Protein AF-A0A358CVX9-F1 (afdb_monomer)

Mean predicted aligned error: 15.0 Å

Radius of gyration: 39.74 Å; Cα contacts (8 Å, |Δi|>4): 712; chains: 1; bounding box: 82×45×163 Å

pLDDT: mean 83.13, std 11.86, range [39.19, 97.06]

Secondary structure (DSSP, 8-state):
----------PPPHHHHHHHHHHHHHHHHHHHHHHHHHHHHHHHHHHHHHHHHHHHHHHHHHHH-TTTTTT-BS--SS-TT------SS-HHHHHHTTEEEEEEEEETTEEEEEESSHHHHTTT--EEEEEEETTEEEEEEE--STTTHHHHHHHHTT-EE-HHHHHHHHHHHHHHHHHHHHHHHHHHHHHH-TT-EEEEEEEE-GGGGTT--SSSSP--BTTB-TT-EEEEEEEETTEEEEESSSHHHHHHHHHHHHHHH-HHHHHHHHHHHHTTPPPPTT-EE-GGGTT-EEEEETTEEE-HHHHHHHHHHHHHHHHTTS-EEE--TTS-SSPEEEETTEEE-STTHHHHHHHHHHH-HHHHHHHHHHHHHTT-SS-EEEEPPPPTT-SS--STTTT-EEEEETTTTEEESSHHHHHH-TTTS-----S-S-TTTTSGGGTTSHHHHHHHHHTT--

Sequence (458 aa):
MKGVNVANPKGFTIIELVVVLAGLGILSSLATSNVIKYLDYAKVDEAKTLLNKAAAECLQEFRRDPVNAADRELFNAKDKNKNDLPDILSEERLESTGYRFSSDHKRCGNTSISAISPDDSSRRYPGLSFVISDGVLIKCATNDGSETEASAKSWAGNNVSKGKELIEWQEYDASIRQAEKKCKEDLNQWLSNESNRGKYNKAWNEQATSQCPQGPPKIESEFCTPNGCNQTIYGYKGSIVSTGDTPASEKEYDDYVEIQKGKDCADALKALREANTHTSADGIPVDKCDGDVYWYYRGDEVSAETWASEMCNENKQKLLSTTHSGPVDNCGTSDIYICGGKEIIGANAKANFDECLANDKNAICTSALNNDAVKRSNGGPYTSPTPSYMSAPIGEDCNIQYWYCGKSRKIYRGKEDYDADEACKIRDCGDAPSRNCNKPKFYTVLFCYEYSDCMGRL

Structure (mmCIF, N/CA/C/O backbone):
data_AF-A0A358CVX9-F1
#
_entry.id   AF-A0A358CVX9-F1
#
loop_
_atom_site.group_PDB
_atom_site.id
_atom_site.type_symbol
_atom_site.label_atom_id
_atom_site.label_alt_id
_atom_site.label_comp_id
_atom_site.label_asym_id
_atom_site.label_entity_id
_atom_site.label_seq_id
_atom_site.pdbx_PDB_ins_code
_atom_site.Cartn_x
_atom_site.Cartn_y
_atom_site.Cartn_z
_atom_site.occupancy
_atom_site.B_iso_or_equiv
_atom_site.auth_seq_id
_atom_site.auth_comp_id
_atom_site.auth_asym_id
_atom_site.auth_atom_id
_atom_site.pdbx_PDB_model_num
ATOM 1 N N . MET A 1 1 ? -28.590 -29.796 91.880 1.00 39.19 1 MET A N 1
ATOM 2 C CA . MET A 1 1 ? -29.517 -29.201 90.894 1.00 39.19 1 MET A CA 1
ATOM 3 C C . MET A 1 1 ? -29.795 -27.765 91.320 1.00 39.19 1 MET A C 1
ATOM 5 O O . MET A 1 1 ? -30.363 -27.566 92.383 1.00 39.19 1 MET A O 1
ATOM 9 N N . LYS A 1 2 ? -29.289 -26.775 90.571 1.00 42.00 2 LYS A N 1
ATOM 10 C CA . LYS A 1 2 ? -29.556 -25.342 90.788 1.00 42.00 2 LYS A CA 1
ATOM 11 C C . LYS A 1 2 ? -30.756 -24.956 89.922 1.00 42.00 2 LYS A C 1
ATOM 13 O O . LYS A 1 2 ? -30.709 -25.167 88.715 1.00 42.00 2 LYS A O 1
ATOM 18 N N . GLY A 1 3 ? -31.814 -24.444 90.546 1.00 44.19 3 GLY A N 1
ATOM 19 C CA . GLY A 1 3 ? -33.000 -23.939 89.857 1.00 44.19 3 GLY A CA 1
ATOM 20 C C . GLY A 1 3 ? -32.698 -22.633 89.123 1.00 44.19 3 GLY A C 1
ATOM 21 O O . GLY A 1 3 ? -32.090 -21.724 89.688 1.00 44.19 3 GLY A O 1
ATOM 22 N N . VAL A 1 4 ? -33.107 -22.564 87.858 1.00 56.84 4 VAL A N 1
ATOM 23 C CA . VAL A 1 4 ? -33.073 -21.355 87.031 1.00 56.84 4 VAL A CA 1
ATOM 24 C C . VAL A 1 4 ? -34.319 -20.533 87.357 1.00 56.84 4 VAL A C 1
ATOM 26 O O . VAL A 1 4 ? -35.437 -20.982 87.119 1.00 56.84 4 VAL A O 1
ATOM 29 N N . ASN A 1 5 ? -34.124 -19.338 87.914 1.00 53.47 5 ASN A N 1
ATOM 30 C CA . ASN A 1 5 ? -35.177 -18.333 88.049 1.00 53.47 5 ASN A CA 1
ATOM 31 C C . ASN A 1 5 ? -35.434 -17.703 86.675 1.00 53.47 5 ASN A C 1
ATOM 33 O O . ASN A 1 5 ? -34.590 -16.967 86.164 1.00 53.47 5 ASN A O 1
ATOM 37 N N . VAL A 1 6 ? -36.594 -17.988 86.085 1.00 54.59 6 VAL A N 1
ATOM 38 C CA . VAL A 1 6 ? -37.081 -17.303 84.883 1.00 54.59 6 VAL A CA 1
ATOM 39 C C . VAL A 1 6 ? -37.829 -16.048 85.333 1.00 54.59 6 VAL A C 1
ATOM 41 O O . VAL A 1 6 ? -38.845 -16.131 86.018 1.00 54.59 6 VAL A O 1
ATOM 44 N N . ALA A 1 7 ? -37.285 -14.879 84.994 1.00 58.09 7 ALA A N 1
ATOM 45 C CA . ALA A 1 7 ? -37.896 -13.583 85.263 1.00 58.09 7 ALA A CA 1
ATOM 46 C C . ALA A 1 7 ? -39.162 -13.368 84.408 1.00 58.09 7 ALA A C 1
ATOM 48 O O . ALA A 1 7 ? -39.244 -13.841 83.276 1.00 58.09 7 ALA A O 1
ATOM 49 N N . ASN A 1 8 ? -40.133 -12.641 84.972 1.00 55.56 8 ASN A N 1
ATOM 50 C CA . ASN A 1 8 ? -41.456 -12.342 84.410 1.00 55.56 8 ASN A CA 1
ATOM 51 C C . ASN A 1 8 ? -41.455 -12.020 82.899 1.00 55.56 8 ASN A C 1
ATOM 53 O O . ASN A 1 8 ? -40.759 -11.086 82.486 1.00 55.56 8 ASN A O 1
ATOM 57 N N . PRO A 1 9 ? -42.297 -12.685 82.084 1.00 56.19 9 PRO A N 1
ATOM 58 C CA . PRO A 1 9 ? -42.470 -12.324 80.686 1.00 56.19 9 PRO A CA 1
ATOM 59 C C . PRO A 1 9 ? -43.271 -11.019 80.600 1.00 56.19 9 PRO A C 1
ATOM 61 O O . PRO A 1 9 ? -44.486 -10.997 80.792 1.00 56.19 9 PRO A O 1
ATOM 64 N N . LYS A 1 10 ? -42.597 -9.902 80.307 1.00 65.12 10 LYS A N 1
ATOM 65 C CA . LYS A 1 10 ? -43.277 -8.715 79.777 1.00 65.12 10 LYS A CA 1
ATOM 66 C C . LYS A 1 10 ? -43.731 -9.070 78.360 1.00 65.12 10 LYS A C 1
ATOM 68 O O . LYS A 1 10 ? -42.898 -9.243 77.477 1.00 65.12 10 LYS A O 1
ATOM 73 N N . GLY A 1 11 ? -45.035 -9.268 78.178 1.00 61.06 11 GLY A N 1
ATOM 74 C CA . GLY A 1 11 ? -45.622 -9.594 76.881 1.00 61.06 11 GLY A CA 1
ATOM 75 C C . GLY A 1 11 ? -45.318 -8.505 75.852 1.00 61.06 11 GLY A C 1
ATOM 76 O O . GLY A 1 11 ? -45.587 -7.331 76.095 1.00 61.06 11 GLY A O 1
ATOM 77 N N . PHE A 1 12 ? -44.743 -8.913 74.722 1.00 67.75 12 PHE A N 1
ATOM 78 C CA . PHE A 1 12 ? -44.467 -8.062 73.567 1.00 67.75 12 PHE A CA 1
ATOM 79 C C . PHE A 1 12 ? -45.797 -7.552 72.998 1.00 67.75 12 PHE A C 1
ATOM 81 O O . PHE A 1 12 ? -46.703 -8.347 72.735 1.00 67.75 12 PHE A O 1
ATOM 88 N N . THR A 1 13 ? -45.955 -6.238 72.840 1.00 80.56 13 THR A N 1
ATOM 89 C CA . THR A 1 13 ? -47.216 -5.692 72.313 1.00 80.56 13 THR A CA 1
ATOM 90 C C . THR A 1 13 ? -47.259 -5.826 70.791 1.00 80.56 13 THR A C 1
ATOM 92 O O . THR A 1 13 ? -46.243 -5.689 70.113 1.00 80.56 13 THR A O 1
ATOM 95 N N . ILE A 1 14 ? -48.449 -6.058 70.224 1.00 81.12 14 ILE A N 1
ATOM 96 C CA . ILE A 1 14 ? -48.643 -6.115 68.762 1.00 81.12 14 ILE A CA 1
ATOM 97 C C . ILE A 1 14 ? -48.157 -4.816 68.091 1.00 81.12 14 ILE A C 1
ATOM 99 O O . ILE A 1 14 ? -47.615 -4.856 66.991 1.00 81.12 14 ILE A O 1
ATOM 103 N N . ILE A 1 15 ? -48.285 -3.673 68.773 1.00 82.62 15 ILE A N 1
ATOM 104 C CA . ILE A 1 15 ? -47.814 -2.370 68.284 1.00 82.62 15 ILE A CA 1
ATOM 105 C C . ILE A 1 15 ? -46.286 -2.353 68.136 1.00 82.62 15 ILE A C 1
ATOM 107 O O . ILE A 1 15 ? -45.779 -1.884 67.121 1.00 82.62 15 ILE A O 1
ATOM 111 N N . GLU A 1 16 ? -45.551 -2.905 69.101 1.00 81.25 16 GLU A N 1
ATOM 112 C CA . GLU A 1 16 ? -44.087 -2.999 69.047 1.00 81.25 16 GLU A CA 1
ATOM 113 C C . GLU A 1 16 ? -43.622 -3.871 67.870 1.00 81.25 16 GLU A C 1
ATOM 115 O O . GLU A 1 16 ? -42.704 -3.496 67.143 1.00 81.25 16 GLU A O 1
ATOM 120 N N . LEU A 1 17 ? -44.328 -4.974 67.594 1.00 85.44 17 LEU A N 1
ATOM 121 C CA . LEU A 1 17 ? -44.067 -5.812 66.421 1.00 85.44 17 LEU A CA 1
ATOM 122 C C . LEU A 1 17 ? -44.324 -5.066 65.099 1.00 85.44 17 LEU A C 1
ATOM 124 O O . LEU A 1 17 ? -43.514 -5.157 64.178 1.00 85.44 17 LEU A O 1
ATOM 128 N N . VAL A 1 18 ? -45.421 -4.308 65.000 1.00 87.00 18 VAL A N 1
ATOM 129 C CA . VAL A 1 18 ? -45.752 -3.527 63.793 1.00 87.00 18 VAL A CA 1
ATOM 130 C C . VAL A 1 18 ? -44.709 -2.439 63.532 1.00 87.00 18 VAL A C 1
ATOM 132 O O . VAL A 1 18 ? -44.301 -2.255 62.387 1.00 87.00 18 VAL A O 1
ATOM 135 N N . VAL A 1 19 ? -44.228 -1.756 64.575 1.00 87.31 19 VAL A N 1
ATOM 136 C CA . VAL A 1 19 ? -43.177 -0.732 64.445 1.00 87.31 19 VAL A CA 1
ATOM 137 C C . VAL A 1 19 ? -41.855 -1.348 63.980 1.00 87.31 19 VAL A C 1
ATOM 139 O O . VAL A 1 19 ? -41.205 -0.791 63.095 1.00 87.31 19 VAL A O 1
ATOM 142 N N . VAL A 1 20 ? -41.476 -2.518 64.504 1.00 91.00 20 VAL A N 1
ATOM 143 C CA . VAL A 1 20 ? -40.266 -3.231 64.060 1.00 91.00 20 VAL A CA 1
ATOM 144 C C . VAL A 1 20 ? -40.388 -3.679 62.603 1.00 91.00 20 VAL A C 1
ATOM 146 O O . VAL A 1 20 ? -39.456 -3.473 61.827 1.00 91.00 20 VAL A O 1
ATOM 149 N N . LEU A 1 21 ? -41.533 -4.233 62.196 1.00 86.81 21 LEU A N 1
ATOM 150 C CA . LEU A 1 21 ? -41.764 -4.646 60.807 1.00 86.81 21 LEU A CA 1
ATOM 151 C C . LEU A 1 21 ? -41.759 -3.454 59.842 1.00 86.81 21 LEU A C 1
ATOM 153 O O . LEU A 1 21 ? -41.162 -3.543 58.770 1.00 86.81 21 LEU A O 1
ATOM 157 N N . ALA A 1 22 ? -42.359 -2.325 60.229 1.00 87.19 22 ALA A N 1
ATOM 158 C CA . ALA A 1 22 ? -42.320 -1.096 59.440 1.00 87.19 22 ALA A CA 1
ATOM 159 C C . ALA A 1 22 ? -40.887 -0.547 59.317 1.00 87.19 22 ALA A C 1
ATOM 161 O O . ALA A 1 22 ? -40.454 -0.192 58.221 1.00 87.19 22 ALA A O 1
ATOM 162 N N . GLY A 1 23 ? -40.125 -0.540 60.417 1.00 87.31 23 GLY A N 1
ATOM 163 C CA . GLY A 1 23 ? -38.721 -0.127 60.425 1.00 87.31 23 GLY A CA 1
ATOM 164 C C . GLY A 1 23 ? -37.841 -1.013 59.540 1.00 87.31 23 GLY A C 1
ATOM 165 O O . GLY A 1 23 ? -37.078 -0.502 58.722 1.00 87.31 23 GLY A O 1
ATOM 166 N N . LEU A 1 24 ? -37.993 -2.337 59.636 1.00 87.50 24 LEU A N 1
ATOM 167 C CA . LEU A 1 24 ? -37.281 -3.293 58.784 1.00 87.50 24 LEU A CA 1
ATOM 168 C C . LEU A 1 24 ? -37.686 -3.168 57.312 1.00 87.50 24 LEU A C 1
ATOM 170 O O . LEU A 1 24 ? -36.820 -3.270 56.445 1.00 87.50 24 LEU A O 1
ATOM 174 N N . GLY A 1 25 ? -38.961 -2.906 57.014 1.00 86.56 25 GLY A N 1
ATOM 175 C CA . GLY A 1 25 ? -39.440 -2.692 55.647 1.00 86.56 25 GLY A CA 1
ATOM 176 C C . GLY A 1 25 ? -38.814 -1.456 54.995 1.00 86.56 25 GLY A C 1
ATOM 177 O O . GLY A 1 25 ? -38.305 -1.537 53.876 1.00 86.56 25 GLY A O 1
ATOM 178 N N . ILE A 1 26 ? -38.766 -0.334 55.721 1.00 84.31 26 ILE A N 1
ATOM 179 C CA . ILE A 1 26 ? -38.145 0.906 55.230 1.00 84.31 26 ILE A CA 1
ATOM 180 C C . ILE A 1 26 ? -36.631 0.716 55.052 1.00 84.31 26 ILE A C 1
ATOM 182 O O . ILE A 1 26 ? -36.100 1.023 53.983 1.00 84.31 26 ILE A O 1
ATOM 186 N N . LEU A 1 27 ? -35.938 0.157 56.051 1.00 81.06 27 LEU A N 1
ATOM 187 C CA . LEU A 1 27 ? -34.489 -0.075 55.984 1.00 81.06 27 LEU A CA 1
ATOM 188 C C . LEU A 1 27 ? -34.104 -1.041 54.858 1.00 81.06 27 LEU A C 1
ATOM 190 O O . LEU A 1 27 ? -33.129 -0.794 54.149 1.00 81.06 27 LEU A O 1
ATOM 194 N N . SER A 1 28 ? -34.893 -2.097 54.646 1.00 79.56 28 SER A N 1
ATOM 195 C CA . SER A 1 28 ? -34.656 -3.047 53.555 1.00 79.56 28 SER A CA 1
ATOM 196 C C . SER A 1 28 ? -34.773 -2.363 52.194 1.00 79.56 28 SER A C 1
ATOM 198 O O . SER A 1 28 ? -33.915 -2.582 51.343 1.00 79.56 28 SER A O 1
ATOM 200 N N . SER A 1 29 ? -35.763 -1.476 52.011 1.00 75.38 29 SER A N 1
ATOM 201 C CA . SER A 1 29 ? -35.972 -0.759 50.743 1.00 75.38 29 SER A CA 1
ATOM 202 C C . SER A 1 29 ? -34.836 0.213 50.388 1.00 75.38 29 SER A C 1
ATOM 204 O O . SER A 1 29 ? -34.499 0.368 49.216 1.00 75.38 29 SER A O 1
ATOM 206 N N . LEU A 1 30 ? -34.200 0.828 51.392 1.00 72.56 30 LEU A N 1
ATOM 207 C CA . LEU A 1 30 ? -33.087 1.765 51.200 1.00 72.56 30 LEU A CA 1
ATOM 208 C C . LEU A 1 30 ? -31.740 1.061 50.982 1.00 72.56 30 LEU A C 1
ATOM 210 O O . LEU A 1 30 ? -30.863 1.609 50.318 1.00 72.56 30 LEU A O 1
ATOM 214 N N . ALA A 1 31 ? -31.565 -0.150 51.515 1.00 69.88 31 ALA A N 1
ATOM 215 C CA . ALA A 1 31 ? -30.314 -0.893 51.391 1.00 69.88 31 ALA A CA 1
ATOM 216 C C . ALA A 1 31 ? -30.142 -1.584 50.023 1.00 69.88 31 ALA A C 1
ATOM 218 O O . ALA A 1 31 ? -29.012 -1.812 49.594 1.00 69.88 31 ALA A O 1
ATOM 219 N N . THR A 1 32 ? -31.231 -1.921 49.317 1.00 65.25 32 THR A N 1
ATOM 220 C CA . THR A 1 32 ? -31.144 -2.770 48.110 1.00 65.25 32 THR A CA 1
ATOM 221 C C . THR A 1 32 ? -30.627 -2.034 46.870 1.00 65.25 32 THR A C 1
ATOM 223 O O . THR A 1 32 ? -29.953 -2.636 46.035 1.00 65.25 32 THR A O 1
ATOM 226 N N . SER A 1 33 ? -30.914 -0.736 46.731 1.00 65.19 33 SER A N 1
ATOM 227 C CA . SER A 1 33 ? -30.628 0.023 45.501 1.00 65.19 33 SER A CA 1
ATOM 228 C C . SER A 1 33 ? -29.131 0.201 45.220 1.00 65.19 33 SER A C 1
ATOM 230 O O . SER A 1 33 ? -28.730 0.271 44.059 1.00 65.19 33 SER A O 1
ATOM 232 N N . ASN A 1 34 ? -28.291 0.214 46.257 1.00 70.69 34 ASN A N 1
ATOM 233 C CA . ASN A 1 34 ? -26.851 0.413 46.097 1.00 70.69 34 ASN A CA 1
ATOM 234 C C . ASN A 1 34 ? -26.093 -0.877 45.749 1.00 70.69 34 ASN A C 1
ATOM 236 O O . ASN A 1 34 ? -25.111 -0.817 45.013 1.00 70.69 34 ASN A O 1
ATOM 240 N N . VAL A 1 35 ? -26.548 -2.048 46.212 1.00 79.00 35 VAL A N 1
ATOM 241 C CA . VAL A 1 35 ? -25.834 -3.327 46.008 1.00 79.00 35 VAL A CA 1
ATOM 242 C C . VAL A 1 35 ? -25.733 -3.695 44.525 1.00 79.00 35 VAL A C 1
ATOM 244 O O . VAL A 1 35 ? -24.683 -4.147 44.078 1.00 79.00 35 VAL A O 1
ATOM 247 N N . ILE A 1 36 ? -26.788 -3.442 43.745 1.00 81.56 36 ILE A N 1
ATOM 248 C CA . ILE A 1 36 ? -26.807 -3.743 42.304 1.00 81.56 36 ILE A CA 1
ATOM 249 C C . ILE A 1 36 ? -25.755 -2.911 41.559 1.00 81.56 36 ILE A C 1
ATOM 251 O O . ILE A 1 36 ? -25.012 -3.458 40.751 1.00 81.56 36 ILE A O 1
ATOM 255 N N . LYS A 1 37 ? -25.611 -1.621 41.897 1.00 80.00 37 LYS A N 1
ATOM 256 C CA . LYS A 1 37 ? -24.588 -0.756 41.288 1.00 80.00 37 LYS A CA 1
ATOM 257 C C . LYS A 1 37 ? -23.170 -1.248 41.586 1.00 80.00 37 LYS A C 1
ATOM 259 O O . LYS A 1 37 ? -22.323 -1.229 40.702 1.00 80.00 37 LYS A O 1
ATOM 264 N N . TYR A 1 38 ? -22.910 -1.729 42.804 1.00 84.25 38 TYR A N 1
ATOM 265 C CA . TYR A 1 38 ? -21.609 -2.316 43.144 1.00 84.25 38 TYR A CA 1
ATOM 266 C C . TYR A 1 38 ? -21.320 -3.606 42.370 1.00 84.25 38 TYR A C 1
ATOM 268 O O . TYR A 1 38 ? -20.180 -3.820 41.966 1.00 84.25 38 TYR A O 1
ATOM 276 N N . LEU A 1 39 ? -22.338 -4.437 42.126 1.00 86.81 39 LEU A N 1
ATOM 277 C CA . LEU A 1 39 ? -22.193 -5.625 41.280 1.00 86.81 39 LEU A CA 1
ATOM 278 C C . LEU A 1 39 ? -21.901 -5.251 39.821 1.00 86.81 39 LEU A C 1
ATOM 280 O O . LEU A 1 39 ? -21.056 -5.889 39.197 1.00 86.81 39 LEU A O 1
ATOM 284 N N . ASP A 1 40 ? -22.539 -4.206 39.291 1.00 88.75 40 ASP A N 1
ATOM 285 C CA . ASP A 1 40 ? -22.256 -3.713 37.939 1.00 88.75 40 ASP A CA 1
ATOM 286 C C . ASP A 1 40 ? -20.819 -3.184 37.817 1.00 88.75 40 ASP A C 1
ATOM 288 O O . ASP A 1 40 ? -20.122 -3.532 36.865 1.00 88.75 40 ASP A O 1
ATOM 292 N N . TYR A 1 41 ? -20.325 -2.432 38.807 1.00 87.62 41 TYR A N 1
ATOM 293 C CA . TYR A 1 41 ? -18.919 -2.010 38.834 1.00 87.62 41 TYR A CA 1
ATOM 294 C C . TYR A 1 41 ? -17.952 -3.195 38.909 1.00 87.62 41 TYR A C 1
ATOM 296 O O . TYR A 1 41 ? -16.953 -3.206 38.193 1.00 87.62 41 TYR A O 1
ATOM 304 N N . ALA A 1 42 ? -18.265 -4.218 39.711 1.00 90.69 42 ALA A N 1
ATOM 305 C CA . ALA A 1 42 ? -17.443 -5.422 39.800 1.00 90.69 42 ALA A CA 1
ATOM 306 C C . ALA A 1 42 ? -17.348 -6.156 38.450 1.00 90.69 42 ALA A C 1
ATOM 308 O O . ALA A 1 42 ? -16.257 -6.557 38.053 1.00 90.69 42 ALA A O 1
ATOM 309 N N . LYS A 1 43 ? -18.459 -6.261 37.709 1.00 93.44 43 LYS A N 1
ATOM 310 C CA . LYS A 1 43 ? -18.476 -6.835 36.353 1.00 93.44 43 LYS A CA 1
ATOM 311 C C . LYS A 1 43 ? -17.647 -6.023 35.359 1.00 93.44 43 LYS A C 1
ATOM 313 O O . LYS A 1 43 ? -16.913 -6.590 34.555 1.00 93.44 43 LYS A O 1
ATOM 318 N N . VAL A 1 44 ? -17.742 -4.694 35.420 1.00 93.25 44 VAL A N 1
ATOM 319 C CA . VAL A 1 44 ? -16.929 -3.793 34.591 1.00 93.25 44 VAL A CA 1
ATOM 320 C C . VAL A 1 44 ? -15.438 -3.987 34.886 1.00 93.25 44 VAL A C 1
ATOM 322 O O . VAL A 1 44 ? -14.635 -4.062 33.960 1.00 93.25 44 VAL A O 1
ATOM 325 N N . ASP A 1 45 ? -15.051 -4.093 36.156 1.00 93.50 45 ASP A N 1
ATOM 326 C CA . ASP A 1 45 ? -13.652 -4.297 36.544 1.00 93.50 45 ASP A CA 1
ATOM 327 C C . ASP A 1 45 ? -13.137 -5.698 36.187 1.00 93.50 45 ASP A C 1
ATOM 329 O O . ASP A 1 45 ? -11.976 -5.850 35.789 1.00 93.50 45 ASP A O 1
ATOM 333 N N . GLU A 1 46 ? -14.000 -6.714 36.235 1.00 93.75 46 GLU A N 1
ATOM 334 C CA . GLU A 1 46 ? -13.699 -8.044 35.709 1.00 93.75 46 GLU A CA 1
ATOM 335 C C . GLU A 1 46 ? -13.435 -7.990 34.197 1.00 93.75 46 GLU A C 1
ATOM 337 O O . GLU A 1 46 ? -12.381 -8.442 33.745 1.00 93.75 46 GLU A O 1
ATOM 342 N N . ALA A 1 47 ? -14.306 -7.334 33.422 1.00 93.81 47 ALA A N 1
ATOM 343 C CA . ALA A 1 47 ? -14.119 -7.151 31.981 1.00 93.81 47 ALA A CA 1
ATOM 344 C C . ALA A 1 47 ? -12.819 -6.389 31.648 1.00 93.81 47 ALA A C 1
ATOM 346 O O . ALA A 1 47 ? -12.053 -6.814 30.780 1.00 93.81 47 ALA A O 1
ATOM 347 N N . LYS A 1 48 ? -12.498 -5.312 32.384 1.00 94.62 48 LYS A N 1
ATOM 348 C CA . LYS A 1 48 ? -11.211 -4.594 32.254 1.00 94.62 48 LYS A CA 1
ATOM 349 C C . LYS A 1 48 ? -10.019 -5.500 32.551 1.00 94.62 48 LYS A C 1
ATOM 351 O O . LYS A 1 48 ? -8.986 -5.397 31.891 1.00 94.62 48 LYS A O 1
ATOM 356 N N . THR A 1 49 ? -10.130 -6.364 33.557 1.00 94.25 49 THR A N 1
ATOM 357 C CA . THR A 1 49 ? -9.064 -7.305 33.930 1.00 94.25 49 THR A CA 1
ATOM 358 C C . THR A 1 49 ? -8.823 -8.313 32.814 1.00 94.25 49 THR A C 1
ATOM 360 O O . THR A 1 49 ? -7.674 -8.543 32.431 1.00 94.25 49 THR A O 1
ATOM 363 N N . LEU A 1 50 ? -9.901 -8.855 32.244 1.00 92.12 50 LEU A N 1
ATOM 364 C CA . LEU A 1 50 ? -9.836 -9.765 31.109 1.00 92.12 50 LEU A CA 1
ATOM 365 C C . LEU A 1 50 ? -9.214 -9.088 29.872 1.00 92.12 50 LEU A C 1
ATOM 367 O O . LEU A 1 50 ? -8.294 -9.645 29.274 1.00 92.12 50 LEU A O 1
ATOM 371 N N . LEU A 1 51 ? -9.624 -7.858 29.539 1.00 92.81 51 LEU A N 1
ATOM 372 C CA . LEU A 1 51 ? -9.025 -7.088 28.440 1.00 92.81 51 LEU A CA 1
ATOM 373 C C . LEU A 1 51 ? -7.551 -6.748 28.677 1.00 92.81 51 LEU A C 1
ATOM 375 O O . LEU A 1 51 ? -6.754 -6.835 27.751 1.00 92.81 51 LEU A O 1
ATOM 379 N N . ASN A 1 52 ? -7.162 -6.367 29.896 1.00 94.00 52 ASN A N 1
ATOM 380 C CA . ASN A 1 52 ? -5.758 -6.096 30.226 1.00 94.00 52 ASN A CA 1
ATOM 381 C C . ASN A 1 52 ? -4.887 -7.337 30.050 1.00 94.00 52 ASN A C 1
ATOM 383 O O . ASN A 1 52 ? -3.761 -7.232 29.565 1.00 94.00 52 ASN A O 1
ATOM 387 N N . LYS A 1 53 ? -5.404 -8.501 30.450 1.00 92.00 53 LYS A N 1
ATOM 388 C CA . LYS A 1 53 ? -4.716 -9.772 30.255 1.00 92.00 53 LYS A CA 1
ATOM 389 C C . LYS A 1 53 ? -4.543 -10.061 28.760 1.00 92.00 53 LYS A C 1
ATOM 391 O O . LYS A 1 53 ? -3.413 -10.271 28.326 1.00 92.00 53 LYS A O 1
ATOM 396 N N . ALA A 1 54 ? -5.624 -9.942 27.987 1.00 90.25 54 ALA A N 1
ATOM 397 C CA . ALA A 1 54 ? -5.595 -10.120 26.538 1.00 90.25 54 ALA A CA 1
ATOM 398 C C . ALA A 1 54 ? -4.613 -9.169 25.847 1.00 90.25 54 ALA A C 1
ATOM 400 O O . ALA A 1 54 ? -3.773 -9.602 25.063 1.00 90.25 54 ALA A O 1
ATOM 401 N N . ALA A 1 55 ? -4.648 -7.886 26.201 1.00 90.94 55 ALA A N 1
ATOM 402 C CA . ALA A 1 55 ? -3.719 -6.889 25.694 1.00 90.94 55 ALA A CA 1
ATOM 403 C C . ALA A 1 55 ? -2.259 -7.226 26.035 1.00 90.94 55 ALA A C 1
ATOM 405 O O . ALA A 1 55 ? -1.381 -7.066 25.191 1.00 90.94 55 ALA A O 1
ATOM 406 N N . ALA A 1 56 ? -1.980 -7.707 27.250 1.00 90.81 56 ALA A N 1
ATOM 407 C CA . ALA A 1 56 ? -0.631 -8.083 27.662 1.00 90.81 56 ALA A CA 1
ATOM 408 C C . ALA A 1 56 ? -0.092 -9.286 26.874 1.00 90.81 56 ALA A C 1
ATOM 410 O O . ALA A 1 56 ? 1.072 -9.276 26.475 1.00 90.81 56 ALA A O 1
ATOM 411 N N . GLU A 1 57 ? -0.918 -10.301 26.623 1.00 88.25 57 GLU A N 1
ATOM 412 C CA . GLU A 1 57 ? -0.532 -11.464 25.815 1.00 88.25 57 GLU A CA 1
ATOM 413 C C . GLU A 1 57 ? -0.376 -11.094 24.336 1.00 88.25 57 GLU A C 1
ATOM 415 O O . GLU A 1 57 ? 0.624 -11.467 23.723 1.00 88.25 57 GLU A O 1
ATOM 420 N N . CYS A 1 58 ? -1.266 -10.266 23.783 1.00 87.44 58 CYS A N 1
ATOM 421 C CA . CYS A 1 58 ? -1.088 -9.734 22.433 1.00 87.44 58 CYS A CA 1
ATOM 422 C C . CYS A 1 58 ? 0.195 -8.908 22.314 1.00 87.44 58 CYS A C 1
ATOM 424 O O . CYS A 1 58 ? 0.958 -9.112 21.377 1.00 87.44 58 CYS A O 1
ATOM 426 N N . LEU A 1 59 ? 0.499 -8.031 23.278 1.00 87.62 59 LEU A N 1
ATOM 427 C CA . LEU A 1 59 ? 1.756 -7.275 23.302 1.00 87.62 59 LEU A CA 1
ATOM 428 C C . LEU A 1 59 ? 2.987 -8.189 23.337 1.00 87.62 59 LEU A C 1
ATOM 430 O O . LEU A 1 59 ? 3.995 -7.885 22.702 1.00 87.62 59 LEU A O 1
ATOM 434 N N . GLN A 1 60 ? 2.938 -9.288 24.094 1.00 86.62 60 GLN A N 1
ATOM 435 C CA . GLN A 1 60 ? 4.023 -10.272 24.099 1.00 86.62 60 GLN A CA 1
ATOM 436 C C . GLN A 1 60 ? 4.191 -10.922 22.728 1.00 86.62 60 GLN A C 1
ATOM 438 O O . GLN A 1 60 ? 5.323 -11.122 22.292 1.00 86.62 60 GLN A O 1
ATOM 443 N N . GLU A 1 61 ? 3.091 -11.201 22.036 1.00 82.12 61 GLU A N 1
ATOM 444 C CA . GLU A 1 61 ? 3.143 -11.786 20.703 1.00 82.12 61 GLU A CA 1
ATOM 445 C C . GLU A 1 61 ? 3.634 -10.791 19.651 1.00 82.12 61 GLU A C 1
ATOM 447 O O . GLU A 1 61 ? 4.490 -11.143 18.848 1.00 82.12 61 GLU A O 1
ATOM 452 N N . PHE A 1 62 ? 3.220 -9.524 19.723 1.00 81.62 62 PHE A N 1
ATOM 453 C CA . PHE A 1 62 ? 3.770 -8.446 18.891 1.00 81.62 62 PHE A CA 1
ATOM 454 C C . PHE A 1 62 ? 5.289 -8.305 19.040 1.00 81.62 62 PHE A C 1
ATOM 456 O O . PHE A 1 62 ? 5.973 -7.959 18.083 1.00 81.62 62 PHE A O 1
ATOM 463 N N . ARG A 1 63 ? 5.843 -8.598 20.224 1.00 80.69 63 ARG A N 1
ATOM 464 C CA . ARG A 1 63 ? 7.301 -8.612 20.441 1.00 80.69 63 ARG A CA 1
ATOM 465 C C . ARG A 1 63 ? 7.993 -9.835 19.836 1.00 80.69 63 ARG A C 1
ATOM 467 O O . ARG A 1 63 ? 9.198 -9.780 19.616 1.00 80.69 63 ARG A O 1
ATOM 474 N N . ARG A 1 64 ? 7.271 -10.939 19.631 1.00 81.19 64 ARG A N 1
ATOM 475 C CA . ARG A 1 64 ? 7.804 -12.184 19.055 1.00 81.19 64 ARG A CA 1
ATOM 476 C C . ARG A 1 64 ? 7.701 -12.195 17.536 1.00 81.19 64 ARG A C 1
ATOM 478 O O . ARG A 1 64 ? 8.664 -12.555 16.872 1.00 81.19 64 ARG A O 1
ATOM 485 N N . ASP A 1 65 ? 6.542 -11.811 17.018 1.00 75.88 65 ASP A N 1
ATOM 486 C CA . ASP A 1 65 ? 6.212 -11.797 15.597 1.00 75.88 65 ASP A CA 1
ATOM 487 C C . ASP A 1 65 ? 5.345 -10.565 15.281 1.00 75.88 65 ASP A C 1
ATOM 489 O O . ASP A 1 65 ? 4.113 -10.651 15.233 1.00 75.88 65 ASP A O 1
ATOM 493 N N . PRO A 1 66 ? 5.967 -9.391 15.081 1.00 68.31 66 PRO A N 1
ATOM 494 C CA . PRO A 1 66 ? 5.235 -8.157 14.809 1.00 68.31 66 PRO A CA 1
ATOM 495 C C . PRO A 1 66 ? 4.434 -8.211 13.500 1.00 68.31 66 PRO A C 1
ATOM 497 O O . PRO A 1 66 ? 3.461 -7.474 13.360 1.00 68.31 66 PRO A O 1
ATOM 500 N N . VAL A 1 67 ? 4.805 -9.086 12.556 1.00 65.62 67 VAL A N 1
ATOM 501 C CA . VAL A 1 67 ? 4.193 -9.160 11.220 1.00 65.62 67 VAL A CA 1
ATOM 502 C C . VAL A 1 67 ? 2.840 -9.871 11.260 1.00 65.62 67 VAL A C 1
ATOM 504 O O . VAL A 1 67 ? 1.902 -9.451 10.573 1.00 65.62 67 VAL A O 1
ATOM 507 N N . ASN A 1 68 ? 2.721 -10.924 12.074 1.00 69.19 68 ASN A N 1
ATOM 508 C CA . ASN A 1 68 ? 1.513 -11.753 12.143 1.00 69.19 68 ASN A CA 1
ATOM 509 C C . ASN A 1 68 ? 0.672 -11.525 13.410 1.00 69.19 68 ASN A C 1
ATOM 511 O O . ASN A 1 68 ? -0.488 -11.939 13.455 1.00 69.19 68 ASN A O 1
ATOM 515 N N . ALA A 1 69 ? 1.212 -10.862 14.438 1.00 69.50 69 ALA A N 1
ATOM 516 C CA . ALA A 1 69 ? 0.503 -10.668 15.704 1.00 69.50 69 ALA A CA 1
ATOM 517 C C . ALA A 1 69 ? -0.775 -9.822 15.576 1.00 69.50 69 ALA A C 1
ATOM 519 O O . ALA A 1 69 ? -1.748 -10.092 16.278 1.00 69.50 69 ALA A O 1
ATOM 520 N N . ALA A 1 70 ? -0.807 -8.829 14.680 1.00 68.25 70 ALA A N 1
ATOM 521 C CA . ALA A 1 70 ? -1.962 -7.941 14.521 1.00 68.25 70 ALA A CA 1
ATOM 522 C C . ALA A 1 70 ? -3.211 -8.668 14.001 1.00 68.25 70 ALA A C 1
ATOM 524 O O . ALA A 1 70 ? -4.318 -8.427 14.490 1.00 68.25 70 ALA A O 1
ATOM 525 N N . ASP A 1 71 ? -3.013 -9.576 13.044 1.00 68.62 71 ASP A N 1
ATOM 526 C CA . ASP A 1 71 ? -4.077 -10.310 12.355 1.00 68.62 71 ASP A CA 1
ATOM 527 C C . ASP A 1 71 ? -4.552 -11.545 13.129 1.00 68.62 71 ASP A C 1
ATOM 529 O O . ASP A 1 71 ? -5.569 -12.148 12.782 1.00 68.62 71 ASP A O 1
ATOM 533 N N . ARG A 1 72 ? -3.842 -11.919 14.198 1.00 71.12 72 ARG A N 1
ATOM 534 C CA . ARG A 1 72 ? -4.186 -13.084 15.003 1.00 71.12 72 ARG A CA 1
ATOM 535 C C . ARG A 1 72 ? -5.505 -12.861 15.735 1.00 71.12 72 ARG A C 1
ATOM 537 O O . ARG A 1 72 ? -5.653 -11.908 16.503 1.00 71.12 72 ARG A O 1
ATOM 544 N N . GLU A 1 73 ? -6.451 -13.769 15.532 1.00 66.06 73 GLU A N 1
ATOM 545 C CA . GLU A 1 73 ? -7.682 -13.789 16.315 1.00 66.06 73 GLU A CA 1
ATOM 546 C C . GLU A 1 73 ? -7.358 -14.132 17.774 1.00 66.06 73 GLU A C 1
ATOM 548 O O . GLU A 1 73 ? -6.629 -15.083 18.062 1.00 66.06 73 GLU A O 1
ATOM 553 N N . LEU A 1 74 ? -7.923 -13.361 18.705 1.00 62.22 74 LEU A N 1
ATOM 554 C CA . LEU A 1 74 ? -7.930 -13.711 20.130 1.00 62.22 74 LEU A CA 1
ATOM 555 C C . LEU A 1 74 ? -8.816 -14.930 20.412 1.00 62.22 74 LEU A C 1
ATOM 557 O O . LEU A 1 74 ? -8.700 -15.561 21.459 1.00 62.22 74 LEU A O 1
ATOM 561 N N . PHE A 1 75 ? -9.685 -15.253 19.455 1.00 58.72 75 PHE A N 1
ATOM 562 C CA . PHE A 1 75 ? -10.653 -16.331 19.499 1.00 58.72 75 PHE A CA 1
ATOM 563 C C . PHE A 1 75 ? -10.227 -17.388 18.507 1.00 58.72 75 PHE A C 1
ATOM 565 O O . PHE A 1 75 ? -10.276 -17.156 17.310 1.00 58.72 75 PHE A O 1
ATOM 572 N N . ASN A 1 76 ? -9.880 -18.577 18.982 1.00 51.88 76 ASN A N 1
ATOM 573 C CA . ASN A 1 76 ? -9.761 -19.726 18.097 1.00 51.88 76 ASN A CA 1
ATOM 574 C C . ASN A 1 76 ? -10.668 -20.842 18.602 1.00 51.88 76 ASN A C 1
ATOM 576 O O . ASN A 1 76 ? -10.239 -21.796 19.241 1.00 51.88 76 ASN A O 1
ATOM 580 N N . ALA A 1 77 ? -11.957 -20.745 18.267 1.00 44.03 77 ALA A N 1
ATOM 581 C CA . ALA A 1 77 ? -12.927 -21.803 18.549 1.00 44.03 77 ALA A CA 1
ATOM 582 C C . ALA A 1 77 ? -12.631 -23.116 17.783 1.00 44.03 77 ALA A C 1
ATOM 584 O O . ALA A 1 77 ? -13.262 -24.140 18.056 1.00 44.03 77 ALA A O 1
ATOM 585 N N . LYS A 1 78 ? -11.702 -23.107 16.811 1.00 42.59 78 LYS A N 1
ATOM 586 C CA . LYS A 1 78 ? -11.474 -24.225 15.879 1.00 42.59 78 LYS A CA 1
ATOM 587 C C . LYS A 1 78 ? -10.139 -24.961 16.003 1.00 42.59 78 LYS A C 1
ATOM 589 O O . LYS A 1 78 ? -10.077 -26.095 15.536 1.00 42.59 78 LYS A O 1
ATOM 594 N N . ASP A 1 79 ? -9.138 -24.434 16.702 1.00 44.28 79 ASP A N 1
ATOM 595 C CA . ASP A 1 79 ? -7.860 -25.138 16.897 1.00 44.28 79 ASP A CA 1
ATOM 596 C C . ASP A 1 79 ? -7.825 -25.912 18.224 1.00 44.28 79 ASP A C 1
ATOM 598 O O . ASP A 1 79 ? -6.955 -25.734 19.068 1.00 44.28 79 ASP A O 1
ATOM 602 N N . LYS A 1 80 ? -8.749 -26.867 18.396 1.00 46.16 80 LYS A N 1
ATOM 603 C CA . LYS A 1 80 ? -8.675 -27.857 19.495 1.00 46.16 80 LYS A CA 1
ATOM 604 C C . LYS A 1 80 ? -7.472 -28.811 19.385 1.00 46.16 80 LYS A C 1
ATOM 606 O O . LYS A 1 80 ? -7.225 -29.575 20.311 1.00 46.16 80 LYS A O 1
ATOM 611 N N . ASN A 1 81 ? -6.743 -28.786 18.264 1.00 46.81 81 ASN A N 1
ATOM 612 C CA . ASN A 1 81 ? -5.629 -29.697 17.976 1.00 46.81 81 ASN A CA 1
ATOM 613 C C . ASN A 1 81 ? -4.235 -29.075 18.150 1.00 46.81 81 ASN A C 1
ATOM 615 O O . ASN A 1 81 ? -3.243 -29.792 18.026 1.00 46.81 81 ASN A O 1
ATOM 619 N N . LYS A 1 82 ? -4.134 -27.779 18.463 1.00 44.09 82 LYS A N 1
ATOM 620 C CA . LYS A 1 82 ? -2.881 -27.165 18.909 1.00 44.09 82 LYS A CA 1
ATOM 621 C C . LYS A 1 82 ? -3.070 -26.685 20.340 1.00 44.09 82 LYS A C 1
ATOM 623 O O . LYS A 1 82 ? -3.655 -25.635 20.580 1.00 44.09 82 LYS A O 1
ATOM 628 N N . ASN A 1 83 ? -2.557 -27.468 21.288 1.00 43.16 83 ASN A N 1
ATOM 629 C CA . ASN A 1 83 ? -2.102 -26.905 22.556 1.00 43.16 83 ASN A CA 1
ATOM 630 C C . ASN A 1 83 ? -1.241 -25.682 22.205 1.00 43.16 83 ASN A C 1
ATOM 632 O O . ASN A 1 83 ? -0.357 -25.853 21.369 1.00 43.16 83 ASN A O 1
ATOM 636 N N . ASP A 1 84 ? -1.555 -24.489 22.728 1.00 43.03 84 ASP A N 1
ATOM 637 C CA . ASP A 1 84 ? -0.574 -23.436 23.087 1.00 43.03 84 ASP A CA 1
ATOM 638 C C . ASP A 1 84 ? -1.073 -21.979 23.035 1.00 43.03 84 ASP A C 1
ATOM 640 O O . ASP A 1 84 ? -0.259 -21.070 23.187 1.00 43.03 84 ASP A O 1
ATOM 644 N N . LEU A 1 85 ? -2.379 -21.690 22.961 1.00 44.50 85 LEU A N 1
ATOM 645 C CA . LEU A 1 85 ? -2.856 -20.450 23.593 1.00 44.50 85 LEU A CA 1
ATOM 646 C C . LEU A 1 85 ? -4.000 -20.730 24.561 1.00 44.50 85 LEU A C 1
ATOM 648 O O . LEU A 1 85 ? -4.981 -21.362 24.169 1.00 44.50 85 LEU A O 1
ATOM 652 N N . PRO A 1 86 ? -3.882 -20.296 25.831 1.00 50.34 86 PRO A N 1
ATOM 653 C CA . PRO A 1 86 ? -5.002 -20.358 26.744 1.00 50.34 86 PRO A CA 1
ATOM 654 C C . PRO A 1 86 ? -6.174 -19.565 26.159 1.00 50.34 86 PRO A C 1
ATOM 656 O O . PRO A 1 86 ? -6.001 -18.647 25.365 1.00 50.34 86 PRO A O 1
ATOM 659 N N . ASP A 1 87 ? -7.378 -19.934 26.563 1.00 62.50 87 ASP A N 1
ATOM 660 C CA . ASP A 1 87 ? -8.613 -19.208 26.285 1.00 62.50 87 ASP A CA 1
ATOM 661 C C . ASP A 1 87 ? -8.577 -17.879 27.074 1.00 62.50 87 ASP A C 1
ATOM 663 O O . ASP A 1 87 ? -9.100 -17.747 28.187 1.00 62.50 87 ASP A O 1
ATOM 667 N N . ILE A 1 88 ? -7.763 -16.945 26.576 1.00 64.88 88 ILE A N 1
ATOM 668 C CA . ILE A 1 88 ? -7.334 -15.711 27.245 1.00 64.88 88 ILE A CA 1
ATOM 669 C C . ILE A 1 88 ? -8.533 -14.815 27.531 1.00 64.88 88 ILE A C 1
ATOM 671 O O . ILE A 1 88 ? -8.666 -14.260 28.625 1.00 64.88 88 ILE A O 1
ATOM 675 N N . LEU A 1 89 ? -9.415 -14.739 26.543 1.00 75.81 89 LEU A N 1
ATOM 676 C CA . LEU A 1 89 ? -10.647 -13.990 26.541 1.00 75.81 89 LEU A CA 1
ATOM 677 C C . LEU A 1 89 ? -11.623 -14.839 25.724 1.00 75.81 89 LEU A C 1
ATOM 679 O O . LEU A 1 89 ? -11.458 -14.930 24.518 1.00 75.81 89 LEU A O 1
ATOM 683 N N . SER A 1 90 ? -12.570 -15.521 26.370 1.00 80.31 90 SER A N 1
ATOM 684 C CA . SER A 1 90 ? -13.570 -16.357 25.692 1.00 80.31 90 SER A CA 1
ATOM 685 C C . SER A 1 90 ? -14.916 -15.639 25.663 1.00 80.31 90 SER A C 1
ATOM 687 O O . SER A 1 90 ? -15.196 -14.835 26.555 1.00 80.31 90 SER A O 1
ATOM 689 N N . GLU A 1 91 ? -15.753 -15.909 24.655 1.00 83.44 91 GLU A N 1
ATOM 690 C CA . GLU A 1 91 ? -17.086 -15.289 24.570 1.00 83.44 91 GLU A CA 1
ATOM 691 C C . GLU A 1 91 ? -17.912 -15.654 25.813 1.00 83.44 91 GLU A C 1
ATOM 693 O O . GLU A 1 91 ? -18.496 -14.778 26.429 1.00 83.44 91 GLU A O 1
ATOM 698 N N . GLU A 1 92 ? -17.843 -16.906 26.277 1.00 85.12 92 GLU A N 1
ATOM 699 C CA . GLU A 1 92 ? -18.537 -17.371 27.488 1.00 85.12 92 GLU A CA 1
ATOM 700 C C . GLU A 1 92 ? -18.111 -16.596 28.748 1.00 85.12 92 GLU A C 1
ATOM 702 O O . GLU A 1 92 ? -18.947 -16.153 29.541 1.00 85.12 92 GLU A O 1
ATOM 707 N N . ARG A 1 93 ? -16.799 -16.385 28.937 1.00 85.31 93 ARG A N 1
ATOM 708 C CA . ARG A 1 93 ? -16.289 -15.613 30.080 1.00 85.31 93 ARG A CA 1
ATOM 709 C C . ARG A 1 93 ? -16.684 -14.149 29.967 1.00 85.31 93 ARG A C 1
ATOM 711 O O . ARG A 1 93 ? -17.042 -13.547 30.974 1.00 85.31 93 ARG A O 1
ATOM 718 N N . LEU A 1 94 ? -16.663 -13.584 28.766 1.00 89.31 94 LEU A N 1
ATOM 719 C CA . LEU A 1 94 ? -17.067 -12.202 28.551 1.00 89.31 94 LEU A CA 1
ATOM 720 C C . LEU A 1 94 ? -18.575 -12.014 28.789 1.00 89.31 94 LEU A C 1
ATOM 722 O O . LEU A 1 94 ? -18.971 -11.082 29.494 1.00 89.31 94 LEU A O 1
ATOM 726 N N . GLU A 1 95 ? -19.403 -12.945 28.319 1.00 90.94 95 GLU A N 1
ATOM 727 C CA . GLU A 1 95 ? -20.854 -12.919 28.502 1.00 90.94 95 GLU A CA 1
ATOM 728 C C . GLU A 1 95 ? -21.250 -12.947 29.983 1.00 90.94 95 GLU A C 1
ATOM 730 O O . GLU A 1 95 ? -22.164 -12.225 30.390 1.00 90.94 95 GLU A O 1
ATOM 735 N N . SER A 1 96 ? -20.512 -13.680 30.829 1.00 90.06 96 SER A N 1
ATOM 736 C CA . SER A 1 96 ? -20.746 -13.667 32.284 1.00 90.06 96 SER A CA 1
ATOM 737 C C . SER A 1 96 ? -20.556 -12.286 32.936 1.00 90.06 96 SER A C 1
ATOM 739 O O . SER A 1 96 ? -21.179 -11.994 33.961 1.00 90.06 96 SER A O 1
ATOM 741 N N . THR A 1 97 ? -19.780 -11.398 32.304 1.00 91.31 97 THR A N 1
ATOM 742 C CA . THR A 1 97 ? -19.576 -10.009 32.751 1.00 91.31 97 THR A CA 1
ATOM 743 C C . THR A 1 97 ? -20.610 -9.030 32.180 1.00 91.31 97 THR A C 1
ATOM 745 O O . THR A 1 97 ? -20.610 -7.857 32.544 1.00 91.31 97 THR A O 1
ATOM 748 N N . GLY A 1 98 ? -21.533 -9.485 31.323 1.00 92.56 98 GLY A N 1
ATOM 749 C CA . GLY A 1 98 ? -22.511 -8.622 30.646 1.00 92.56 98 GLY A CA 1
ATOM 750 C C . GLY A 1 98 ? -21.993 -7.966 29.361 1.00 92.56 98 GLY A C 1
ATOM 751 O O . GLY A 1 98 ? -22.660 -7.082 28.813 1.00 92.56 98 GLY A O 1
ATOM 752 N N . TYR A 1 99 ? -20.836 -8.410 28.867 1.00 93.75 99 TYR A N 1
ATOM 753 C CA . TYR A 1 99 ? -20.197 -7.921 27.649 1.00 93.75 99 TYR A CA 1
ATOM 754 C C . TYR A 1 99 ? -20.200 -8.977 26.542 1.00 93.75 99 TYR A C 1
ATOM 756 O O . TYR A 1 99 ? -20.308 -10.170 26.797 1.00 93.75 99 TYR A O 1
ATOM 764 N N . ARG A 1 100 ? -20.039 -8.523 25.303 1.00 92.06 100 ARG A N 1
ATOM 765 C CA . ARG A 1 100 ? -19.794 -9.340 24.109 1.00 92.06 100 ARG A CA 1
ATOM 766 C C . ARG A 1 100 ? -18.789 -8.637 23.213 1.00 92.06 100 ARG A C 1
ATOM 768 O O . ARG A 1 100 ? -18.595 -7.427 23.344 1.00 92.06 100 ARG A O 1
ATOM 775 N N . PHE A 1 101 ? -18.192 -9.347 22.267 1.00 88.44 101 PHE A N 1
ATOM 776 C CA . PHE A 1 101 ? -17.374 -8.671 21.260 1.00 88.44 101 PHE A CA 1
ATOM 777 C C . PHE A 1 101 ? -18.213 -7.774 20.360 1.00 88.44 101 PHE A C 1
ATOM 779 O O . PHE A 1 101 ? -19.288 -8.155 19.893 1.00 88.44 101 PHE A O 1
ATOM 786 N N . SER A 1 102 ? -17.673 -6.600 20.062 1.00 82.56 102 SER A N 1
ATOM 787 C CA . SER A 1 102 ? -18.116 -5.801 18.925 1.00 82.56 102 SER A CA 1
ATOM 788 C C . SER A 1 102 ? -17.697 -6.531 17.640 1.00 82.56 102 SER A C 1
ATOM 790 O O . SER A 1 102 ? -16.596 -7.085 17.573 1.00 82.56 102 SER A O 1
ATOM 792 N N . SER A 1 103 ? -18.574 -6.600 16.635 1.00 66.69 103 SER A N 1
ATOM 793 C CA . SER A 1 103 ? -18.291 -7.306 15.374 1.00 66.69 103 SER A CA 1
ATOM 794 C C . SER A 1 103 ? -16.977 -6.815 14.751 1.00 66.69 103 SER A C 1
ATOM 796 O O . SER A 1 103 ? -16.677 -5.627 14.807 1.00 66.69 103 SER A O 1
ATOM 798 N N . ASP A 1 104 ? -16.177 -7.746 14.224 1.00 64.75 104 ASP A N 1
ATOM 799 C CA . ASP A 1 104 ? -14.878 -7.539 13.551 1.00 64.75 104 ASP A CA 1
ATOM 800 C C . ASP A 1 104 ? -13.688 -7.083 14.421 1.00 64.75 104 ASP A C 1
ATOM 802 O O . ASP A 1 104 ? -12.541 -7.130 13.979 1.00 64.75 104 ASP A O 1
ATOM 806 N N . HIS A 1 105 ? -13.912 -6.779 15.701 1.00 71.88 105 HIS A N 1
ATOM 807 C CA . HIS A 1 105 ? -12.884 -6.309 16.638 1.00 71.88 105 HIS A CA 1
ATOM 808 C C . HIS A 1 105 ? -12.490 -7.411 17.631 1.00 71.88 105 HIS A C 1
ATOM 810 O O . HIS A 1 105 ? -12.607 -7.258 18.849 1.00 71.88 105 HIS A O 1
ATOM 816 N N . LYS A 1 106 ? -12.083 -8.566 17.094 1.00 82.94 106 LYS A N 1
ATOM 817 C CA . LYS A 1 106 ? -11.733 -9.783 17.854 1.00 82.94 106 LYS A CA 1
ATOM 818 C C . LYS A 1 106 ? -10.259 -10.185 17.701 1.00 82.94 106 LYS A C 1
ATOM 820 O O . LYS A 1 106 ? -9.901 -11.345 17.912 1.00 82.94 106 LYS A O 1
ATOM 825 N N . ARG A 1 107 ? -9.406 -9.254 17.271 1.00 83.12 107 ARG A N 1
ATOM 826 C CA . ARG A 1 107 ? -8.010 -9.528 16.902 1.00 83.12 107 ARG A CA 1
ATOM 827 C C . ARG A 1 107 ? -7.044 -8.906 17.892 1.00 83.12 107 ARG A C 1
ATOM 829 O O . ARG A 1 107 ? -7.349 -7.903 18.530 1.00 83.12 107 ARG A O 1
ATOM 836 N N . CYS A 1 108 ? -5.839 -9.454 17.965 1.00 82.75 108 CYS A N 1
ATOM 837 C CA . CYS A 1 108 ? -4.806 -8.921 18.843 1.00 82.75 108 CYS A CA 1
ATOM 838 C C . CYS A 1 108 ? -4.414 -7.473 18.517 1.00 82.75 108 CYS A C 1
ATOM 840 O O . CYS A 1 108 ? -4.092 -6.715 19.429 1.00 82.75 108 CYS A O 1
ATOM 842 N N . GLY A 1 109 ? -4.471 -7.062 17.245 1.00 80.44 109 GLY A N 1
ATOM 843 C CA . GLY A 1 109 ? -4.226 -5.669 16.865 1.00 80.44 109 GLY A CA 1
ATOM 844 C C . GLY A 1 109 ? -5.323 -4.704 17.322 1.00 80.44 109 GLY A C 1
ATOM 845 O O . GLY A 1 109 ? -5.037 -3.538 17.591 1.00 80.44 109 GLY A O 1
ATOM 846 N N . ASN A 1 110 ? -6.563 -5.183 17.435 1.00 85.12 110 ASN A N 1
ATOM 847 C CA . ASN A 1 110 ? -7.721 -4.374 17.789 1.00 85.12 110 ASN A CA 1
ATOM 848 C C . ASN A 1 110 ? -8.837 -5.247 18.378 1.00 85.12 110 ASN A C 1
ATOM 850 O O . ASN A 1 110 ? -9.423 -6.095 17.695 1.00 85.12 110 ASN A O 1
ATOM 854 N N . THR A 1 111 ? -9.136 -5.013 19.653 1.00 88.12 111 THR A N 1
ATOM 855 C CA . THR A 1 111 ? -10.185 -5.718 20.386 1.00 88.12 111 THR A CA 1
ATOM 856 C C . THR A 1 111 ? -11.176 -4.740 20.976 1.00 88.12 111 THR A C 1
ATOM 858 O O . THR A 1 111 ? -10.778 -3.817 21.681 1.00 88.12 111 THR A O 1
ATOM 861 N N . SER A 1 112 ? -12.467 -4.969 20.751 1.00 89.62 112 SER A N 1
ATOM 862 C CA . SER A 1 112 ? -13.545 -4.141 21.293 1.00 89.62 112 SER A CA 1
ATOM 863 C C . SER A 1 112 ? -14.660 -5.010 21.856 1.00 89.62 112 SER A C 1
ATOM 865 O O . SER A 1 112 ? -15.087 -5.983 21.231 1.00 89.62 112 SER A O 1
ATOM 867 N N . ILE A 1 113 ? -15.136 -4.643 23.043 1.00 91.44 113 ILE A N 1
ATOM 868 C CA . ILE A 1 113 ? -16.268 -5.263 23.721 1.00 91.44 113 ILE A CA 1
ATOM 869 C C . ILE A 1 113 ? -17.347 -4.217 23.987 1.00 91.44 113 ILE A C 1
ATOM 871 O O . ILE A 1 113 ? -17.072 -3.049 24.268 1.00 91.44 113 ILE A O 1
ATOM 875 N N . SER A 1 114 ? -18.593 -4.655 23.913 1.00 91.69 114 SER A N 1
ATOM 876 C CA . SER A 1 114 ? -19.783 -3.835 24.103 1.00 91.69 114 SER A CA 1
ATOM 877 C C . SER A 1 114 ? -20.765 -4.549 25.022 1.00 91.69 114 SER A C 1
ATOM 879 O O . SER A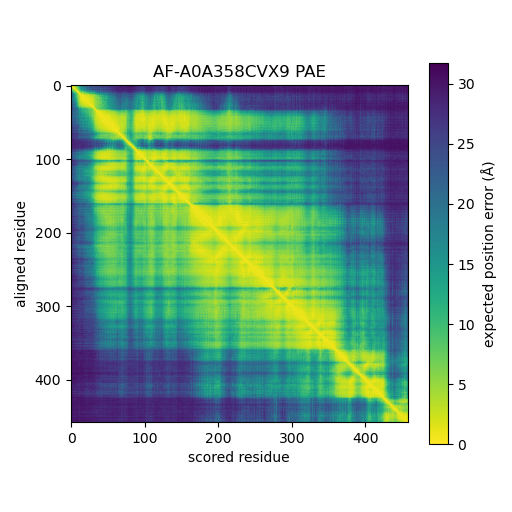 1 114 ? -20.687 -5.764 25.206 1.00 91.69 114 SER A O 1
ATOM 881 N N . ALA A 1 115 ? -21.684 -3.796 25.622 1.00 92.31 115 ALA A N 1
ATOM 882 C CA . ALA A 1 115 ? -22.753 -4.378 26.421 1.00 92.31 115 ALA A CA 1
ATOM 883 C C . ALA A 1 115 ? -23.577 -5.371 25.578 1.00 92.31 115 ALA A C 1
ATOM 885 O O . ALA A 1 115 ? -23.868 -5.118 24.404 1.00 92.31 115 ALA A O 1
ATOM 886 N N . ILE A 1 116 ? -23.987 -6.493 26.178 1.00 91.06 116 ILE A N 1
ATOM 887 C CA . ILE A 1 116 ? -24.870 -7.464 25.507 1.00 91.06 116 ILE A CA 1
ATOM 888 C C . ILE A 1 116 ? -26.205 -6.801 25.147 1.00 91.06 116 ILE A C 1
ATOM 890 O O . ILE A 1 116 ? -26.707 -6.963 24.032 1.00 91.06 116 ILE A O 1
ATOM 894 N N . SER A 1 117 ? -26.762 -6.041 26.095 1.00 89.75 117 SER A N 1
ATOM 895 C CA . SER A 1 117 ? -27.986 -5.267 25.915 1.00 89.75 117 SER A CA 1
ATOM 896 C C . SER A 1 117 ? -27.661 -3.815 25.540 1.00 89.75 117 SER A C 1
ATOM 898 O O . SER A 1 117 ? -26.915 -3.164 26.275 1.00 89.75 117 SER A O 1
ATOM 900 N N . PRO A 1 118 ? -28.253 -3.260 24.465 1.00 83.62 118 PRO A N 1
ATOM 901 C CA . PRO A 1 118 ? -28.100 -1.846 24.115 1.00 83.62 118 PRO A CA 1
ATOM 902 C C . PRO A 1 118 ? -28.520 -0.888 25.239 1.00 83.62 118 PRO A C 1
ATOM 904 O O . PRO A 1 118 ? -27.912 0.161 25.417 1.00 83.62 118 PRO A O 1
ATOM 907 N N . ASP A 1 119 ? -29.524 -1.258 26.040 1.00 85.31 119 ASP A N 1
ATOM 908 C CA . ASP A 1 119 ? -29.990 -0.424 27.155 1.00 85.31 119 ASP A CA 1
ATOM 909 C C . ASP A 1 119 ? -28.935 -0.282 28.262 1.00 85.31 119 ASP A C 1
ATOM 911 O O . ASP A 1 119 ? -28.883 0.739 28.954 1.00 85.31 119 ASP A O 1
ATOM 915 N N . ASP A 1 120 ? -28.078 -1.293 28.423 1.00 87.44 120 ASP A N 1
ATOM 916 C CA . ASP A 1 120 ? -27.024 -1.281 29.430 1.00 87.44 120 ASP A CA 1
ATOM 917 C C . ASP A 1 120 ? -25.819 -0.432 28.987 1.00 87.44 120 ASP A C 1
ATOM 919 O O . ASP A 1 120 ? -25.078 0.034 29.855 1.00 87.44 120 ASP A O 1
ATOM 923 N N . SER A 1 121 ? -25.641 -0.150 27.685 1.00 81.44 121 SER A N 1
ATOM 924 C CA . SER A 1 121 ? -24.477 0.610 27.189 1.00 81.44 121 SER A CA 1
ATOM 925 C C . SER A 1 121 ? -24.453 2.067 27.663 1.00 81.44 121 SER A C 1
ATOM 927 O O . SER A 1 121 ? -23.389 2.645 27.867 1.00 81.44 121 SER A O 1
ATOM 929 N N . SER A 1 122 ? -25.633 2.646 27.900 1.00 80.50 122 SER A N 1
ATOM 930 C CA . SER A 1 122 ? -25.800 4.027 28.379 1.00 80.50 122 SER A CA 1
ATOM 931 C C .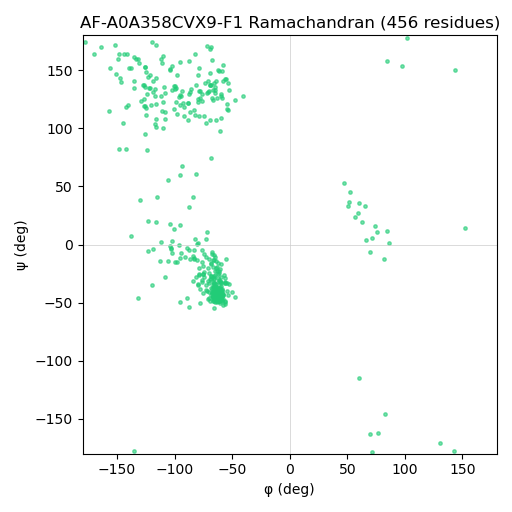 SER A 1 122 ? -25.952 4.146 29.901 1.00 80.50 122 SER A C 1
ATOM 933 O O . SER A 1 122 ? -25.904 5.252 30.444 1.00 80.50 122 SER A O 1
ATOM 935 N N . ARG A 1 123 ? -26.155 3.022 30.601 1.00 83.50 123 ARG A N 1
ATOM 936 C CA . ARG A 1 123 ? -26.523 2.998 32.030 1.00 83.50 123 ARG A CA 1
ATOM 937 C C . ARG A 1 123 ? -25.521 2.272 32.918 1.00 83.50 123 ARG A C 1
ATOM 939 O O . ARG A 1 123 ? -25.337 2.648 34.069 1.00 83.50 123 ARG A O 1
ATOM 946 N N . ARG A 1 124 ? -24.892 1.207 32.420 1.00 86.31 124 ARG A N 1
ATOM 947 C CA . ARG A 1 124 ? -24.118 0.274 33.256 1.00 86.31 124 ARG A CA 1
ATOM 948 C C . ARG A 1 124 ? -22.744 -0.043 32.694 1.00 86.31 124 ARG A C 1
ATOM 950 O O . ARG A 1 124 ? -21.765 -0.028 33.436 1.00 86.31 124 ARG A O 1
ATOM 957 N N . TYR A 1 125 ? -22.666 -0.326 31.399 1.00 91.88 125 TYR A N 1
ATOM 958 C CA . TYR A 1 125 ? -21.514 -0.985 30.793 1.00 91.88 125 TYR A CA 1
ATOM 959 C C . TYR A 1 125 ? -20.975 -0.148 29.617 1.00 91.88 125 TYR A C 1
ATOM 961 O O . TYR A 1 125 ? -21.507 -0.263 28.513 1.00 91.88 125 TYR A O 1
ATOM 969 N N . PRO A 1 126 ? -19.950 0.711 29.813 1.00 92.38 126 PRO A N 1
ATOM 970 C CA . PRO A 1 126 ? -19.328 1.437 28.698 1.00 92.38 126 PRO A CA 1
ATOM 971 C C . PRO A 1 126 ? -18.721 0.458 27.694 1.00 92.38 126 PRO A C 1
ATOM 973 O O . PRO A 1 126 ? -18.205 -0.576 28.103 1.00 92.38 126 PRO A O 1
ATOM 976 N N . GLY A 1 127 ? -18.680 0.790 26.405 1.00 91.81 127 GLY A N 1
ATOM 977 C CA . GLY A 1 127 ? -17.864 0.011 25.472 1.00 91.81 127 GLY A CA 1
ATOM 978 C C . GLY A 1 127 ? -16.388 0.160 25.829 1.00 91.81 127 GLY A C 1
ATOM 979 O O . GLY A 1 127 ? -15.922 1.262 26.123 1.00 91.81 127 GLY A O 1
ATOM 980 N N . LEU A 1 128 ? -15.649 -0.945 25.832 1.00 93.00 128 LEU A N 1
ATOM 981 C CA . LEU A 1 128 ? -14.231 -0.974 26.182 1.00 93.00 128 LEU A CA 1
ATOM 982 C C . LEU A 1 128 ? -13.457 -1.559 25.011 1.00 93.00 128 LEU A C 1
ATOM 984 O O . LEU A 1 128 ? -13.836 -2.591 24.464 1.00 93.00 128 LEU A O 1
ATOM 988 N N . SER A 1 129 ? -12.351 -0.937 24.635 1.00 91.19 129 SER A N 1
ATOM 989 C CA . SER A 1 129 ? -11.489 -1.482 23.598 1.00 91.19 129 SER A CA 1
ATOM 990 C C . SER A 1 129 ? -10.021 -1.215 23.877 1.00 91.19 129 SER A C 1
ATOM 992 O O . SER A 1 129 ? -9.648 -0.380 24.712 1.00 91.19 129 SER A O 1
ATOM 994 N N . PHE A 1 130 ? -9.176 -1.954 23.174 1.00 89.94 130 PHE A N 1
ATOM 995 C CA . PHE A 1 130 ? -7.775 -1.626 23.037 1.00 89.94 130 PHE A CA 1
ATOM 996 C C . PHE A 1 130 ? -7.308 -1.840 21.602 1.00 89.94 130 PHE A C 1
ATOM 998 O O . PHE A 1 130 ? -7.816 -2.694 20.876 1.00 89.94 130 PHE A O 1
ATOM 1005 N N . VAL A 1 131 ? -6.304 -1.065 21.225 1.00 87.00 131 VAL A N 1
ATOM 1006 C CA . VAL A 1 131 ? -5.586 -1.158 19.962 1.00 87.00 131 VAL A CA 1
ATOM 1007 C C . VAL A 1 131 ? -4.106 -1.257 20.293 1.00 87.00 131 VAL A 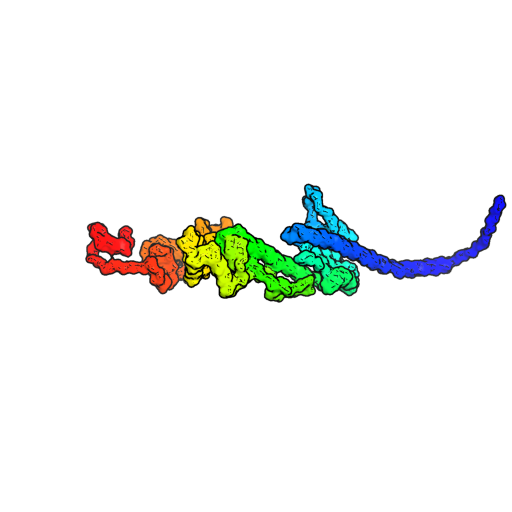C 1
ATOM 1009 O O . VAL A 1 131 ? -3.621 -0.557 21.180 1.00 87.00 131 VAL A O 1
ATOM 1012 N N . ILE A 1 132 ? -3.380 -2.133 19.609 1.00 85.12 132 ILE A N 1
ATOM 1013 C CA . ILE A 1 132 ? -1.920 -2.193 19.708 1.00 85.12 132 ILE A CA 1
ATOM 1014 C C . ILE A 1 132 ? -1.350 -1.652 18.403 1.00 85.12 132 ILE A C 1
ATOM 1016 O O . ILE A 1 132 ? -1.560 -2.276 17.368 1.00 85.12 132 ILE A O 1
ATOM 1020 N N . SER A 1 133 ? -0.660 -0.509 18.449 1.00 74.81 133 SER A N 1
ATOM 1021 C CA . SER A 1 133 ? 0.058 0.101 17.314 1.00 74.81 133 SER A CA 1
ATOM 1022 C C . SER A 1 133 ? 1.538 0.160 17.629 1.00 74.81 133 SER A C 1
ATOM 1024 O O . SER A 1 133 ? 1.886 0.669 18.687 1.00 74.81 133 SER A O 1
ATOM 1026 N N . ASP A 1 134 ? 2.409 -0.347 16.759 1.00 70.94 134 ASP A N 1
ATOM 1027 C CA . ASP A 1 134 ? 3.871 -0.239 16.924 1.00 70.94 134 ASP A CA 1
ATOM 1028 C C . ASP A 1 134 ? 4.383 -0.709 18.298 1.00 70.94 134 ASP A C 1
ATOM 1030 O O . ASP A 1 134 ? 5.279 -0.128 18.909 1.00 70.94 134 ASP A O 1
ATOM 1034 N N . GLY A 1 135 ? 3.758 -1.762 18.835 1.00 76.00 135 GLY A N 1
ATOM 1035 C CA . GLY A 1 135 ? 4.063 -2.281 20.172 1.00 76.00 135 GLY A CA 1
ATOM 1036 C C . GLY A 1 135 ? 3.593 -1.390 21.333 1.00 76.00 135 GLY A C 1
ATOM 1037 O O . GLY A 1 135 ? 3.872 -1.704 22.494 1.00 76.00 135 GLY A O 1
ATOM 1038 N N . VAL A 1 136 ? 2.861 -0.315 21.048 1.00 82.56 136 VAL A N 1
ATOM 1039 C CA . VAL A 1 136 ? 2.202 0.574 22.006 1.00 82.56 136 VAL A CA 1
ATOM 1040 C C . VAL A 1 136 ? 0.748 0.152 22.175 1.00 82.56 136 VAL A C 1
ATOM 1042 O O . VAL A 1 136 ? -0.002 0.022 21.212 1.00 82.56 136 VAL A O 1
ATOM 1045 N N . LEU A 1 137 ? 0.336 -0.053 23.425 1.00 88.81 137 LEU A N 1
ATOM 1046 C CA . LEU A 1 137 ? -1.049 -0.341 23.779 1.00 88.81 137 LEU A CA 1
ATOM 1047 C C . LEU A 1 137 ? -1.816 0.955 24.023 1.00 88.81 137 LEU A C 1
ATOM 1049 O O . LEU A 1 137 ? -1.508 1.709 24.946 1.00 88.81 137 LEU A O 1
ATOM 1053 N N . ILE A 1 138 ? -2.876 1.143 23.253 1.00 88.62 138 ILE A N 1
ATOM 1054 C CA . ILE A 1 138 ? -3.816 2.248 23.356 1.00 88.62 138 ILE A CA 1
ATOM 1055 C C . ILE A 1 138 ? -5.132 1.675 23.870 1.00 88.62 138 ILE A C 1
ATOM 1057 O O . ILE A 1 138 ? -5.703 0.765 23.276 1.00 88.62 138 ILE A O 1
ATOM 1061 N N . LYS A 1 139 ? -5.626 2.199 24.989 1.00 92.12 139 LYS A N 1
ATOM 1062 C CA . LYS A 1 139 ? -6.943 1.845 25.531 1.00 92.12 139 LYS A CA 1
ATOM 1063 C C . LYS A 1 139 ? -7.944 2.909 25.134 1.00 92.12 139 LYS A C 1
ATOM 1065 O O . LYS A 1 139 ? -7.654 4.092 25.303 1.00 92.12 139 LYS A O 1
ATOM 1070 N N . CYS A 1 140 ? -9.114 2.489 24.675 1.00 91.00 140 CYS A N 1
ATOM 1071 C CA . CYS A 1 140 ? -10.200 3.381 24.295 1.00 91.00 140 CYS A CA 1
ATOM 1072 C C . CYS A 1 140 ? -11.508 2.930 24.951 1.00 91.00 140 CYS A C 1
ATOM 1074 O O . CYS A 1 140 ? -11.667 1.768 25.332 1.00 91.00 140 CYS A O 1
ATOM 1076 N N . ALA A 1 141 ? -12.442 3.861 25.120 1.00 92.06 141 ALA A N 1
ATOM 1077 C CA . ALA A 1 141 ? -13.773 3.556 25.629 1.00 92.06 141 ALA A CA 1
ATOM 1078 C C . ALA A 1 141 ? -14.840 4.353 24.888 1.00 92.06 141 ALA A C 1
ATOM 1080 O O . ALA A 1 141 ? -14.597 5.477 24.436 1.00 92.06 141 ALA A O 1
ATOM 1081 N N . THR A 1 142 ? -16.040 3.786 24.832 1.00 89.06 142 THR A N 1
ATOM 1082 C CA . THR A 1 142 ? -17.242 4.473 24.376 1.00 89.06 142 THR A CA 1
ATOM 1083 C C . THR A 1 142 ? -18.070 4.879 25.585 1.00 89.06 142 THR A C 1
ATOM 1085 O O . THR A 1 142 ? -18.274 4.089 26.511 1.00 89.06 142 THR A O 1
ATOM 1088 N N . ASN A 1 143 ? -18.525 6.129 25.599 1.00 87.31 143 ASN A N 1
ATOM 1089 C CA . ASN A 1 143 ? -19.408 6.628 26.641 1.00 87.31 143 ASN A CA 1
ATOM 1090 C C . ASN A 1 143 ? -20.759 7.046 26.055 1.00 87.31 143 ASN A C 1
ATOM 1092 O O . ASN A 1 143 ? -20.874 8.126 25.473 1.00 87.31 143 ASN A O 1
ATOM 1096 N N . ASP A 1 144 ? -21.776 6.206 26.251 1.00 83.31 144 ASP A N 1
ATOM 1097 C CA . ASP A 1 144 ? -23.122 6.437 25.715 1.00 83.31 144 ASP A CA 1
ATOM 1098 C C . ASP A 1 144 ? -24.073 7.091 26.741 1.00 83.31 144 ASP A C 1
ATOM 1100 O O . ASP A 1 144 ? -25.225 7.383 26.419 1.00 83.31 144 ASP A O 1
ATOM 1104 N N . GLY A 1 145 ? -23.615 7.362 27.972 1.00 83.69 145 GLY A N 1
ATOM 1105 C CA . GLY A 1 145 ? -24.419 8.024 29.003 1.00 83.69 145 GLY A CA 1
ATOM 1106 C C . GLY A 1 145 ? -23.616 8.574 30.186 1.00 83.69 145 GLY A C 1
ATOM 1107 O O . GLY A 1 145 ? -22.428 8.317 30.345 1.00 83.69 145 GLY A O 1
ATOM 1108 N N . SER A 1 146 ? -24.256 9.365 31.050 1.00 84.38 146 SER A N 1
ATOM 1109 C CA . SER A 1 146 ? -23.578 9.974 32.208 1.00 84.38 146 SER A CA 1
ATOM 1110 C C . SER A 1 146 ? -23.169 8.954 33.277 1.00 84.38 146 SER A C 1
ATOM 1112 O O . SER A 1 146 ? -22.222 9.190 34.020 1.00 84.38 146 SER A O 1
ATOM 1114 N N . GLU A 1 147 ? -23.873 7.820 33.375 1.00 86.12 147 GLU A N 1
ATOM 1115 C CA . GLU A 1 147 ? -23.589 6.786 34.384 1.00 86.12 147 GLU A CA 1
ATOM 1116 C C . GLU A 1 147 ? -22.342 5.953 34.039 1.00 86.12 147 GLU A C 1
ATOM 1118 O O . GLU A 1 147 ? -21.660 5.457 34.934 1.00 86.12 147 GLU A O 1
ATOM 1123 N N . THR A 1 148 ? -21.989 5.849 32.755 1.00 88.88 148 THR A N 1
ATOM 1124 C CA . THR A 1 148 ? -20.837 5.075 32.269 1.00 88.88 148 THR A CA 1
ATOM 1125 C C . THR A 1 148 ? -19.544 5.886 32.171 1.00 88.88 148 THR A C 1
ATOM 1127 O O . THR A 1 148 ? -18.465 5.310 32.021 1.00 88.88 148 THR A O 1
ATOM 1130 N N . GLU A 1 149 ? -19.619 7.213 32.315 1.00 90.12 149 GLU A N 1
ATOM 1131 C CA . GLU A 1 149 ? -18.504 8.138 32.090 1.00 90.12 149 GLU A CA 1
ATOM 1132 C C . GLU A 1 149 ? -17.307 7.863 33.006 1.00 90.12 149 GLU A C 1
ATOM 1134 O O . GLU A 1 149 ? -16.166 7.811 32.546 1.00 90.12 149 GLU A O 1
ATOM 1139 N N . ALA A 1 150 ? -17.558 7.655 34.302 1.00 90.44 150 ALA A N 1
ATOM 1140 C CA . ALA A 1 150 ? -16.502 7.385 35.273 1.00 90.44 150 ALA A CA 1
ATOM 1141 C C . ALA A 1 150 ? -15.762 6.079 34.945 1.00 90.44 150 ALA A C 1
ATOM 1143 O O . ALA A 1 150 ? -14.531 6.033 34.957 1.00 90.44 150 ALA A O 1
ATOM 1144 N N . SER A 1 151 ? -16.508 5.033 34.580 1.00 91.50 151 SER A N 1
ATOM 1145 C CA . SER A 1 151 ? -15.951 3.740 34.183 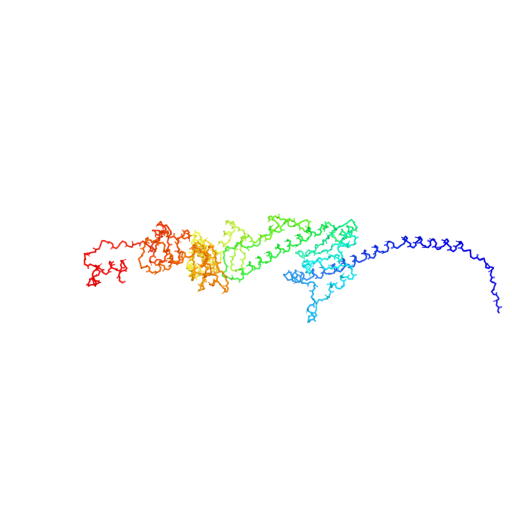1.00 91.50 151 SER A CA 1
ATOM 1146 C C . SER A 1 151 ? -15.164 3.838 32.875 1.00 91.50 151 SER A C 1
ATOM 1148 O O . SER A 1 151 ? -14.041 3.333 32.817 1.00 91.50 151 SER A O 1
ATOM 1150 N N . ALA A 1 152 ? -15.690 4.539 31.866 1.00 92.31 152 ALA A N 1
ATOM 1151 C CA . ALA A 1 152 ? -15.011 4.777 30.593 1.00 92.31 152 ALA A CA 1
ATOM 1152 C C . ALA A 1 152 ? -13.690 5.541 30.793 1.00 92.31 152 ALA A C 1
ATOM 1154 O O . ALA A 1 152 ? -12.637 5.090 30.337 1.00 92.31 152 ALA A O 1
ATOM 1155 N N . LYS A 1 153 ? -13.715 6.638 31.564 1.00 92.19 153 LYS A N 1
ATOM 1156 C CA . LYS A 1 153 ? -12.517 7.421 31.916 1.00 92.19 153 LYS A CA 1
ATOM 1157 C C . LYS A 1 153 ? -11.511 6.614 32.731 1.00 92.19 153 LYS A C 1
ATOM 1159 O O . LYS A 1 153 ? -10.312 6.748 32.513 1.00 92.19 153 LYS A O 1
ATOM 1164 N N . SER A 1 154 ? -11.968 5.740 33.630 1.00 93.62 154 SER A N 1
ATOM 1165 C CA . SER A 1 154 ? -11.066 4.874 34.404 1.00 93.62 154 SER A CA 1
ATOM 1166 C C . SER A 1 154 ? -10.312 3.855 33.539 1.00 93.62 154 SER A C 1
ATOM 1168 O O . SER A 1 154 ? -9.220 3.434 33.909 1.00 93.62 154 SER A O 1
ATOM 1170 N N . TRP A 1 155 ? -10.882 3.456 32.397 1.00 94.38 155 TRP A N 1
ATOM 1171 C CA . TRP A 1 155 ? -10.253 2.525 31.461 1.00 94.38 155 TRP A CA 1
ATOM 1172 C C . TRP A 1 155 ? -9.350 3.238 30.450 1.00 94.38 155 TRP A C 1
ATOM 1174 O O . TRP A 1 155 ? -8.182 2.878 30.301 1.00 94.38 155 TRP A O 1
ATOM 1184 N N . ALA A 1 156 ? -9.901 4.235 29.757 1.00 92.00 156 ALA A N 1
ATOM 1185 C CA . ALA A 1 156 ? -9.297 4.850 28.578 1.00 92.00 156 ALA A CA 1
ATOM 1186 C C . ALA A 1 156 ? -8.628 6.206 28.851 1.00 92.00 156 ALA A C 1
ATOM 1188 O O . ALA A 1 156 ? -7.998 6.779 27.962 1.00 92.00 156 ALA A O 1
ATOM 1189 N N . GLY A 1 157 ? -8.772 6.757 30.059 1.00 90.25 157 GLY A N 1
ATOM 1190 C CA . GLY A 1 157 ? -8.299 8.100 30.379 1.00 90.25 157 GLY A CA 1
ATOM 1191 C C . GLY A 1 157 ? -8.971 9.145 29.490 1.00 90.25 157 GLY A C 1
ATOM 1192 O O . GLY A 1 157 ? -10.183 9.341 29.560 1.00 90.25 157 GLY A O 1
ATOM 1193 N N . ASN A 1 158 ? -8.174 9.801 28.646 1.00 86.25 158 ASN A N 1
ATOM 1194 C CA . ASN A 1 158 ? -8.654 10.810 27.700 1.00 86.25 158 ASN A CA 1
ATOM 1195 C C . ASN A 1 158 ? -9.200 10.209 26.393 1.00 86.25 158 ASN A C 1
ATOM 1197 O O . ASN A 1 158 ? -9.868 10.917 25.648 1.00 86.25 158 ASN A O 1
ATOM 1201 N N . ASN A 1 159 ? -8.981 8.917 26.128 1.00 85.75 159 ASN A N 1
ATOM 1202 C CA . ASN A 1 159 ? -9.424 8.236 24.904 1.00 85.75 159 ASN A CA 1
ATOM 1203 C C . ASN A 1 159 ? -10.884 7.754 25.006 1.00 85.75 159 ASN A C 1
ATOM 1205 O O . ASN A 1 159 ? -11.225 6.630 24.621 1.00 85.75 159 ASN A O 1
ATOM 1209 N N . VAL A 1 160 ? -11.743 8.589 25.587 1.00 87.69 160 VAL A N 1
ATOM 1210 C CA . VAL A 1 160 ? -13.180 8.340 25.708 1.00 87.69 160 VAL A CA 1
ATOM 1211 C C . VAL A 1 160 ? -13.886 9.109 24.602 1.00 87.69 160 VAL A C 1
ATOM 1213 O O . VAL A 1 160 ? -13.765 10.328 24.524 1.00 87.69 160 VAL A O 1
ATOM 1216 N N . SER A 1 161 ? -14.638 8.406 23.764 1.00 83.38 161 SER A N 1
ATOM 1217 C CA . SER A 1 161 ? -15.385 9.000 22.647 1.00 83.38 161 SER A CA 1
ATOM 1218 C C . SER A 1 161 ? -16.798 8.428 22.572 1.00 83.38 161 SER A C 1
ATOM 1220 O O . SER A 1 161 ? -17.209 7.629 23.420 1.00 83.38 161 SER A O 1
ATOM 1222 N N . LYS A 1 162 ? -17.576 8.844 21.573 1.00 75.19 162 LYS A N 1
ATOM 1223 C CA . LYS A 1 162 ? -18.840 8.169 21.253 1.00 75.19 162 LYS A CA 1
ATOM 1224 C C . LYS A 1 162 ? -18.563 6.889 20.469 1.00 75.19 162 LYS A C 1
ATOM 1226 O O . LYS A 1 162 ? -17.597 6.828 19.714 1.00 75.19 162 LYS A O 1
ATOM 1231 N N . GLY A 1 163 ? -19.450 5.895 20.577 1.00 71.88 163 GLY A N 1
ATOM 1232 C CA . GLY A 1 163 ? -19.258 4.591 19.926 1.00 71.88 163 GLY A CA 1
ATOM 1233 C C . GLY A 1 163 ? -18.907 4.656 18.440 1.00 71.88 163 GLY A C 1
ATOM 1234 O O . GLY A 1 163 ? -18.004 3.959 17.988 1.00 71.88 163 GLY A O 1
ATOM 1235 N N . LYS A 1 164 ? -19.558 5.557 17.701 1.00 79.62 164 LYS A N 1
ATOM 1236 C CA . LYS A 1 164 ? -19.311 5.749 16.270 1.00 79.62 164 LYS A CA 1
ATOM 1237 C C . LYS A 1 164 ? -17.907 6.293 15.961 1.00 79.62 164 LYS A C 1
ATOM 1239 O O . LYS A 1 164 ? -17.250 5.771 15.072 1.00 79.62 164 LYS A O 1
ATOM 1244 N N . GLU A 1 165 ? -17.440 7.295 16.705 1.00 82.50 165 GLU A N 1
ATOM 1245 C CA . GLU A 1 165 ? -16.131 7.934 16.474 1.00 82.50 165 GLU A CA 1
ATOM 1246 C C . GLU A 1 165 ? -14.973 6.966 16.730 1.00 82.50 165 GLU A C 1
ATOM 1248 O O . GLU A 1 165 ? -13.966 6.997 16.024 1.00 82.50 165 GLU A O 1
ATOM 1253 N N . LEU A 1 166 ? -15.124 6.091 17.730 1.00 80.50 166 LEU A N 1
ATOM 1254 C CA . LEU A 1 166 ? -14.130 5.071 18.035 1.00 80.50 166 LEU A CA 1
ATOM 1255 C C . LEU A 1 166 ? -13.995 4.054 16.904 1.00 80.50 166 LEU A C 1
ATOM 1257 O O . LEU A 1 166 ? -12.879 3.783 16.475 1.00 80.50 166 LEU A O 1
ATOM 1261 N N . ILE A 1 167 ? -15.121 3.512 16.431 1.00 79.62 167 ILE A N 1
ATOM 1262 C CA . ILE A 1 167 ? -15.139 2.520 15.349 1.00 79.62 167 ILE A CA 1
ATOM 1263 C C . ILE A 1 167 ? -14.541 3.129 14.076 1.00 79.62 167 ILE A C 1
ATOM 1265 O O . ILE A 1 167 ? -13.650 2.537 13.479 1.00 79.62 167 ILE A O 1
ATOM 1269 N N . GLU A 1 168 ? -14.947 4.351 13.714 1.00 86.25 168 GLU A N 1
ATOM 1270 C CA . GLU A 1 168 ? -14.413 5.048 12.536 1.00 86.25 168 GLU A CA 1
ATOM 1271 C C . GLU A 1 168 ? -12.897 5.283 12.623 1.00 86.25 168 GLU A C 1
ATOM 1273 O O . GLU A 1 168 ? -12.190 5.123 11.627 1.00 86.25 168 GLU A O 1
ATOM 1278 N N . TRP A 1 169 ? -12.379 5.653 13.800 1.00 87.38 169 TRP A N 1
ATOM 1279 C CA . TRP A 1 169 ? -10.935 5.790 14.010 1.00 87.38 169 TRP A CA 1
ATOM 1280 C C . TRP A 1 169 ? -10.217 4.436 13.914 1.00 87.38 169 TRP A C 1
ATOM 1282 O O . TRP A 1 169 ? -9.202 4.339 13.230 1.00 87.38 169 TRP A O 1
ATOM 1292 N N . GLN A 1 170 ? -10.763 3.389 14.539 1.00 83.00 170 GLN A N 1
ATOM 1293 C CA . GLN A 1 170 ? -10.194 2.038 14.542 1.00 83.00 170 GLN A CA 1
ATOM 1294 C C . GLN A 1 170 ? -10.113 1.424 13.137 1.00 83.00 170 GLN A C 1
ATOM 1296 O O . GLN A 1 170 ? -9.088 0.847 12.774 1.00 83.00 170 GLN A O 1
ATOM 1301 N N . GLU A 1 171 ? -11.175 1.553 12.341 1.00 84.56 171 GLU A N 1
ATOM 1302 C CA . GLU A 1 171 ? -11.211 1.081 10.953 1.00 84.56 171 GLU A CA 1
ATOM 1303 C C . GLU A 1 171 ? -10.209 1.840 10.079 1.00 84.56 171 GLU A C 1
ATOM 1305 O O . GLU A 1 171 ? -9.501 1.240 9.266 1.00 84.56 171 GLU A O 1
ATOM 1310 N N . TYR A 1 172 ? -10.114 3.159 10.264 1.00 90.12 172 TYR A N 1
ATOM 1311 C CA . TYR A 1 172 ? -9.189 3.986 9.501 1.00 90.12 172 TYR A CA 1
ATOM 1312 C C . TYR A 1 172 ? -7.728 3.664 9.826 1.00 90.12 172 TYR A C 1
ATOM 1314 O O . TYR A 1 172 ? -6.947 3.409 8.911 1.00 90.12 172 TYR A O 1
ATOM 1322 N N . ASP A 1 173 ? -7.373 3.587 11.107 1.00 86.06 173 ASP A N 1
ATOM 1323 C CA . ASP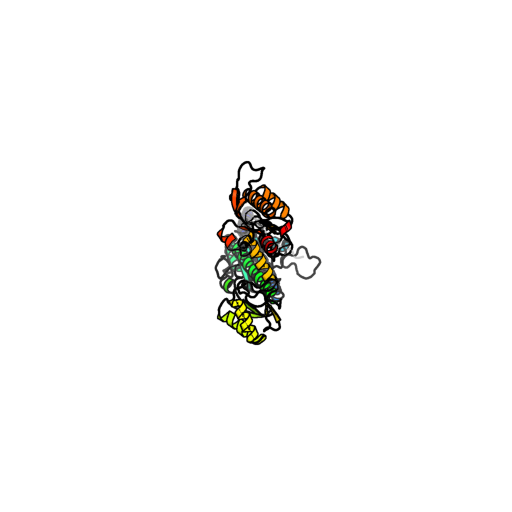 A 1 173 ? -6.034 3.204 11.562 1.00 86.06 173 ASP A CA 1
ATOM 1324 C C . ASP A 1 173 ? -5.636 1.806 11.052 1.00 86.06 173 ASP A C 1
ATOM 1326 O O . ASP A 1 173 ? -4.548 1.623 10.501 1.00 86.06 173 ASP A O 1
ATOM 1330 N N . ALA A 1 174 ? -6.552 0.831 11.106 1.00 83.06 174 ALA A N 1
ATOM 1331 C CA . ALA A 1 174 ? -6.326 -0.493 10.528 1.00 83.06 174 ALA A CA 1
ATOM 1332 C C . ALA A 1 174 ? -6.060 -0.439 9.010 1.00 83.06 174 ALA A C 1
ATOM 1334 O O . ALA A 1 174 ? -5.176 -1.143 8.515 1.00 83.06 174 ALA A O 1
ATOM 1335 N N . SER A 1 175 ? -6.783 0.413 8.273 1.00 87.44 175 SER A N 1
ATOM 1336 C CA . SER A 1 175 ? -6.588 0.577 6.827 1.00 87.44 175 SER A CA 1
ATOM 1337 C C . SER A 1 175 ? -5.214 1.159 6.470 1.00 87.44 175 SER A C 1
ATOM 1339 O O . SER A 1 175 ? -4.592 0.700 5.510 1.00 87.44 175 SER A O 1
ATOM 1341 N N . ILE A 1 176 ? -4.703 2.107 7.267 1.00 91.12 176 ILE A N 1
ATOM 1342 C CA . ILE A 1 176 ? -3.369 2.696 7.078 1.00 91.12 176 ILE A CA 1
ATOM 1343 C C . ILE A 1 176 ? -2.299 1.620 7.232 1.00 91.12 176 ILE A C 1
ATOM 1345 O O . ILE A 1 176 ? -1.447 1.464 6.360 1.00 91.12 176 ILE A O 1
ATOM 1349 N N . ARG A 1 177 ? -2.391 0.809 8.288 1.00 84.50 177 ARG A N 1
ATOM 1350 C CA . ARG A 1 177 ? -1.427 -0.268 8.552 1.00 84.50 177 ARG A CA 1
ATOM 1351 C C . ARG A 1 177 ? -1.445 -1.351 7.490 1.00 84.50 177 ARG A C 1
ATOM 1353 O O . ARG A 1 177 ? -0.396 -1.868 7.119 1.00 84.50 177 ARG A O 1
ATOM 1360 N N . GLN A 1 178 ? -2.630 -1.713 7.000 1.00 84.88 178 GLN A N 1
ATOM 1361 C CA . GLN A 1 178 ? -2.742 -2.682 5.916 1.00 84.88 178 GLN A CA 1
ATOM 1362 C C . GLN A 1 178 ? -2.061 -2.155 4.647 1.00 84.88 178 GLN A C 1
ATOM 1364 O O . GLN A 1 178 ? -1.355 -2.909 3.974 1.00 84.88 178 GLN A O 1
ATOM 1369 N N . ALA A 1 179 ? -2.244 -0.869 4.337 1.00 91.56 179 ALA A N 1
ATOM 1370 C CA . ALA A 1 179 ? -1.584 -0.231 3.207 1.00 91.56 179 ALA A CA 1
ATOM 1371 C C . ALA A 1 179 ? -0.060 -0.155 3.396 1.00 91.56 179 ALA A C 1
ATOM 1373 O O . ALA A 1 179 ? 0.677 -0.495 2.474 1.00 91.56 179 ALA A O 1
ATOM 1374 N N . GLU A 1 180 ? 0.413 0.209 4.590 1.00 93.25 180 GLU A N 1
ATOM 1375 C CA . GLU A 1 180 ? 1.837 0.246 4.934 1.00 93.25 180 GLU A CA 1
ATOM 1376 C C . GLU A 1 180 ? 2.496 -1.126 4.815 1.00 93.25 180 GLU A C 1
ATOM 1378 O O . GLU A 1 180 ? 3.517 -1.268 4.141 1.00 93.25 180 GLU A O 1
ATOM 1383 N N . LYS A 1 181 ? 1.891 -2.151 5.428 1.00 87.69 181 LYS A N 1
ATOM 1384 C CA . LYS A 1 181 ? 2.374 -3.535 5.379 1.00 87.69 181 LYS A CA 1
ATOM 1385 C C . LYS A 1 181 ? 2.501 -4.007 3.938 1.00 87.69 181 LYS A C 1
ATOM 1387 O O . LYS A 1 181 ? 3.579 -4.437 3.541 1.00 87.69 181 LYS A O 1
ATOM 1392 N N . LYS A 1 182 ? 1.438 -3.846 3.144 1.00 91.50 182 LYS A N 1
ATOM 1393 C CA . LYS A 1 182 ? 1.448 -4.210 1.725 1.00 91.50 182 LYS A CA 1
ATOM 1394 C C . LYS A 1 182 ? 2.531 -3.452 0.954 1.00 91.50 182 LYS A C 1
ATOM 1396 O O . LYS A 1 182 ? 3.264 -4.053 0.183 1.00 91.50 182 LYS A O 1
ATOM 1401 N N . CYS A 1 183 ? 2.674 -2.150 1.194 1.00 96.12 183 CYS A N 1
ATOM 1402 C CA . CYS A 1 183 ? 3.688 -1.332 0.534 1.00 96.12 183 CYS A CA 1
ATOM 1403 C C . CYS A 1 183 ? 5.118 -1.802 0.860 1.00 96.12 183 CYS A C 1
ATOM 1405 O O . CYS A 1 183 ? 5.968 -1.897 -0.025 1.00 96.12 183 CYS A O 1
ATOM 1407 N N . LYS A 1 184 ? 5.383 -2.135 2.130 1.00 94.44 184 LYS A N 1
ATOM 1408 C CA . LYS A 1 184 ? 6.674 -2.674 2.583 1.00 94.44 184 LYS A CA 1
ATOM 1409 C C . LYS A 1 184 ? 6.926 -4.083 2.034 1.00 94.44 184 LYS A C 1
ATOM 1411 O O . LYS A 1 184 ? 8.058 -4.388 1.673 1.00 94.44 184 LYS A O 1
ATOM 1416 N N . GLU A 1 185 ? 5.900 -4.926 1.930 1.00 92.75 185 GLU A N 1
ATOM 1417 C CA . GLU A 1 185 ? 5.977 -6.241 1.277 1.00 92.75 185 GLU A CA 1
ATOM 1418 C C . GLU A 1 185 ? 6.311 -6.113 -0.216 1.00 92.75 185 GLU A C 1
ATOM 1420 O O . GLU A 1 185 ? 7.262 -6.747 -0.670 1.00 92.75 185 GLU A O 1
ATOM 1425 N N . ASP A 1 186 ? 5.611 -5.240 -0.947 1.00 93.06 186 ASP A N 1
ATOM 1426 C CA . ASP A 1 186 ? 5.855 -4.969 -2.371 1.00 93.06 186 ASP A CA 1
ATOM 1427 C C . ASP A 1 186 ? 7.288 -4.445 -2.595 1.00 93.06 186 ASP A C 1
ATOM 1429 O O . ASP A 1 186 ? 7.997 -4.897 -3.498 1.00 93.06 186 ASP A O 1
ATOM 1433 N N . LEU A 1 187 ? 7.759 -3.539 -1.727 1.00 95.25 187 LEU A N 1
ATOM 1434 C CA . LEU A 1 187 ? 9.137 -3.050 -1.752 1.00 95.25 187 LEU A CA 1
ATOM 1435 C C . LEU A 1 187 ? 10.151 -4.169 -1.477 1.00 95.25 187 LEU A C 1
ATOM 1437 O O . LEU A 1 187 ? 11.141 -4.291 -2.194 1.00 95.25 187 LEU A O 1
ATOM 1441 N N . ASN A 1 188 ? 9.926 -4.998 -0.459 1.00 94.50 188 ASN A N 1
ATOM 1442 C CA . ASN A 1 188 ? 10.824 -6.109 -0.142 1.00 94.50 188 ASN A CA 1
ATOM 1443 C C . ASN A 1 188 ? 10.856 -7.145 -1.267 1.00 94.50 188 ASN A C 1
ATOM 1445 O O . ASN A 1 188 ? 11.919 -7.677 -1.579 1.00 94.50 188 ASN A O 1
ATOM 1449 N N . GLN A 1 189 ? 9.718 -7.405 -1.913 1.00 93.56 189 GLN A N 1
ATOM 1450 C CA . GLN A 1 189 ? 9.657 -8.246 -3.100 1.00 93.56 189 GLN A CA 1
ATOM 1451 C C . GLN A 1 189 ? 10.480 -7.632 -4.239 1.00 93.56 189 GLN A C 1
ATOM 1453 O O . GLN A 1 189 ? 11.275 -8.339 -4.860 1.00 93.56 189 GLN A O 1
ATOM 1458 N N . TRP A 1 190 ? 10.359 -6.322 -4.471 1.00 92.25 190 TRP A N 1
ATOM 1459 C CA . TRP A 1 190 ? 11.178 -5.615 -5.453 1.00 92.25 190 TRP A CA 1
ATOM 1460 C C . TRP A 1 190 ? 12.677 -5.702 -5.117 1.00 92.25 190 TRP A C 1
ATOM 1462 O O . TRP A 1 190 ? 13.474 -6.032 -5.989 1.00 92.25 190 TRP A O 1
ATOM 1472 N N . LEU A 1 191 ? 13.073 -5.511 -3.858 1.00 93.38 191 LEU A N 1
ATOM 1473 C CA . LEU A 1 191 ? 14.469 -5.642 -3.424 1.00 93.38 191 LEU A CA 1
ATOM 1474 C C . LEU A 1 191 ? 14.978 -7.095 -3.475 1.00 93.38 191 LEU A C 1
ATOM 1476 O O . LEU A 1 191 ? 16.159 -7.323 -3.703 1.00 93.38 191 LEU A O 1
ATOM 1480 N N . SER A 1 192 ? 14.119 -8.100 -3.302 1.00 92.44 192 SER A N 1
ATOM 1481 C CA . SER A 1 192 ? 14.548 -9.508 -3.311 1.00 92.44 192 SER A CA 1
ATOM 1482 C C . SER A 1 192 ? 15.055 -9.998 -4.672 1.00 92.44 192 SER A C 1
ATOM 1484 O O . SER A 1 192 ? 15.763 -11.003 -4.740 1.00 92.44 192 SER A O 1
ATOM 1486 N N . ASN A 1 193 ? 14.715 -9.297 -5.756 1.00 88.75 193 ASN A N 1
ATOM 1487 C CA . ASN A 1 193 ? 15.201 -9.615 -7.088 1.00 88.75 193 ASN A CA 1
ATOM 1488 C C . ASN A 1 193 ? 16.485 -8.825 -7.392 1.00 88.75 193 ASN A C 1
ATOM 1490 O O . ASN A 1 193 ? 16.444 -7.619 -7.620 1.00 88.75 193 ASN A O 1
ATOM 1494 N N . GLU A 1 194 ? 17.627 -9.513 -7.467 1.00 86.50 194 GLU A N 1
ATOM 1495 C CA . GLU A 1 194 ? 18.928 -8.896 -7.772 1.00 86.50 194 GLU A CA 1
ATOM 1496 C C . GLU A 1 194 ? 18.995 -8.232 -9.162 1.00 86.50 194 GLU A C 1
ATOM 1498 O O . GLU A 1 194 ? 19.895 -7.422 -9.417 1.00 86.50 194 GLU A O 1
ATOM 1503 N N . SER A 1 195 ? 18.058 -8.539 -10.070 1.00 83.19 195 SER A N 1
ATOM 1504 C CA . SER A 1 195 ? 17.947 -7.835 -11.351 1.00 83.19 195 SER A CA 1
ATOM 1505 C C . SER A 1 195 ? 17.324 -6.447 -11.220 1.00 83.19 195 SER A C 1
ATOM 1507 O O . SER A 1 195 ? 17.469 -5.645 -12.136 1.00 83.19 195 SER A O 1
ATOM 1509 N N . ASN A 1 196 ? 16.623 -6.154 -10.120 1.00 85.56 196 ASN A N 1
ATOM 1510 C CA . ASN A 1 196 ? 15.980 -4.863 -9.916 1.00 85.56 196 ASN A CA 1
ATOM 1511 C C . ASN A 1 196 ? 17.009 -3.795 -9.529 1.00 85.56 196 ASN A C 1
ATOM 1513 O O . ASN A 1 196 ? 17.856 -3.974 -8.645 1.00 85.56 196 ASN A O 1
ATOM 1517 N N . ARG A 1 197 ? 16.942 -2.683 -10.256 1.00 87.69 197 ARG A N 1
ATOM 1518 C CA . ARG A 1 197 ? 17.867 -1.553 -10.211 1.00 87.69 197 ARG A CA 1
ATOM 1519 C C . ARG A 1 197 ? 17.089 -0.283 -10.553 1.00 87.69 197 ARG A C 1
ATOM 1521 O O . ARG A 1 197 ? 16.020 -0.362 -11.155 1.00 87.69 197 ARG A O 1
ATOM 1528 N N . GLY A 1 198 ? 17.624 0.869 -10.177 1.00 89.50 198 GLY A N 1
ATOM 1529 C CA . GLY A 1 198 ? 17.065 2.163 -10.541 1.00 89.50 198 GLY A CA 1
ATOM 1530 C C . GLY A 1 198 ? 15.928 2.614 -9.631 1.00 89.50 198 GLY A C 1
ATOM 1531 O O . GLY A 1 198 ? 15.953 2.398 -8.416 1.00 89.50 198 GLY A O 1
ATOM 1532 N N . LYS A 1 199 ? 14.969 3.321 -10.231 1.00 92.12 199 LYS A N 1
ATOM 1533 C CA . LYS A 1 199 ? 13.931 4.094 -9.543 1.00 92.12 199 LYS A CA 1
ATOM 1534 C C . LYS A 1 199 ? 12.721 3.220 -9.195 1.00 92.12 199 LYS A C 1
ATOM 1536 O O . LYS A 1 199 ? 12.163 2.540 -10.049 1.00 92.12 199 LYS A O 1
ATOM 1541 N N . TYR A 1 200 ? 12.264 3.292 -7.946 1.00 92.75 200 TYR A N 1
ATOM 1542 C CA . TYR A 1 200 ? 11.035 2.652 -7.472 1.00 92.75 200 TYR A CA 1
ATOM 1543 C C . TYR A 1 200 ? 10.130 3.689 -6.799 1.00 92.75 200 TYR A C 1
ATOM 1545 O O . TYR A 1 200 ? 10.516 4.306 -5.812 1.00 92.75 200 TYR A O 1
ATOM 1553 N N . ASN A 1 201 ? 8.918 3.885 -7.329 1.00 93.00 201 ASN A N 1
ATOM 1554 C CA . ASN A 1 201 ? 8.020 4.999 -6.966 1.00 93.00 201 ASN A CA 1
ATOM 1555 C C . ASN A 1 201 ? 6.895 4.623 -5.987 1.00 93.00 201 ASN A C 1
ATOM 1557 O O . ASN A 1 201 ? 5.913 5.352 -5.858 1.00 93.00 201 ASN A O 1
ATOM 1561 N N . LYS A 1 202 ? 6.988 3.451 -5.355 1.00 94.62 202 LYS A N 1
ATOM 1562 C CA . LYS A 1 202 ? 5.932 2.882 -4.505 1.00 94.62 202 LYS A CA 1
ATOM 1563 C C . LYS A 1 202 ? 6.491 2.435 -3.154 1.00 94.62 202 LYS A C 1
ATOM 1565 O O . LYS A 1 202 ? 6.146 1.363 -2.671 1.00 94.62 202 LYS A O 1
ATOM 1570 N N . ALA A 1 203 ? 7.425 3.191 -2.579 1.00 96.06 203 ALA A N 1
ATOM 1571 C CA . ALA A 1 203 ? 7.878 2.960 -1.209 1.00 96.06 203 ALA A CA 1
ATOM 1572 C C . ALA A 1 203 ? 6.979 3.708 -0.212 1.00 96.06 203 ALA A C 1
ATOM 1574 O O . ALA A 1 203 ? 6.288 4.666 -0.570 1.00 96.06 203 ALA A O 1
ATOM 1575 N N . TRP A 1 204 ? 6.968 3.257 1.042 1.00 96.94 204 TRP A N 1
ATOM 1576 C CA . TRP A 1 204 ? 6.158 3.876 2.088 1.00 96.94 204 TRP A CA 1
ATOM 1577 C C . TRP A 1 204 ? 6.782 5.185 2.566 1.00 96.94 204 TRP A C 1
ATOM 1579 O O . TRP A 1 204 ? 7.912 5.191 3.039 1.00 96.94 204 TRP A O 1
ATOM 1589 N N . ASN A 1 205 ? 6.027 6.276 2.486 1.00 95.69 205 ASN A N 1
ATOM 1590 C CA . ASN A 1 205 ? 6.399 7.569 3.030 1.00 95.69 205 ASN A CA 1
ATOM 1591 C C . ASN A 1 205 ? 6.073 7.626 4.528 1.00 95.69 205 ASN A C 1
ATOM 1593 O O . ASN A 1 205 ? 4.910 7.723 4.911 1.00 95.69 205 ASN A O 1
ATOM 1597 N N . GLU A 1 206 ? 7.103 7.664 5.372 1.00 94.44 206 GLU A N 1
ATOM 1598 C CA . GLU A 1 206 ? 6.969 7.758 6.836 1.00 94.44 206 GLU A CA 1
ATOM 1599 C C . GLU A 1 206 ? 6.226 9.030 7.307 1.00 94.44 206 GLU A C 1
ATOM 1601 O O . GLU A 1 206 ? 5.725 9.097 8.429 1.00 94.44 206 GLU A O 1
ATOM 1606 N N . GLN A 1 207 ? 6.088 10.056 6.456 1.00 95.19 207 GLN A N 1
ATOM 1607 C CA . GLN A 1 207 ? 5.242 11.209 6.774 1.00 95.19 207 GLN A CA 1
ATOM 1608 C C . GLN A 1 207 ? 3.752 10.858 6.802 1.00 95.19 207 GLN A C 1
ATOM 1610 O O . GLN A 1 207 ? 3.021 11.502 7.555 1.00 95.19 207 GLN A O 1
ATOM 1615 N N . ALA A 1 208 ? 3.312 9.836 6.059 1.00 95.94 208 ALA A N 1
ATOM 1616 C CA . ALA A 1 208 ? 1.909 9.441 5.923 1.00 95.94 208 ALA A CA 1
ATOM 1617 C C . ALA A 1 208 ? 1.265 8.951 7.231 1.00 95.94 208 ALA A C 1
ATOM 1619 O O . ALA A 1 208 ? 0.040 8.863 7.297 1.00 95.94 208 ALA A O 1
ATOM 1620 N N . THR A 1 209 ? 2.067 8.658 8.259 1.00 93.12 209 THR A N 1
ATOM 1621 C CA . THR A 1 209 ? 1.631 8.270 9.614 1.00 93.12 209 THR A CA 1
ATOM 1622 C C . THR A 1 209 ? 2.104 9.235 10.703 1.00 93.12 209 THR A C 1
ATOM 1624 O O . THR A 1 209 ? 1.723 9.097 11.866 1.00 93.12 209 THR A O 1
ATOM 1627 N N . SER A 1 210 ? 2.907 10.244 10.352 1.00 92.81 210 SER A N 1
ATOM 1628 C CA . SER A 1 210 ? 3.618 11.098 11.315 1.00 92.81 210 SER A CA 1
ATOM 1629 C C . SER A 1 210 ? 2.719 11.952 12.216 1.00 92.81 210 SER A C 1
ATOM 1631 O O . SER A 1 210 ? 3.150 12.357 13.297 1.00 92.81 210 SER A O 1
ATOM 1633 N N . GLN A 1 211 ? 1.480 12.232 11.797 1.00 93.56 211 GLN A N 1
ATOM 1634 C CA . GLN A 1 211 ? 0.510 13.015 12.573 1.00 93.56 211 GLN A CA 1
ATOM 1635 C C . GLN A 1 211 ? -0.793 12.252 12.823 1.00 93.56 211 GLN A C 1
ATOM 1637 O O . GLN A 1 211 ? -1.822 12.867 13.120 1.00 93.56 211 GLN A O 1
ATOM 1642 N N . CYS A 1 212 ? -0.778 10.921 12.713 1.00 89.94 212 CYS A N 1
ATOM 1643 C CA . CYS A 1 212 ? -1.953 10.140 13.062 1.00 89.94 212 CYS A CA 1
ATOM 1644 C C . CYS A 1 212 ? -2.272 10.266 14.556 1.00 89.94 212 CYS A C 1
ATOM 1646 O O . CYS A 1 212 ? -1.388 10.091 15.404 1.00 89.94 212 CYS A O 1
ATOM 1648 N N . PRO A 1 213 ? -3.533 10.562 14.916 1.00 87.62 213 PRO A N 1
ATOM 1649 C CA . PRO A 1 213 ? -3.913 10.626 16.310 1.00 87.62 213 PRO A CA 1
ATOM 1650 C C . PRO A 1 213 ? -3.872 9.217 16.913 1.00 87.62 213 PRO A C 1
ATOM 1652 O O . PRO A 1 213 ? -4.374 8.254 16.337 1.00 87.62 213 PRO A O 1
ATOM 1655 N N . GLN A 1 214 ? -3.327 9.112 18.124 1.00 82.62 214 GLN A N 1
ATOM 1656 C CA . GLN A 1 214 ? -3.261 7.873 18.916 1.00 82.62 214 GLN A CA 1
ATOM 1657 C C . GLN A 1 214 ? -4.637 7.451 19.474 1.00 82.62 214 GLN A C 1
ATOM 1659 O O . GLN A 1 214 ? -4.728 6.614 20.363 1.00 82.62 214 GLN A O 1
ATOM 1664 N N . GLY A 1 215 ? -5.720 8.079 19.029 1.00 79.00 215 GLY A N 1
ATOM 1665 C CA . GLY A 1 215 ? -7.070 7.851 19.511 1.00 79.00 215 GLY A CA 1
ATOM 1666 C C . GLY A 1 215 ? -8.071 8.702 18.734 1.00 79.00 215 GLY A C 1
ATOM 1667 O O . GLY A 1 215 ? -7.670 9.539 17.925 1.00 79.00 215 GLY A O 1
ATOM 1668 N N . PRO A 1 216 ? -9.373 8.513 18.974 1.00 79.75 216 PRO A N 1
ATOM 1669 C CA . PRO A 1 216 ? -10.406 9.314 18.333 1.00 79.75 216 PRO A CA 1
ATOM 1670 C C . PRO A 1 216 ? -10.236 10.822 18.629 1.00 79.75 216 PRO A C 1
ATOM 1672 O O . PRO A 1 216 ? -9.774 11.186 19.716 1.00 79.75 216 PRO A O 1
ATOM 1675 N N . PRO A 1 217 ? -10.650 11.708 17.701 1.00 88.62 217 PRO A N 1
ATOM 1676 C CA . PRO A 1 217 ? -11.405 11.406 16.479 1.00 88.62 217 PRO A CA 1
ATOM 1677 C C . PRO A 1 217 ? -10.532 10.925 15.307 1.00 88.62 217 PRO A C 1
ATOM 1679 O O . PRO A 1 217 ? -9.321 11.130 15.281 1.00 88.62 217 PRO A O 1
ATOM 1682 N N . LYS A 1 218 ? -11.174 10.329 14.295 1.00 90.88 218 LYS A N 1
ATOM 1683 C CA . LYS A 1 218 ? -10.561 10.076 12.985 1.00 90.88 218 LYS A CA 1
ATOM 1684 C C . LYS A 1 218 ? -10.123 11.403 12.349 1.00 90.88 218 LYS A C 1
ATOM 1686 O O . LYS A 1 218 ? -10.926 12.329 12.242 1.00 90.88 218 LYS A O 1
ATOM 1691 N N . ILE A 1 219 ? -8.872 11.473 11.895 1.00 92.56 219 ILE A N 1
ATOM 1692 C CA . ILE A 1 219 ? -8.320 12.618 11.161 1.00 92.56 219 ILE A CA 1
ATOM 1693 C C . ILE A 1 219 ? -7.767 12.103 9.835 1.00 92.56 219 ILE A C 1
ATOM 1695 O O . ILE A 1 219 ? -6.838 11.303 9.828 1.00 92.56 219 ILE A O 1
ATOM 1699 N N . GLU A 1 220 ? -8.334 12.570 8.724 1.00 95.75 220 GLU A N 1
ATOM 1700 C CA . GLU A 1 220 ? -7.787 12.334 7.386 1.00 95.75 220 GLU A CA 1
ATOM 1701 C C . GLU A 1 220 ? -6.916 13.530 6.992 1.00 95.75 220 GLU A C 1
ATOM 1703 O O . GLU A 1 220 ? -7.392 14.667 6.948 1.00 95.75 220 GLU A O 1
ATOM 1708 N N . SER A 1 221 ? -5.635 13.292 6.726 1.00 95.81 221 SER A N 1
ATOM 1709 C CA . SER A 1 221 ? -4.702 14.324 6.265 1.00 95.81 221 SER A CA 1
ATOM 1710 C C . SER A 1 221 ? -3.589 13.704 5.422 1.00 95.81 221 SER A C 1
ATOM 1712 O O . SER A 1 221 ? -3.451 12.485 5.368 1.00 95.81 221 SER A O 1
ATOM 1714 N N . GLU A 1 222 ? -2.753 14.527 4.788 1.00 94.94 222 GLU A N 1
ATOM 1715 C CA . GLU A 1 222 ? -1.551 14.041 4.088 1.00 94.94 222 GLU A CA 1
ATOM 1716 C C . GLU A 1 222 ? -0.554 13.327 5.023 1.00 94.94 222 GLU A C 1
ATOM 1718 O O . GLU A 1 222 ? 0.233 12.501 4.571 1.00 94.94 222 GLU A O 1
ATOM 1723 N N . PHE A 1 223 ? -0.641 13.598 6.330 1.00 95.31 223 PHE A N 1
ATOM 1724 C CA . PHE A 1 223 ? 0.204 13.020 7.376 1.00 95.31 223 PHE A CA 1
ATOM 1725 C C . PHE A 1 223 ? -0.482 11.909 8.189 1.00 95.31 223 PHE A C 1
ATOM 1727 O O . PHE A 1 223 ? 0.075 11.430 9.181 1.00 95.31 223 PHE A O 1
ATOM 1734 N N . CYS A 1 224 ? -1.714 11.554 7.814 1.00 95.50 224 CYS A N 1
ATOM 1735 C CA . CYS A 1 224 ? -2.451 10.416 8.346 1.00 95.50 224 CYS A CA 1
ATOM 1736 C C . CYS A 1 224 ? -3.359 9.836 7.258 1.00 95.50 224 CYS A C 1
ATOM 1738 O O . CYS A 1 224 ? -4.541 10.188 7.166 1.00 95.50 224 CYS A O 1
ATOM 1740 N N . THR A 1 225 ? -2.791 8.993 6.391 1.00 97.06 225 THR A N 1
ATOM 1741 C CA . THR A 1 225 ? -3.463 8.485 5.186 1.00 97.06 225 THR A CA 1
ATOM 1742 C C . THR A 1 225 ? -3.041 7.066 4.809 1.00 97.06 225 THR A C 1
ATOM 1744 O O . THR A 1 225 ? -1.862 6.729 4.911 1.00 97.06 225 THR A O 1
ATOM 1747 N N . PRO A 1 226 ? -3.965 6.227 4.296 1.00 96.25 226 PRO A N 1
ATOM 1748 C CA . PRO A 1 226 ? -3.602 4.926 3.736 1.00 96.25 226 PRO A CA 1
ATOM 1749 C C . PRO A 1 226 ? -2.840 5.055 2.407 1.00 96.25 226 PRO A C 1
ATOM 1751 O O . PRO A 1 226 ? -2.241 4.093 1.940 1.00 96.25 226 PRO A O 1
ATOM 1754 N N . ASN A 1 227 ? -2.809 6.241 1.794 1.00 96.69 227 ASN A N 1
ATOM 1755 C CA . ASN A 1 227 ? -2.138 6.485 0.515 1.00 96.69 227 ASN A CA 1
ATOM 1756 C C . ASN A 1 227 ? -0.648 6.848 0.674 1.00 96.69 227 ASN A C 1
ATOM 1758 O O . ASN A 1 227 ? -0.112 7.623 -0.118 1.00 96.69 227 ASN A O 1
ATOM 1762 N N . GLY A 1 228 ? 0.025 6.298 1.690 1.00 96.56 228 GLY A N 1
ATOM 1763 C CA . GLY A 1 228 ? 1.439 6.563 1.979 1.00 96.56 228 GLY A CA 1
ATOM 1764 C C . GLY A 1 228 ? 2.432 5.885 1.032 1.00 96.56 228 GLY A C 1
ATOM 1765 O O . GLY A 1 228 ? 3.619 6.177 1.084 1.00 96.56 228 GLY A O 1
ATOM 1766 N N . CYS A 1 229 ? 1.981 4.995 0.145 1.00 97.00 229 CYS A N 1
ATOM 1767 C CA . CYS A 1 229 ? 2.843 4.248 -0.776 1.00 97.00 229 CYS A CA 1
ATOM 1768 C C . CYS A 1 229 ? 3.222 5.072 -2.022 1.00 97.00 229 CYS A C 1
ATOM 1770 O O . CYS A 1 229 ? 2.843 4.745 -3.147 1.00 97.00 229 CYS A O 1
ATOM 1772 N N . ASN A 1 230 ? 3.899 6.198 -1.802 1.00 95.69 230 ASN A N 1
ATOM 1773 C CA . ASN A 1 230 ? 4.196 7.208 -2.819 1.00 95.69 230 ASN A CA 1
ATOM 1774 C C . ASN A 1 230 ? 5.624 7.771 -2.735 1.00 95.69 230 ASN A C 1
ATOM 1776 O O . ASN A 1 230 ? 5.945 8.729 -3.438 1.00 95.69 230 ASN A O 1
ATOM 1780 N N . GLN A 1 231 ? 6.483 7.208 -1.883 1.00 96.25 231 GLN A N 1
ATOM 1781 C CA . GLN A 1 231 ? 7.876 7.619 -1.801 1.00 96.25 231 GLN A CA 1
ATOM 1782 C C . GLN A 1 231 ? 8.675 6.993 -2.945 1.00 96.25 231 GLN A C 1
ATOM 1784 O O . GLN A 1 231 ? 8.615 5.786 -3.192 1.00 96.25 231 GLN A O 1
ATOM 1789 N N . THR A 1 232 ? 9.465 7.823 -3.617 1.00 95.75 232 THR A N 1
ATOM 1790 C CA . THR A 1 232 ? 10.488 7.365 -4.553 1.00 95.75 232 THR A CA 1
ATOM 1791 C C . THR A 1 232 ? 11.742 6.948 -3.799 1.00 95.75 232 THR A C 1
ATOM 1793 O O . THR A 1 232 ? 12.199 7.655 -2.900 1.00 95.75 232 THR A O 1
ATOM 1796 N N . ILE A 1 233 ? 12.328 5.827 -4.196 1.00 95.94 233 ILE A N 1
ATOM 1797 C CA . ILE A 1 233 ? 13.655 5.389 -3.769 1.00 95.94 233 ILE A CA 1
ATOM 1798 C C . ILE A 1 233 ? 14.481 4.973 -4.986 1.00 95.94 233 ILE A C 1
ATOM 1800 O O . ILE A 1 233 ? 13.923 4.626 -6.030 1.00 95.94 233 ILE A O 1
ATOM 1804 N N . TYR A 1 234 ? 15.799 4.953 -4.822 1.00 95.06 234 TYR A N 1
ATOM 1805 C CA . TYR A 1 234 ? 16.720 4.340 -5.771 1.00 95.06 234 TYR A CA 1
ATOM 1806 C C . TYR A 1 234 ? 17.351 3.116 -5.125 1.00 95.06 234 TYR A C 1
ATOM 1808 O O . TYR A 1 234 ? 17.887 3.202 -4.019 1.00 95.06 234 TYR A O 1
ATOM 1816 N N . GLY A 1 235 ? 17.280 1.973 -5.802 1.00 94.50 235 GLY A N 1
ATOM 1817 C CA . GLY A 1 235 ? 17.839 0.716 -5.317 1.00 94.50 235 GLY A CA 1
ATOM 1818 C C . GLY A 1 235 ? 18.789 0.074 -6.317 1.00 94.50 235 GLY A C 1
ATOM 1819 O O . GLY A 1 235 ? 18.669 0.266 -7.524 1.00 94.50 235 GLY A O 1
ATOM 1820 N N . TYR A 1 236 ? 19.738 -0.706 -5.813 1.00 92.00 236 TYR A N 1
ATOM 1821 C CA . TYR A 1 236 ? 20.689 -1.459 -6.623 1.00 92.00 236 TYR A CA 1
ATOM 1822 C C . TYR A 1 236 ? 20.913 -2.840 -6.006 1.00 92.00 236 TYR A C 1
ATOM 1824 O O . TYR A 1 236 ? 21.355 -2.936 -4.860 1.00 92.00 236 TYR A O 1
ATOM 1832 N N . LYS A 1 237 ? 20.610 -3.906 -6.763 1.00 89.38 237 LYS A N 1
ATOM 1833 C CA . LYS A 1 237 ? 20.841 -5.315 -6.376 1.00 89.38 237 LYS A CA 1
ATOM 1834 C C . LYS A 1 237 ? 20.371 -5.633 -4.948 1.00 89.38 237 LYS A C 1
ATOM 1836 O O . LYS A 1 237 ? 21.132 -6.109 -4.110 1.00 89.38 237 LYS A O 1
ATOM 1841 N N . GLY A 1 238 ? 19.115 -5.300 -4.668 1.00 90.81 238 GLY A N 1
ATOM 1842 C CA . GLY A 1 238 ? 18.453 -5.583 -3.393 1.00 90.81 238 GLY A CA 1
ATOM 1843 C C . GLY A 1 238 ? 18.832 -4.707 -2.205 1.00 90.81 238 GLY A C 1
ATOM 1844 O O . GLY A 1 238 ? 18.411 -4.983 -1.085 1.00 90.81 238 GLY A O 1
ATOM 1845 N N . SER A 1 239 ? 19.567 -3.621 -2.436 1.00 94.19 239 SER A N 1
ATOM 1846 C CA . SER A 1 239 ? 19.816 -2.589 -1.427 1.00 94.19 239 SER A CA 1
ATOM 1847 C C . SER A 1 239 ? 19.210 -1.253 -1.843 1.00 94.19 239 SER A C 1
ATOM 1849 O O . SER A 1 239 ? 19.249 -0.891 -3.018 1.00 94.19 239 SER A O 1
ATOM 1851 N N . ILE A 1 240 ? 18.679 -0.502 -0.876 1.00 96.38 240 ILE A N 1
ATOM 1852 C CA . ILE A 1 240 ? 18.286 0.900 -1.069 1.00 96.38 240 ILE A CA 1
ATOM 1853 C C . ILE A 1 240 ? 19.559 1.751 -1.039 1.00 96.38 240 ILE A C 1
ATOM 1855 O O . ILE A 1 240 ? 20.335 1.661 -0.090 1.00 96.38 240 ILE A O 1
ATOM 1859 N N . VAL A 1 241 ? 19.770 2.558 -2.075 1.00 96.50 241 VAL A N 1
ATOM 1860 C CA . VAL A 1 241 ? 20.926 3.455 -2.213 1.00 96.50 241 VAL A CA 1
ATOM 1861 C C . VAL A 1 241 ? 20.578 4.854 -1.717 1.00 96.50 241 VAL A C 1
ATOM 1863 O O . VAL A 1 241 ? 21.305 5.409 -0.900 1.00 96.50 241 VAL A O 1
ATOM 1866 N N . SER A 1 242 ? 19.451 5.404 -2.170 1.00 96.62 242 SER A N 1
ATOM 1867 C CA . SER A 1 242 ? 18.990 6.739 -1.786 1.00 96.62 242 SER A CA 1
ATOM 1868 C C . SER A 1 242 ? 17.461 6.814 -1.761 1.00 96.62 242 SER A C 1
ATOM 1870 O O . SER A 1 242 ? 16.754 5.945 -2.282 1.00 96.62 242 SER A O 1
ATOM 1872 N N . THR A 1 243 ? 16.932 7.858 -1.125 1.00 95.69 243 THR A N 1
ATOM 1873 C CA . THR A 1 243 ? 15.488 8.106 -1.001 1.00 95.69 243 THR A CA 1
ATOM 1874 C C . THR A 1 243 ? 15.129 9.496 -1.519 1.00 95.69 243 THR A C 1
ATOM 1876 O O . THR A 1 243 ? 15.910 10.435 -1.363 1.00 95.69 243 THR A O 1
ATOM 1879 N N . GLY A 1 244 ? 13.927 9.645 -2.068 1.00 93.69 244 GLY A N 1
ATOM 1880 C CA . GLY A 1 244 ? 13.389 10.890 -2.613 1.00 93.69 244 GLY A CA 1
ATOM 1881 C C . GLY A 1 244 ? 13.537 11.004 -4.130 1.00 93.69 244 GLY A C 1
ATOM 1882 O O . GLY A 1 244 ? 14.443 10.430 -4.726 1.00 93.69 244 GLY A O 1
ATOM 1883 N N . ASP A 1 245 ? 12.643 11.774 -4.752 1.00 92.56 245 ASP A N 1
ATOM 1884 C CA . ASP A 1 245 ? 12.707 12.104 -6.180 1.00 92.56 245 ASP A CA 1
ATOM 1885 C C . ASP A 1 245 ? 13.442 13.436 -6.381 1.00 92.56 245 ASP A C 1
ATOM 1887 O O . ASP A 1 245 ? 12.845 14.469 -6.684 1.00 92.56 245 ASP A O 1
ATOM 1891 N N . THR A 1 246 ? 14.746 13.443 -6.088 1.00 94.12 246 THR A N 1
ATOM 1892 C CA . THR A 1 246 ? 15.585 14.639 -6.233 1.00 94.12 246 THR A CA 1
ATOM 1893 C C . THR A 1 246 ? 16.809 14.353 -7.100 1.00 94.12 246 THR A C 1
ATOM 1895 O O . THR A 1 246 ? 17.321 13.232 -7.070 1.00 94.12 246 THR A O 1
ATOM 1898 N N . PRO A 1 247 ? 17.362 15.368 -7.794 1.00 92.88 247 PRO A N 1
ATOM 1899 C CA . PRO A 1 247 ? 18.622 15.213 -8.520 1.00 92.88 247 PRO A CA 1
ATOM 1900 C C . PRO A 1 247 ? 19.789 14.758 -7.632 1.00 92.88 247 PRO A C 1
ATOM 1902 O O . PRO A 1 247 ? 20.732 14.147 -8.120 1.00 92.88 247 PRO A O 1
ATOM 1905 N N . ALA A 1 248 ? 19.746 15.055 -6.327 1.00 95.06 248 ALA A N 1
ATOM 1906 C CA . ALA A 1 248 ? 20.749 14.579 -5.378 1.00 95.06 248 ALA A CA 1
ATOM 1907 C C . ALA A 1 248 ? 20.625 13.066 -5.147 1.00 95.06 248 ALA A C 1
ATOM 1909 O O . ALA A 1 248 ? 21.626 12.364 -5.230 1.00 95.06 248 ALA A O 1
ATOM 1910 N N . SER A 1 249 ? 19.402 12.567 -4.941 1.00 93.81 249 SER A N 1
ATOM 1911 C CA . SER A 1 249 ? 19.119 11.136 -4.775 1.00 93.81 249 SER A CA 1
ATOM 1912 C C . SER A 1 249 ? 19.512 10.335 -6.023 1.00 93.81 249 SER A C 1
ATOM 1914 O O . SER A 1 249 ? 20.122 9.273 -5.907 1.00 93.81 249 SER A O 1
ATOM 1916 N N . GLU A 1 250 ? 19.220 10.863 -7.215 1.00 92.75 250 GLU A N 1
ATOM 1917 C CA . GLU A 1 250 ? 19.638 10.250 -8.481 1.00 92.75 250 GLU A CA 1
ATOM 1918 C C . GLU A 1 250 ? 21.164 10.265 -8.643 1.00 92.75 250 GLU A C 1
ATOM 1920 O O . GLU A 1 250 ? 21.760 9.253 -9.003 1.00 92.75 250 GLU A O 1
ATOM 1925 N N . LYS A 1 251 ? 21.826 11.376 -8.299 1.00 94.50 251 LYS A N 1
ATOM 1926 C CA . LYS A 1 251 ? 23.290 11.454 -8.318 1.00 94.50 251 LYS A CA 1
ATOM 1927 C C . LYS A 1 251 ? 23.935 10.448 -7.358 1.00 94.50 251 LYS A C 1
ATOM 1929 O O . LYS A 1 251 ? 24.942 9.849 -7.713 1.00 94.50 251 LYS A O 1
ATOM 1934 N N . GLU A 1 252 ? 23.384 10.249 -6.162 1.00 96.12 252 GLU A N 1
ATOM 1935 C CA . GLU A 1 252 ? 23.873 9.231 -5.219 1.00 96.12 252 GLU A CA 1
ATOM 1936 C C . GLU A 1 252 ? 23.769 7.815 -5.802 1.00 96.12 252 GLU A C 1
ATOM 1938 O O . GLU A 1 252 ? 24.672 7.001 -5.609 1.00 96.12 252 GLU A O 1
ATOM 1943 N N . TYR A 1 253 ? 22.701 7.534 -6.556 1.00 94.94 253 TYR A N 1
ATOM 1944 C CA . TYR A 1 253 ? 22.567 6.284 -7.300 1.00 94.94 253 TYR A CA 1
ATOM 1945 C C . TYR A 1 253 ? 23.627 6.162 -8.403 1.00 94.94 253 TYR A C 1
ATOM 1947 O O . TYR A 1 253 ? 24.298 5.134 -8.484 1.00 94.94 253 TYR A O 1
ATOM 1955 N N . ASP A 1 254 ? 23.833 7.208 -9.204 1.00 93.06 254 ASP A N 1
ATOM 1956 C CA . ASP A 1 254 ? 24.848 7.233 -10.264 1.00 93.06 254 ASP A CA 1
ATOM 1957 C C . ASP A 1 254 ? 26.260 7.009 -9.708 1.00 93.06 254 ASP A C 1
ATOM 1959 O O . ASP A 1 254 ? 26.993 6.154 -10.209 1.00 93.06 254 ASP A O 1
ATOM 1963 N N . ASP A 1 255 ? 26.616 7.729 -8.639 1.00 94.94 255 ASP A N 1
ATOM 1964 C CA . ASP A 1 255 ? 27.900 7.597 -7.948 1.00 94.94 255 ASP A CA 1
ATOM 1965 C C . ASP A 1 255 ? 28.072 6.158 -7.411 1.00 94.94 255 ASP A C 1
ATOM 1967 O O . ASP A 1 255 ? 29.152 5.570 -7.507 1.00 94.94 255 ASP A O 1
ATOM 1971 N N . TYR A 1 256 ? 27.003 5.550 -6.879 1.00 95.12 256 TYR A N 1
ATOM 1972 C CA . TYR A 1 256 ? 27.023 4.161 -6.417 1.00 95.12 256 TYR A CA 1
ATOM 1973 C C . TYR A 1 256 ? 27.256 3.175 -7.571 1.00 95.12 256 TYR A C 1
ATOM 1975 O O . TYR A 1 256 ? 28.074 2.260 -7.448 1.00 95.12 256 TYR A O 1
ATOM 1983 N N . VAL A 1 257 ? 26.585 3.363 -8.711 1.00 92.38 257 VAL A N 1
ATOM 1984 C CA . VAL A 1 257 ? 26.783 2.536 -9.911 1.00 92.38 257 VAL A CA 1
ATOM 1985 C C . VAL A 1 257 ? 28.203 2.697 -10.459 1.00 92.38 257 VAL A C 1
ATOM 1987 O O . VAL A 1 257 ? 28.826 1.690 -10.797 1.00 92.38 257 VAL A O 1
ATOM 1990 N N . GLU A 1 258 ? 28.753 3.915 -10.487 1.00 95.06 258 GLU A N 1
ATOM 1991 C CA . GLU A 1 258 ? 30.145 4.177 -10.882 1.00 95.06 258 GLU A CA 1
ATOM 1992 C C . GLU A 1 258 ? 31.135 3.412 -9.993 1.00 95.06 258 GLU A C 1
ATOM 1994 O O . GLU A 1 258 ? 32.067 2.794 -10.509 1.00 95.06 258 GLU A O 1
ATOM 1999 N N . ILE A 1 259 ? 30.913 3.374 -8.676 1.00 94.62 259 ILE A N 1
ATOM 2000 C CA . ILE A 1 259 ? 31.754 2.599 -7.751 1.00 94.62 259 ILE A CA 1
ATOM 2001 C C . ILE A 1 259 ? 31.662 1.091 -8.038 1.00 94.62 259 ILE A C 1
ATOM 2003 O O . ILE A 1 259 ? 32.677 0.396 -7.978 1.00 94.62 259 ILE A O 1
ATOM 2007 N N . GLN A 1 260 ? 30.469 0.572 -8.346 1.00 93.94 260 GLN A N 1
ATOM 2008 C CA . GLN A 1 260 ? 30.251 -0.868 -8.542 1.00 93.94 260 GLN A CA 1
ATOM 2009 C C . GLN A 1 260 ? 30.678 -1.381 -9.924 1.00 93.94 260 GLN A C 1
ATOM 2011 O O . GLN A 1 260 ? 31.120 -2.524 -10.043 1.00 93.94 260 GLN A O 1
ATOM 2016 N N . LYS A 1 261 ? 30.505 -0.575 -10.976 1.00 91.50 261 LYS A N 1
ATOM 2017 C CA . LYS A 1 261 ? 30.656 -0.991 -12.384 1.00 91.50 261 LYS A CA 1
ATOM 2018 C C . LYS A 1 261 ? 31.681 -0.175 -13.172 1.00 91.50 261 LYS A C 1
ATOM 2020 O O . LYS A 1 261 ? 31.983 -0.512 -14.313 1.00 91.50 261 LYS A O 1
ATOM 2025 N N . GLY A 1 262 ? 32.239 0.874 -12.578 1.00 95.19 262 GLY A N 1
ATOM 2026 C CA . GLY A 1 262 ? 33.147 1.797 -13.242 1.00 95.19 262 GLY A CA 1
ATOM 2027 C C . GLY A 1 262 ? 32.424 2.898 -14.018 1.00 95.19 262 GLY A C 1
ATOM 2028 O O . GLY A 1 262 ? 31.265 2.777 -14.424 1.00 95.19 262 GLY A O 1
ATOM 2029 N N . LYS A 1 263 ? 33.157 3.989 -14.249 1.00 94.12 263 LYS A N 1
ATOM 2030 C CA . LYS A 1 263 ? 32.645 5.221 -14.857 1.00 94.12 263 LYS A CA 1
ATOM 2031 C C . LYS A 1 263 ? 32.078 5.033 -16.261 1.00 94.12 263 LYS A C 1
ATOM 2033 O O . LYS A 1 263 ? 31.003 5.532 -16.559 1.00 94.12 263 LYS A O 1
ATOM 2038 N N . ASP A 1 264 ? 32.772 4.275 -17.108 1.00 92.50 264 ASP A N 1
ATOM 2039 C CA . ASP A 1 264 ? 32.344 4.029 -18.489 1.00 92.50 264 ASP A CA 1
ATOM 2040 C C . ASP A 1 264 ? 30.962 3.364 -18.572 1.00 92.50 264 ASP A C 1
ATOM 2042 O O . ASP A 1 264 ? 30.162 3.713 -19.443 1.00 92.50 264 ASP A O 1
ATOM 2046 N N . CYS A 1 265 ? 30.679 2.423 -17.667 1.00 92.50 265 CYS A N 1
ATOM 2047 C CA . CYS A 1 265 ? 29.368 1.796 -17.559 1.00 92.50 265 CYS A CA 1
ATOM 2048 C C . CYS A 1 265 ? 28.324 2.792 -17.041 1.00 92.50 265 CYS A C 1
ATOM 2050 O O . CYS A 1 265 ? 27.262 2.935 -17.644 1.00 92.50 265 CYS A O 1
ATOM 2052 N N . ALA A 1 266 ? 28.634 3.514 -15.959 1.00 91.88 266 ALA A N 1
ATOM 2053 C CA . ALA A 1 266 ? 27.714 4.479 -15.361 1.00 91.88 266 ALA A CA 1
ATOM 2054 C C . ALA A 1 266 ? 27.294 5.576 -16.359 1.00 91.88 266 ALA A C 1
ATOM 2056 O O . ALA A 1 266 ? 26.100 5.845 -16.510 1.00 91.88 266 ALA A O 1
ATOM 2057 N N . ASP A 1 267 ? 28.250 6.128 -17.114 1.00 92.62 267 ASP A N 1
ATOM 2058 C CA . ASP A 1 267 ? 28.005 7.126 -18.161 1.00 92.62 267 ASP A CA 1
ATOM 2059 C C . ASP A 1 267 ? 27.109 6.565 -19.283 1.00 92.62 267 ASP A C 1
ATOM 2061 O O . ASP A 1 267 ? 26.213 7.254 -19.773 1.00 92.62 267 ASP A O 1
ATOM 2065 N N . ALA A 1 268 ? 27.305 5.300 -19.679 1.00 91.50 268 ALA A N 1
ATOM 2066 C CA . ALA A 1 268 ? 26.476 4.652 -20.696 1.00 91.50 268 ALA A CA 1
ATOM 2067 C C . ALA A 1 268 ? 25.027 4.442 -20.221 1.00 91.50 268 ALA A C 1
ATOM 2069 O O . ALA A 1 268 ? 24.089 4.748 -20.957 1.00 91.50 268 ALA A O 1
ATOM 2070 N N . LEU A 1 269 ? 24.831 3.974 -18.984 1.00 90.50 269 LEU A N 1
ATOM 2071 C CA . LEU A 1 269 ? 23.498 3.794 -18.393 1.00 90.50 269 LEU A CA 1
ATOM 2072 C C . LEU A 1 269 ? 22.783 5.128 -18.176 1.00 90.50 269 LEU A C 1
ATOM 2074 O O . LEU A 1 269 ? 21.571 5.234 -18.364 1.00 90.50 269 LEU A O 1
ATOM 2078 N N . LYS A 1 270 ? 23.526 6.173 -17.810 1.00 90.62 270 LYS A N 1
ATOM 2079 C CA . LYS A 1 270 ? 22.997 7.532 -17.723 1.00 90.62 270 LYS A CA 1
ATOM 2080 C C . LYS A 1 270 ? 22.517 8.046 -19.080 1.00 90.62 270 LYS A C 1
ATOM 2082 O O . LYS A 1 270 ? 21.390 8.522 -19.173 1.00 90.62 270 LYS A O 1
ATOM 2087 N N . ALA A 1 271 ? 23.310 7.873 -20.137 1.00 89.88 271 ALA A N 1
ATOM 2088 C CA . ALA A 1 271 ? 22.912 8.276 -21.485 1.00 89.88 271 ALA A CA 1
ATOM 2089 C C . ALA A 1 271 ? 21.635 7.556 -21.966 1.00 89.88 271 ALA A C 1
ATOM 2091 O O . ALA A 1 271 ? 20.801 8.165 -22.636 1.00 89.88 271 ALA A O 1
ATOM 2092 N N . LEU A 1 272 ? 21.450 6.279 -21.601 1.00 88.88 272 LEU A N 1
ATOM 2093 C CA . LEU A 1 272 ? 20.223 5.533 -21.911 1.00 88.88 272 LEU A CA 1
ATOM 2094 C C . LEU A 1 272 ? 18.995 6.084 -21.172 1.00 88.88 272 LEU A C 1
ATOM 2096 O O . LEU A 1 272 ? 17.939 6.224 -21.792 1.00 88.88 272 LEU A O 1
ATOM 2100 N N . ARG A 1 273 ? 19.133 6.455 -19.891 1.00 88.25 273 ARG A N 1
ATOM 2101 C CA . ARG A 1 273 ? 18.058 7.127 -19.136 1.00 88.25 273 ARG A CA 1
ATOM 2102 C C . ARG A 1 273 ? 17.681 8.466 -19.761 1.00 88.25 273 ARG A C 1
ATOM 2104 O O . ARG A 1 273 ? 16.509 8.717 -20.033 1.00 88.25 273 ARG A O 1
ATOM 2111 N N . GLU A 1 274 ? 18.678 9.299 -20.058 1.00 87.75 274 GLU A N 1
ATOM 2112 C CA . GLU A 1 274 ? 18.484 10.640 -20.626 1.00 87.75 274 GLU A CA 1
ATOM 2113 C C . GLU A 1 274 ? 17.863 10.615 -22.030 1.00 87.75 274 GLU A C 1
ATOM 2115 O O . GLU A 1 274 ? 17.164 11.555 -22.414 1.00 87.75 274 GLU A O 1
ATOM 2120 N N . ALA A 1 275 ? 18.054 9.532 -22.790 1.00 86.25 275 ALA A N 1
ATOM 2121 C CA . ALA A 1 275 ? 17.411 9.364 -24.089 1.00 86.25 275 ALA A CA 1
ATOM 2122 C C . ALA A 1 275 ? 15.876 9.284 -23.990 1.00 86.25 275 ALA A C 1
ATOM 2124 O O . ALA A 1 275 ? 15.204 9.522 -24.992 1.00 86.25 275 ALA A O 1
ATOM 2125 N N . ASN A 1 276 ? 15.314 8.956 -22.815 1.00 78.56 276 ASN A N 1
ATOM 2126 C CA . ASN A 1 276 ? 13.870 8.831 -22.578 1.00 78.56 276 ASN A CA 1
ATOM 2127 C C . ASN A 1 276 ? 13.160 7.935 -23.620 1.00 78.56 276 ASN A C 1
ATOM 2129 O O . ASN A 1 276 ? 12.019 8.175 -24.018 1.00 78.56 276 ASN A O 1
ATOM 2133 N N . THR A 1 277 ? 13.863 6.913 -24.113 1.00 76.44 277 THR A N 1
ATOM 2134 C CA . THR A 1 277 ? 13.348 5.976 -25.119 1.00 76.44 277 THR A CA 1
ATOM 2135 C C . THR A 1 277 ? 12.937 4.662 -24.470 1.00 76.44 277 THR A C 1
ATOM 2137 O O . THR A 1 277 ? 13.438 4.284 -23.411 1.00 76.44 277 THR A O 1
ATOM 2140 N N . HIS A 1 278 ? 11.999 3.960 -25.105 1.00 79.50 278 HIS A N 1
ATOM 2141 C CA . HIS A 1 278 ? 11.719 2.570 -24.767 1.00 79.50 278 HIS A CA 1
ATOM 2142 C C . HIS A 1 278 ? 12.803 1.691 -25.388 1.00 79.50 278 HIS A C 1
ATOM 2144 O O . HIS A 1 278 ? 13.106 1.826 -26.576 1.00 79.50 278 HIS A O 1
ATOM 2150 N N . THR A 1 279 ? 13.363 0.772 -24.608 1.00 83.69 279 THR A N 1
ATOM 2151 C CA . THR A 1 279 ? 14.215 -0.286 -25.166 1.00 83.69 279 THR A CA 1
ATOM 2152 C C . THR A 1 279 ? 13.398 -1.266 -26.002 1.00 83.69 279 THR A C 1
ATOM 2154 O O . THR A 1 279 ? 12.172 -1.234 -25.990 1.00 83.69 279 THR A O 1
ATOM 2157 N N . SER A 1 280 ? 14.068 -2.155 -26.736 1.00 87.25 280 SER A N 1
ATOM 2158 C CA . SER A 1 280 ? 13.400 -3.294 -27.373 1.00 87.25 280 SER A CA 1
ATOM 2159 C C . SER A 1 280 ? 12.979 -4.350 -26.335 1.00 87.25 280 SER A C 1
ATOM 2161 O O . SER A 1 280 ? 13.399 -4.282 -25.177 1.00 87.25 280 SER A O 1
ATOM 2163 N N . ALA A 1 281 ? 12.190 -5.347 -26.754 1.00 86.19 281 ALA A N 1
ATOM 2164 C CA . ALA A 1 281 ? 11.829 -6.483 -25.899 1.00 86.19 281 ALA A CA 1
ATOM 2165 C C . ALA A 1 281 ? 13.054 -7.297 -25.447 1.00 86.19 281 ALA A C 1
ATOM 2167 O O . ALA A 1 281 ? 13.077 -7.796 -24.323 1.00 86.19 281 ALA A O 1
ATOM 2168 N N . ASP A 1 282 ? 14.100 -7.339 -26.274 1.00 87.44 282 ASP A N 1
ATOM 2169 C CA . ASP A 1 282 ? 15.374 -7.997 -25.967 1.00 87.44 282 ASP A CA 1
ATOM 2170 C C . ASP A 1 282 ? 16.283 -7.142 -25.064 1.00 87.44 282 ASP A C 1
ATOM 2172 O O . ASP A 1 282 ? 17.404 -7.540 -24.755 1.00 87.44 282 ASP A O 1
ATOM 2176 N N . GLY A 1 283 ? 15.817 -5.959 -24.650 1.00 88.94 283 GLY A N 1
ATOM 2177 C CA . GLY A 1 283 ? 16.609 -4.974 -23.923 1.00 88.94 283 GLY A CA 1
ATOM 2178 C C . GLY A 1 283 ? 17.684 -4.336 -24.803 1.00 88.94 283 GLY A C 1
ATOM 2179 O O . GLY A 1 283 ? 17.611 -4.362 -26.037 1.00 88.94 283 GLY A O 1
ATOM 2180 N N . ILE A 1 284 ? 18.662 -3.698 -24.164 1.00 88.38 284 ILE A N 1
ATOM 2181 C CA . ILE A 1 284 ? 19.866 -3.164 -24.806 1.00 88.38 284 ILE A CA 1
ATOM 2182 C C . ILE A 1 284 ? 21.086 -3.743 -24.083 1.00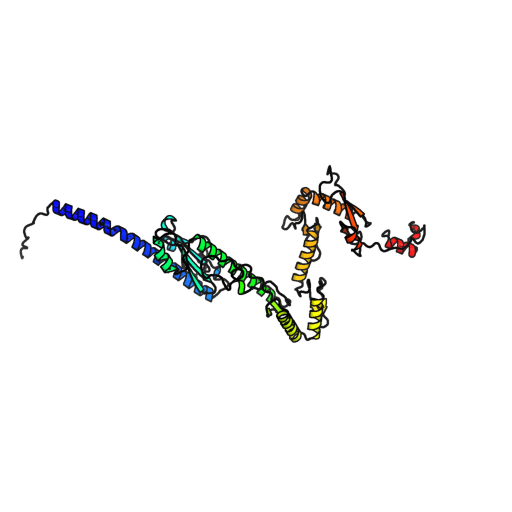 88.38 284 ILE A C 1
ATOM 2184 O O . ILE A 1 284 ? 21.236 -3.491 -22.883 1.00 88.38 284 ILE A O 1
ATOM 2188 N N . PRO A 1 285 ? 21.963 -4.497 -24.772 1.00 89.50 285 PRO A N 1
ATOM 2189 C CA . PRO A 1 285 ? 23.248 -4.877 -24.209 1.00 89.50 285 PRO A CA 1
ATOM 2190 C C . PRO A 1 285 ? 24.142 -3.639 -24.115 1.00 89.50 285 PRO A C 1
ATOM 2192 O O . PRO A 1 285 ? 24.271 -2.875 -25.075 1.00 89.50 285 PRO A O 1
ATOM 2195 N N . VAL A 1 286 ? 24.771 -3.440 -22.960 1.00 89.81 286 VAL A N 1
ATOM 2196 C CA . VAL A 1 286 ? 25.727 -2.347 -22.765 1.00 89.81 286 VAL A CA 1
ATOM 2197 C C . VAL A 1 286 ? 27.123 -2.944 -22.653 1.00 89.81 286 VAL A C 1
ATOM 2199 O O . VAL A 1 286 ? 27.522 -3.422 -21.595 1.00 89.81 286 VAL A O 1
ATOM 2202 N N . ASP A 1 287 ? 27.887 -2.899 -23.750 1.00 89.75 287 ASP A N 1
ATOM 2203 C CA . ASP A 1 287 ? 29.236 -3.491 -23.845 1.00 89.75 287 ASP A CA 1
ATOM 2204 C C . ASP A 1 287 ? 30.182 -3.000 -22.739 1.00 89.75 287 ASP A C 1
ATOM 2206 O O . ASP A 1 287 ? 31.034 -3.738 -22.250 1.00 89.75 287 ASP A O 1
ATOM 2210 N N . LYS A 1 288 ? 30.005 -1.745 -22.307 1.00 90.50 288 LYS A N 1
ATOM 2211 C CA . LYS A 1 288 ? 30.778 -1.124 -21.223 1.00 90.50 288 LYS A CA 1
ATOM 2212 C C . LYS A 1 288 ? 30.417 -1.645 -19.824 1.00 90.50 288 LYS A C 1
ATOM 2214 O O . LYS A 1 288 ? 31.133 -1.340 -18.880 1.00 90.50 288 LYS A O 1
ATOM 2219 N N . CYS A 1 289 ? 29.334 -2.409 -19.694 1.00 89.38 289 CYS A N 1
ATOM 2220 C CA . CYS A 1 289 ? 28.784 -2.942 -18.446 1.00 89.38 289 CYS A CA 1
ATOM 2221 C C . CYS A 1 289 ? 28.843 -4.479 -18.400 1.00 89.38 289 CYS A C 1
ATOM 2223 O O . CYS A 1 289 ? 27.891 -5.121 -17.963 1.00 89.38 289 CYS A O 1
ATOM 2225 N N . ASP A 1 290 ? 29.939 -5.078 -18.874 1.00 87.81 290 ASP A N 1
ATOM 2226 C CA . ASP A 1 290 ? 30.136 -6.538 -18.942 1.00 87.81 290 ASP A CA 1
ATOM 2227 C C . ASP A 1 290 ? 29.142 -7.274 -19.864 1.00 87.81 290 ASP A C 1
ATOM 2229 O O . ASP A 1 290 ? 28.963 -8.486 -19.752 1.00 87.81 290 ASP A O 1
ATOM 2233 N N . GLY A 1 291 ? 28.487 -6.554 -20.783 1.00 86.31 291 GLY A N 1
ATOM 2234 C CA . GLY A 1 291 ? 27.448 -7.117 -21.647 1.00 86.31 291 GLY A CA 1
ATOM 2235 C C . GLY A 1 291 ? 26.117 -7.377 -20.933 1.00 86.31 291 GLY A C 1
ATOM 2236 O O . GLY A 1 291 ? 25.278 -8.095 -21.478 1.00 86.31 291 GLY A O 1
ATOM 2237 N N . ASP A 1 292 ? 25.909 -6.800 -19.741 1.00 87.38 292 ASP A N 1
ATOM 2238 C CA . ASP A 1 292 ? 24.608 -6.796 -19.067 1.00 87.38 292 ASP A CA 1
ATOM 2239 C C . ASP A 1 292 ? 23.538 -6.185 -20.005 1.00 87.38 292 ASP A C 1
ATOM 2241 O O . ASP A 1 292 ? 23.797 -5.233 -20.753 1.00 87.38 292 ASP A O 1
ATOM 2245 N N . VAL A 1 293 ? 22.327 -6.748 -19.963 1.00 90.00 293 VAL A N 1
ATOM 2246 C CA . VAL A 1 293 ? 21.167 -6.286 -20.739 1.00 90.00 293 VAL A CA 1
ATOM 2247 C C . VAL A 1 293 ? 20.268 -5.440 -19.848 1.00 90.00 293 VAL A C 1
ATOM 2249 O O . VAL A 1 293 ? 19.956 -5.834 -18.724 1.00 90.00 293 VAL A O 1
ATOM 2252 N N . TYR A 1 294 ? 19.844 -4.290 -20.366 1.00 89.00 294 TYR A N 1
ATOM 2253 C CA . TYR A 1 294 ? 19.044 -3.313 -19.634 1.00 89.00 294 TYR A CA 1
ATOM 2254 C C . TYR A 1 294 ? 17.733 -3.015 -20.357 1.00 89.00 294 TYR A C 1
ATOM 2256 O O . TYR A 1 294 ? 17.692 -2.953 -21.589 1.00 89.00 294 TYR A O 1
ATOM 2264 N N . TRP A 1 295 ? 16.673 -2.789 -19.582 1.00 90.88 295 TRP A N 1
ATOM 2265 C CA . TRP A 1 295 ? 15.375 -2.357 -20.086 1.00 90.88 295 TRP A CA 1
ATOM 2266 C C . TRP A 1 295 ? 15.046 -0.982 -19.521 1.00 90.88 295 TRP A C 1
ATOM 2268 O O . TRP A 1 295 ? 15.185 -0.743 -18.323 1.00 90.88 295 TRP A O 1
ATOM 2278 N N . TYR A 1 296 ? 14.586 -0.092 -20.395 1.00 90.75 296 TYR A N 1
ATOM 2279 C CA . TYR A 1 296 ? 14.131 1.242 -20.023 1.00 90.75 296 TYR A CA 1
ATOM 2280 C C . TYR A 1 296 ? 12.715 1.468 -20.533 1.00 90.75 296 TYR A C 1
ATOM 2282 O O . TYR A 1 296 ? 12.383 1.145 -21.681 1.00 90.75 296 TYR A O 1
ATOM 2290 N N . TYR A 1 297 ? 11.879 2.040 -19.674 1.00 89.62 297 TYR A N 1
ATOM 2291 C CA . TYR A 1 297 ? 10.539 2.491 -20.012 1.00 89.62 297 TYR A CA 1
ATOM 2292 C C . TYR A 1 297 ? 10.421 3.965 -19.627 1.00 89.62 297 TYR A C 1
ATOM 2294 O O . TYR A 1 297 ? 10.448 4.304 -18.450 1.00 89.62 297 TYR A O 1
ATOM 2302 N N . ARG A 1 298 ? 10.321 4.847 -20.634 1.00 88.12 298 ARG A N 1
ATOM 2303 C CA . ARG A 1 298 ? 10.260 6.312 -20.447 1.00 88.12 298 ARG A CA 1
ATOM 2304 C C . ARG A 1 298 ? 11.402 6.864 -19.580 1.00 88.12 298 ARG A C 1
ATOM 2306 O O . ARG A 1 298 ? 11.180 7.661 -18.675 1.00 88.12 298 ARG A O 1
ATOM 2313 N N . GLY A 1 299 ? 12.620 6.397 -19.854 1.00 85.56 299 GLY A N 1
ATOM 2314 C CA . GLY A 1 299 ? 13.830 6.833 -19.153 1.00 85.56 299 GLY A CA 1
ATOM 2315 C C . GLY A 1 299 ? 14.078 6.153 -17.805 1.00 85.56 299 GLY A C 1
ATOM 2316 O O . GLY A 1 299 ? 15.199 6.229 -17.316 1.00 85.56 299 GLY A O 1
ATOM 2317 N N . ASP A 1 300 ? 13.112 5.424 -17.240 1.00 85.50 300 ASP A N 1
ATOM 2318 C CA . ASP A 1 300 ? 13.312 4.668 -16.001 1.00 85.50 300 ASP A CA 1
ATOM 2319 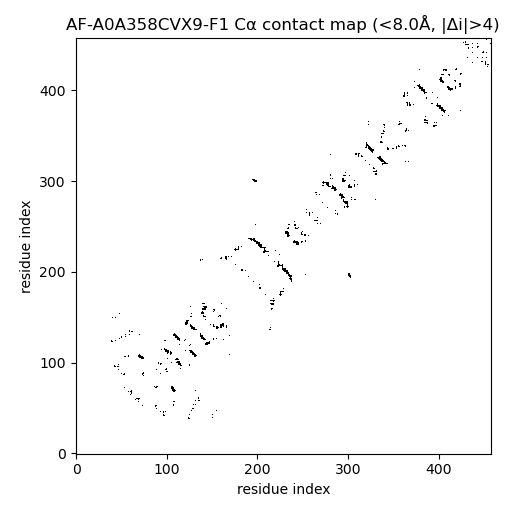C C . ASP A 1 300 ? 13.851 3.260 -16.300 1.00 85.50 300 ASP A C 1
ATOM 2321 O O . ASP A 1 300 ? 13.300 2.538 -17.136 1.00 85.50 300 ASP A O 1
ATOM 2325 N N . GLU A 1 301 ? 14.932 2.868 -15.616 1.00 87.12 301 GLU A N 1
ATOM 2326 C CA . GLU A 1 301 ? 15.449 1.492 -15.639 1.00 87.12 301 GLU A CA 1
ATOM 2327 C C . GLU A 1 301 ? 14.438 0.570 -14.951 1.00 87.12 301 GLU A C 1
ATOM 2329 O O . GLU A 1 301 ? 14.027 0.819 -13.817 1.00 87.12 301 GLU A O 1
ATOM 2334 N N . VAL A 1 302 ? 14.026 -0.494 -15.634 1.00 86.25 302 VAL A N 1
ATOM 2335 C CA . VAL A 1 302 ? 13.025 -1.448 -15.145 1.00 86.25 302 VAL A CA 1
ATOM 2336 C C . VAL A 1 302 ? 13.484 -2.882 -15.405 1.00 86.25 302 VAL A C 1
ATOM 2338 O O . VAL A 1 302 ? 14.342 -3.136 -16.249 1.00 86.25 302 VAL A O 1
ATOM 2341 N N . SER A 1 303 ? 12.905 -3.856 -14.699 1.00 85.44 303 SER A N 1
ATOM 2342 C CA . SER A 1 303 ? 13.116 -5.267 -15.043 1.00 85.44 303 SER A CA 1
ATOM 2343 C C . SER A 1 303 ? 12.467 -5.615 -16.385 1.00 85.44 303 SER A C 1
ATOM 2345 O O . SER A 1 303 ? 11.508 -4.963 -16.796 1.00 85.44 303 SER A O 1
ATOM 2347 N N . ALA A 1 304 ? 12.923 -6.689 -17.036 1.00 89.00 304 ALA A N 1
ATOM 2348 C CA . ALA A 1 304 ? 12.309 -7.192 -18.268 1.00 89.00 304 ALA A CA 1
ATOM 2349 C C . ALA A 1 304 ? 10.797 -7.468 -18.108 1.00 89.00 304 ALA A C 1
ATOM 2351 O O . ALA A 1 304 ? 9.998 -7.137 -18.982 1.00 89.00 304 ALA A O 1
ATOM 2352 N N . GLU A 1 305 ? 10.391 -8.024 -16.962 1.00 87.31 305 GLU A N 1
ATOM 2353 C CA . GLU A 1 305 ? 8.986 -8.300 -16.632 1.00 87.31 305 GLU A CA 1
ATOM 2354 C C . GLU A 1 305 ? 8.170 -7.012 -16.473 1.00 87.31 305 GLU A C 1
ATOM 2356 O O . GLU A 1 305 ? 7.076 -6.890 -17.029 1.00 87.31 305 GLU A O 1
ATOM 2361 N N . THR A 1 306 ? 8.718 -6.029 -15.748 1.00 87.44 306 THR A N 1
ATOM 2362 C CA . THR A 1 306 ? 8.080 -4.716 -15.573 1.00 87.44 306 THR A CA 1
ATOM 2363 C C . THR A 1 306 ? 7.968 -3.998 -16.912 1.00 87.44 306 THR A C 1
ATOM 2365 O O . THR A 1 306 ? 6.900 -3.495 -17.243 1.00 87.44 306 THR A O 1
ATOM 2368 N N . TRP A 1 307 ? 9.029 -4.018 -17.720 1.00 92.12 307 TRP A N 1
ATOM 2369 C CA . TRP A 1 307 ? 9.034 -3.451 -19.064 1.00 92.12 307 TRP A CA 1
ATOM 2370 C C . TRP A 1 307 ? 7.933 -4.060 -19.938 1.00 92.12 307 TRP A C 1
ATOM 2372 O O . TRP A 1 307 ? 7.153 -3.325 -20.542 1.00 92.12 307 TRP A O 1
ATOM 2382 N N . ALA A 1 308 ? 7.820 -5.393 -19.966 1.00 91.06 308 ALA A N 1
ATOM 2383 C CA . ALA A 1 308 ? 6.803 -6.084 -20.756 1.00 91.06 308 ALA A CA 1
ATOM 2384 C C . ALA A 1 308 ? 5.383 -5.724 -20.291 1.00 91.06 308 ALA A C 1
ATOM 2386 O O . ALA A 1 308 ? 4.515 -5.451 -21.119 1.00 91.06 308 ALA A O 1
ATOM 2387 N N . SER A 1 309 ? 5.164 -5.656 -18.974 1.00 90.69 309 SER A N 1
ATOM 2388 C CA . SER A 1 309 ? 3.891 -5.241 -18.375 1.00 90.69 309 SER A CA 1
ATOM 2389 C C . SER A 1 309 ? 3.520 -3.797 -18.737 1.00 90.69 309 SER A C 1
ATOM 2391 O O . SER A 1 309 ? 2.406 -3.542 -19.197 1.00 90.69 309 SER A O 1
ATOM 2393 N N . GLU A 1 310 ? 4.450 -2.850 -18.597 1.00 92.12 310 GLU A N 1
ATOM 2394 C CA . GLU A 1 310 ? 4.216 -1.436 -18.917 1.00 92.12 310 GLU A CA 1
ATOM 2395 C C . GLU A 1 310 ? 3.970 -1.224 -20.418 1.00 92.12 310 GLU A C 1
ATOM 2397 O O . GLU A 1 310 ? 3.018 -0.544 -20.806 1.00 92.12 310 GLU A O 1
ATOM 2402 N N . MET A 1 311 ? 4.744 -1.888 -21.281 1.00 93.19 311 MET A N 1
ATOM 2403 C CA . MET A 1 311 ? 4.524 -1.859 -22.729 1.00 93.19 311 MET A CA 1
ATOM 2404 C C . MET A 1 311 ? 3.195 -2.500 -23.131 1.00 93.19 311 MET A C 1
ATOM 2406 O O . MET A 1 311 ? 2.493 -1.966 -23.992 1.00 93.19 311 MET A O 1
ATOM 2410 N N . CYS A 1 312 ? 2.822 -3.616 -22.502 1.00 94.25 312 CYS A N 1
ATOM 2411 C CA . CYS A 1 312 ? 1.515 -4.234 -22.690 1.00 94.25 312 CYS A CA 1
ATOM 2412 C C . CYS A 1 312 ? 0.389 -3.261 -22.320 1.00 94.25 312 CYS A C 1
ATOM 2414 O O . CYS A 1 312 ? -0.542 -3.065 -23.102 1.00 94.25 312 CYS A O 1
ATOM 2416 N N . ASN A 1 313 ? 0.486 -2.613 -21.158 1.00 92.56 313 ASN A N 1
ATOM 2417 C CA . ASN A 1 313 ? -0.502 -1.638 -20.706 1.00 92.56 313 ASN A CA 1
ATOM 2418 C C . ASN A 1 313 ? -0.598 -0.451 -21.667 1.00 92.56 313 ASN A C 1
ATOM 2420 O O . ASN A 1 313 ? -1.704 -0.069 -22.043 1.00 92.56 313 ASN A O 1
ATOM 2424 N N . GLU A 1 314 ? 0.527 0.102 -22.123 1.00 92.38 314 GLU A N 1
ATOM 2425 C CA . GLU A 1 314 ? 0.526 1.191 -23.101 1.00 92.38 314 GLU A CA 1
ATOM 2426 C C . GLU A 1 314 ? -0.139 0.769 -24.424 1.00 92.38 314 GLU A C 1
ATOM 2428 O O . GLU A 1 314 ? -0.965 1.502 -24.976 1.00 92.38 314 GLU A O 1
ATOM 2433 N N . ASN A 1 315 ? 0.162 -0.436 -24.913 1.00 90.38 315 ASN A N 1
ATOM 2434 C CA . ASN A 1 315 ? -0.443 -0.977 -26.128 1.00 90.38 315 ASN A CA 1
ATOM 2435 C C . ASN A 1 315 ? -1.949 -1.231 -25.961 1.00 90.38 315 ASN A C 1
ATOM 2437 O O . ASN A 1 315 ? -2.727 -0.886 -26.851 1.00 90.38 315 ASN A O 1
ATOM 2441 N N . LYS A 1 316 ? -2.390 -1.741 -24.805 1.00 91.94 316 LYS A N 1
ATOM 2442 C CA . LYS A 1 316 ? -3.816 -1.867 -24.465 1.00 91.94 316 LYS A CA 1
ATOM 2443 C C . LYS A 1 316 ? -4.516 -0.512 -24.416 1.00 91.94 316 LYS A C 1
ATOM 2445 O O . LYS A 1 316 ? -5.598 -0.375 -24.976 1.00 91.94 316 LYS A O 1
ATOM 2450 N N . GLN A 1 317 ? -3.905 0.497 -23.795 1.00 89.94 317 GLN A N 1
ATOM 2451 C CA . GLN A 1 317 ? -4.469 1.849 -23.702 1.00 89.94 317 GLN A CA 1
ATOM 2452 C C . GLN A 1 317 ? -4.694 2.469 -25.086 1.00 89.94 317 GLN A C 1
ATOM 2454 O O . GLN A 1 317 ? -5.753 3.044 -25.333 1.00 89.94 317 GLN A O 1
ATOM 2459 N N . LYS A 1 318 ? -3.758 2.275 -26.026 1.00 88.19 318 LYS A N 1
ATOM 2460 C CA . LYS A 1 318 ? -3.929 2.693 -27.432 1.00 88.19 318 LYS A CA 1
ATOM 2461 C C . LYS A 1 318 ? -5.146 2.028 -28.091 1.00 88.19 318 LYS A C 1
ATOM 2463 O O . LYS A 1 318 ? -5.805 2.648 -28.924 1.00 88.19 318 LYS A O 1
ATOM 2468 N N . LEU A 1 319 ? -5.471 0.799 -27.689 1.00 87.62 319 LEU A N 1
ATOM 2469 C CA . LEU A 1 319 ? -6.604 0.026 -28.198 1.00 87.62 319 LEU A CA 1
ATOM 2470 C C . LEU A 1 319 ? -7.927 0.290 -27.467 1.00 87.62 319 LEU A C 1
ATOM 2472 O O . LEU A 1 319 ? -8.964 -0.088 -27.993 1.00 87.62 319 LEU A O 1
ATOM 2476 N N . LEU A 1 320 ? -7.951 0.958 -26.305 1.00 86.94 320 LEU A N 1
ATOM 2477 C CA . LEU A 1 320 ? -9.212 1.231 -25.593 1.00 86.94 320 LEU A CA 1
ATOM 2478 C C . LEU A 1 320 ? -10.196 2.053 -26.429 1.00 86.94 320 LEU A C 1
ATOM 2480 O O . LEU A 1 320 ? -11.400 1.905 -26.276 1.00 86.94 320 LEU A O 1
ATOM 2484 N N . SER A 1 321 ? -9.703 2.885 -27.344 1.00 80.56 321 SER A N 1
ATOM 2485 C CA . SER A 1 321 ? -10.549 3.642 -28.273 1.00 80.56 321 SER A CA 1
ATOM 2486 C C . SER A 1 321 ? -11.110 2.813 -29.436 1.00 80.56 321 SER A C 1
ATOM 2488 O O . SER A 1 321 ? -11.895 3.330 -30.227 1.00 80.56 321 SER A O 1
ATOM 2490 N N . THR A 1 322 ? -10.714 1.545 -29.564 1.00 82.12 322 THR A N 1
ATOM 2491 C CA . THR A 1 322 ? -11.082 0.672 -30.678 1.00 82.12 322 THR A CA 1
ATOM 2492 C C . THR A 1 322 ? -11.853 -0.554 -30.192 1.00 82.12 322 THR A C 1
ATOM 2494 O O . THR A 1 322 ? -12.053 -0.785 -29.000 1.00 82.12 322 THR A O 1
ATOM 2497 N N . THR A 1 323 ? -12.333 -1.344 -31.151 1.00 84.50 323 THR A N 1
ATOM 2498 C CA . THR A 1 323 ? -12.805 -2.704 -30.894 1.00 84.50 323 THR A CA 1
ATOM 2499 C C . THR A 1 323 ? -11.698 -3.666 -31.309 1.00 84.50 323 THR A C 1
ATOM 2501 O O . THR A 1 323 ? -11.348 -3.716 -32.492 1.00 84.50 323 THR A O 1
ATOM 2504 N N . HIS A 1 324 ? -11.148 -4.418 -30.354 1.00 88.19 324 HIS A N 1
ATOM 2505 C CA . HIS A 1 324 ? -10.008 -5.315 -30.572 1.00 88.19 324 HIS A CA 1
ATOM 2506 C C . HIS A 1 324 ? -10.302 -6.729 -30.073 1.00 88.19 324 HIS A C 1
ATOM 2508 O O . HIS A 1 324 ? -10.852 -6.911 -28.988 1.00 88.19 324 HIS A O 1
ATOM 2514 N N . SER A 1 325 ? -9.900 -7.722 -30.865 1.00 92.25 325 SER A N 1
ATOM 2515 C CA . SER A 1 325 ? -9.877 -9.132 -30.482 1.00 92.25 325 SER A CA 1
ATOM 2516 C C . SER A 1 325 ? -8.639 -9.779 -31.085 1.00 92.25 325 SER A C 1
ATOM 2518 O O . SER A 1 325 ? -8.479 -9.804 -32.307 1.00 92.25 325 SER A O 1
ATOM 2520 N N . GLY A 1 326 ? -7.760 -10.273 -30.221 1.00 91.50 326 GLY A N 1
ATOM 2521 C CA . GLY A 1 326 ? -6.540 -10.961 -30.624 1.00 91.50 326 GLY A CA 1
ATOM 2522 C C . GLY A 1 326 ? -5.363 -10.649 -29.703 1.00 91.50 326 GLY A C 1
ATOM 2523 O O . GLY A 1 326 ? -5.515 -9.890 -28.737 1.00 91.50 326 GLY A O 1
ATOM 2524 N N . PRO A 1 327 ? -4.177 -11.197 -30.001 1.00 91.56 327 PRO A N 1
ATOM 2525 C CA . PRO A 1 327 ? -2.977 -10.910 -29.231 1.00 91.56 327 PRO A CA 1
ATOM 2526 C C . PRO A 1 327 ? -2.620 -9.420 -29.316 1.00 91.56 327 PRO A C 1
ATOM 2528 O O . PRO A 1 327 ? -2.911 -8.745 -30.307 1.00 91.56 327 PRO A O 1
ATOM 2531 N N . VAL A 1 328 ? -1.990 -8.912 -28.259 1.00 89.56 328 VAL A N 1
ATOM 2532 C CA . VAL A 1 328 ? -1.463 -7.543 -28.180 1.00 89.56 328 VAL A CA 1
ATOM 2533 C C . VAL A 1 328 ? 0.033 -7.632 -27.916 1.00 89.56 328 VAL A C 1
ATOM 2535 O O . VAL A 1 328 ? 0.465 -8.409 -27.064 1.00 89.56 328 VAL A O 1
ATOM 2538 N N . ASP A 1 329 ? 0.822 -6.843 -28.644 1.00 87.12 329 ASP A N 1
ATOM 2539 C CA . ASP A 1 329 ? 2.279 -6.837 -28.507 1.00 87.12 329 ASP A CA 1
ATOM 2540 C C . ASP A 1 329 ? 2.695 -6.621 -27.044 1.00 87.12 329 ASP A C 1
ATOM 2542 O O . ASP A 1 329 ? 2.195 -5.718 -26.367 1.00 87.12 329 ASP A O 1
ATOM 2546 N N . ASN A 1 330 ? 3.632 -7.451 -26.575 1.00 89.00 330 ASN A N 1
ATOM 2547 C CA . ASN A 1 330 ? 4.138 -7.512 -25.196 1.00 89.00 330 ASN A CA 1
ATOM 2548 C C . ASN A 1 330 ? 3.128 -7.978 -24.123 1.00 89.00 330 ASN A C 1
ATOM 2550 O O . ASN A 1 330 ? 3.496 -8.061 -22.957 1.00 89.00 330 ASN A O 1
ATOM 2554 N N . CYS A 1 331 ? 1.898 -8.366 -24.484 1.00 90.88 331 CYS A N 1
ATOM 2555 C CA . CYS A 1 331 ? 0.885 -8.892 -23.552 1.00 90.88 331 CYS A CA 1
ATOM 2556 C C . CYS A 1 331 ? 0.831 -10.431 -23.467 1.00 90.88 331 CYS A C 1
ATOM 2558 O O . CYS A 1 331 ? -0.155 -11.000 -22.993 1.00 90.88 331 CYS A O 1
ATOM 2560 N N . GLY A 1 332 ? 1.874 -11.120 -23.935 1.00 88.31 332 GLY A N 1
ATOM 2561 C CA . GLY A 1 332 ? 1.888 -12.578 -24.057 1.00 88.31 332 GLY A CA 1
ATOM 2562 C C . GLY A 1 332 ? 1.087 -13.083 -25.262 1.00 88.31 332 GLY A C 1
ATOM 2563 O O . GLY A 1 332 ? 0.827 -12.349 -26.211 1.00 88.31 332 GLY A O 1
ATOM 2564 N N . THR A 1 333 ? 0.732 -14.368 -25.250 1.00 89.12 333 THR A N 1
ATOM 2565 C CA . THR A 1 333 ? 0.035 -15.034 -26.368 1.00 89.12 333 THR A CA 1
ATOM 2566 C C . THR A 1 333 ? -1.485 -15.066 -26.220 1.00 89.12 333 THR A C 1
ATOM 2568 O O . THR A 1 333 ? -2.173 -15.500 -27.141 1.00 89.12 333 THR A O 1
ATOM 2571 N N . SER A 1 334 ? -2.012 -14.649 -25.069 1.00 90.06 334 SER A N 1
ATOM 2572 C CA . SER A 1 334 ? -3.449 -14.643 -24.803 1.00 90.06 334 SER A CA 1
ATOM 2573 C C . SER A 1 334 ? -4.144 -13.528 -25.577 1.00 90.06 334 SER A C 1
ATOM 2575 O O . SER A 1 334 ? -3.660 -12.397 -25.623 1.00 90.06 334 SER A O 1
ATOM 2577 N N . ASP A 1 335 ? -5.315 -13.836 -26.130 1.00 92.31 335 ASP A N 1
ATOM 2578 C CA . ASP A 1 335 ? -6.155 -12.827 -26.768 1.00 92.31 335 ASP A CA 1
ATOM 2579 C C . ASP A 1 335 ? -6.641 -11.800 -25.738 1.00 92.31 335 ASP A C 1
ATOM 2581 O O . ASP A 1 335 ? -7.152 -12.155 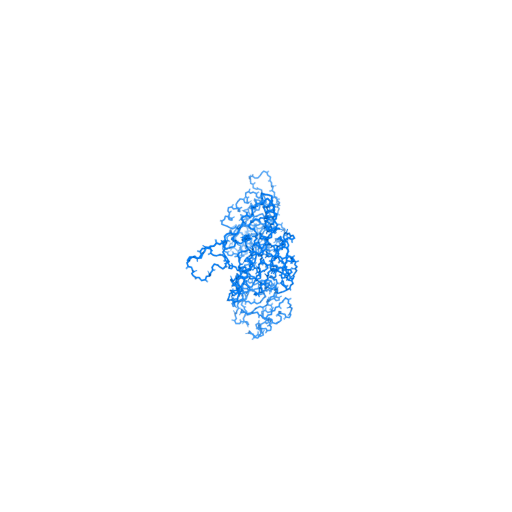-24.672 1.00 92.31 335 ASP A O 1
ATOM 2585 N N . ILE A 1 336 ? -6.520 -10.521 -26.089 1.00 94.88 336 ILE A N 1
ATOM 2586 C CA . ILE A 1 336 ? -7.119 -9.406 -25.362 1.00 94.88 336 ILE A CA 1
ATOM 2587 C C . ILE A 1 336 ? -8.388 -8.986 -26.101 1.00 94.88 336 ILE A C 1
ATOM 2589 O O . ILE A 1 336 ? -8.403 -8.873 -27.329 1.00 94.88 336 ILE A O 1
ATOM 2593 N N . TYR A 1 337 ? -9.454 -8.747 -25.341 1.00 94.50 337 TYR A N 1
ATOM 2594 C CA . TYR A 1 337 ? -10.759 -8.352 -25.860 1.00 94.50 337 TYR A CA 1
ATOM 2595 C C . TYR A 1 337 ? -11.094 -6.948 -25.363 1.00 94.50 337 TYR A C 1
ATOM 2597 O O . TYR A 1 337 ? -11.155 -6.719 -24.156 1.00 94.50 337 TYR A O 1
ATOM 2605 N N . ILE A 1 338 ? -11.311 -6.004 -26.276 1.00 92.50 338 ILE A N 1
ATOM 2606 C CA . ILE A 1 338 ? -11.649 -4.614 -25.947 1.00 92.50 338 ILE A CA 1
ATOM 2607 C C . ILE A 1 338 ? -12.889 -4.216 -26.734 1.00 92.50 338 ILE A C 1
ATOM 2609 O O . ILE A 1 338 ? -12.894 -4.299 -27.960 1.00 92.50 338 ILE A O 1
ATOM 2613 N N . CYS A 1 339 ? -13.933 -3.777 -26.036 1.00 92.31 339 CYS A N 1
ATOM 2614 C CA . CYS A 1 339 ? -15.172 -3.302 -26.646 1.00 92.31 339 CYS A CA 1
ATOM 2615 C C . CYS A 1 339 ? -15.776 -2.173 -25.800 1.00 92.31 339 CYS A C 1
ATOM 2617 O O . CYS A 1 339 ? -15.715 -2.205 -24.568 1.00 92.31 339 CYS A O 1
ATOM 2619 N N . GLY A 1 340 ? -16.312 -1.141 -26.459 1.00 84.31 340 GLY A N 1
ATOM 2620 C CA . GLY A 1 340 ? -16.964 -0.011 -25.791 1.00 84.31 340 GLY A CA 1
ATOM 2621 C C . GLY A 1 340 ? -16.060 0.777 -24.833 1.00 84.31 340 GLY A C 1
ATOM 2622 O O . GLY A 1 340 ? -16.516 1.202 -23.770 1.00 84.31 340 GLY A O 1
ATOM 2623 N N . GLY A 1 341 ? -14.769 0.942 -25.148 1.00 86.25 341 GLY A N 1
ATOM 2624 C CA . GLY A 1 341 ? -13.857 1.700 -24.283 1.00 86.25 341 GLY A CA 1
ATOM 2625 C C . GLY A 1 341 ? -13.204 0.900 -23.156 1.00 86.25 341 GLY A C 1
ATOM 2626 O O . GLY A 1 341 ? -12.510 1.488 -22.327 1.00 86.25 341 GLY A O 1
ATOM 2627 N N . LYS A 1 342 ? -13.476 -0.407 -23.047 1.00 91.75 342 LYS A N 1
ATOM 2628 C CA . LYS A 1 342 ? -13.099 -1.216 -21.879 1.00 91.75 342 LYS A CA 1
ATOM 2629 C C . LYS A 1 342 ? -12.501 -2.556 -22.282 1.00 91.75 342 LYS A C 1
ATOM 2631 O O . LYS A 1 342 ? -12.992 -3.216 -23.196 1.00 91.75 342 LYS A O 1
ATOM 2636 N N . GLU A 1 343 ? -11.472 -2.974 -21.548 1.00 94.31 343 GLU A N 1
ATOM 2637 C CA . GLU A 1 343 ? -10.964 -4.344 -21.601 1.00 94.31 343 GLU A CA 1
ATOM 2638 C C . GLU A 1 343 ? -11.963 -5.288 -20.923 1.00 94.31 343 GLU A C 1
ATOM 2640 O O . GLU A 1 343 ? -12.421 -5.048 -19.802 1.00 94.31 343 GLU A O 1
ATOM 2645 N N . ILE A 1 344 ? -12.294 -6.374 -21.610 1.00 94.38 344 ILE A N 1
ATOM 2646 C CA . ILE A 1 344 ? -13.142 -7.440 -21.102 1.00 94.38 344 ILE A CA 1
ATOM 2647 C C . ILE A 1 344 ? -12.223 -8.551 -20.598 1.00 94.38 344 ILE A C 1
ATOM 2649 O O . ILE A 1 344 ? -11.538 -9.213 -21.373 1.00 94.38 344 ILE A O 1
ATOM 2653 N N . ILE A 1 345 ? -12.223 -8.757 -19.283 1.00 94.06 345 ILE A N 1
ATOM 2654 C CA . ILE A 1 345 ? -11.353 -9.716 -18.592 1.00 94.06 345 ILE A CA 1
ATOM 2655 C C . ILE A 1 345 ? -12.137 -10.920 -18.050 1.00 94.06 345 ILE A C 1
ATOM 2657 O O . ILE A 1 345 ? -13.353 -10.869 -17.863 1.00 94.06 345 ILE A O 1
ATOM 2661 N N . GLY A 1 346 ? -11.421 -12.005 -17.746 1.00 92.44 346 GLY A N 1
ATOM 2662 C CA . GLY A 1 346 ? -11.954 -13.191 -17.069 1.00 92.44 346 GLY A CA 1
ATOM 2663 C C . GLY A 1 346 ? -12.249 -14.380 -17.989 1.00 92.44 346 GLY A C 1
ATOM 2664 O O . GLY A 1 346 ? -12.091 -14.316 -19.204 1.00 92.44 346 GLY A O 1
ATOM 2665 N N . ALA A 1 347 ? -12.691 -15.492 -17.394 1.00 94.06 347 ALA A N 1
ATOM 2666 C CA . ALA A 1 347 ? -12.881 -16.767 -18.099 1.00 94.06 347 ALA A CA 1
ATOM 2667 C C . ALA A 1 347 ? -13.911 -16.707 -19.247 1.00 94.06 347 ALA A C 1
ATOM 2669 O O . ALA A 1 347 ? -13.826 -17.488 -20.189 1.00 94.06 347 ALA A O 1
ATOM 2670 N N . ASN A 1 348 ? -14.849 -15.755 -19.190 1.00 94.62 348 ASN A N 1
ATOM 2671 C CA . ASN A 1 348 ? -15.884 -15.540 -20.206 1.00 94.62 348 ASN A CA 1
ATOM 2672 C C . ASN A 1 348 ? -15.595 -14.325 -21.103 1.00 94.62 348 ASN A C 1
ATOM 2674 O O . ASN A 1 348 ? -16.509 -13.826 -21.756 1.00 94.62 348 ASN A O 1
ATOM 2678 N N . ALA A 1 349 ? -14.349 -13.835 -21.142 1.00 94.75 349 ALA A N 1
ATOM 2679 C CA . ALA A 1 349 ? -13.996 -12.610 -21.860 1.00 94.75 349 ALA A CA 1
ATOM 2680 C C . ALA A 1 349 ? -14.444 -12.622 -23.329 1.00 94.75 349 ALA A C 1
ATOM 2682 O O . ALA A 1 349 ? -15.055 -11.663 -23.790 1.00 94.75 349 ALA A O 1
ATOM 2683 N N . LYS A 1 350 ? -14.244 -13.743 -24.032 1.00 95.50 350 LYS A N 1
ATOM 2684 C CA . LYS A 1 350 ? -14.687 -13.902 -25.421 1.00 95.50 350 LYS A CA 1
ATOM 2685 C C . LYS A 1 350 ? -16.210 -13.818 -25.579 1.00 95.50 350 LYS A C 1
ATOM 2687 O O . LYS A 1 350 ? -16.689 -13.094 -26.438 1.00 95.50 350 LYS A O 1
ATOM 2692 N N . ALA A 1 351 ? -16.973 -14.527 -24.745 1.00 94.81 351 ALA A N 1
ATOM 2693 C CA . ALA A 1 351 ? -18.435 -14.519 -24.830 1.00 94.81 351 ALA A CA 1
ATOM 2694 C C . ALA A 1 351 ? -19.012 -13.127 -24.521 1.00 94.81 351 ALA A C 1
ATOM 2696 O O . ALA A 1 351 ? -19.888 -12.648 -25.233 1.00 94.81 351 ALA A O 1
ATOM 2697 N N . ASN A 1 352 ? -18.467 -12.452 -23.506 1.00 94.38 352 ASN A N 1
ATOM 2698 C CA . ASN A 1 352 ? -18.842 -11.082 -23.156 1.00 94.38 352 ASN A CA 1
ATOM 2699 C C . ASN A 1 352 ? -18.448 -10.084 -24.257 1.00 94.38 352 ASN A C 1
ATOM 2701 O O . ASN A 1 352 ? -19.141 -9.094 -24.475 1.00 94.38 352 ASN A O 1
ATOM 2705 N N . PHE A 1 353 ? -17.341 -10.334 -24.958 1.00 94.25 353 PHE A N 1
ATOM 2706 C CA . PHE A 1 353 ? -16.949 -9.563 -26.131 1.00 94.25 353 PHE A CA 1
ATOM 2707 C C . PHE A 1 353 ? -17.919 -9.767 -27.293 1.00 94.25 353 PHE A C 1
ATOM 2709 O O . PHE A 1 353 ? -18.385 -8.781 -27.854 1.00 94.25 353 PHE A O 1
ATOM 2716 N N . ASP A 1 354 ? -18.298 -11.009 -27.599 1.00 91.75 354 ASP A N 1
ATOM 2717 C CA . ASP A 1 354 ? -19.295 -11.321 -28.629 1.00 91.75 354 ASP A CA 1
ATOM 2718 C C . ASP A 1 354 ? -20.664 -10.685 -28.300 1.00 91.75 354 ASP A C 1
ATOM 2720 O O . ASP A 1 354 ? -21.340 -10.149 -29.179 1.00 91.75 354 ASP A O 1
ATOM 2724 N N . GLU A 1 355 ? -21.057 -10.671 -27.022 1.00 92.88 355 GLU A N 1
ATOM 2725 C CA . GLU A 1 355 ? -22.257 -9.973 -26.549 1.00 92.88 355 GLU A CA 1
ATOM 2726 C C . GLU A 1 355 ? -22.126 -8.447 -26.664 1.00 92.88 355 GLU A C 1
ATOM 2728 O O . GLU A 1 355 ? -23.070 -7.771 -27.081 1.00 92.88 355 GLU A O 1
ATOM 2733 N N . CYS A 1 356 ? -20.958 -7.889 -26.339 1.00 90.00 356 CYS A N 1
ATOM 2734 C CA . CYS A 1 356 ? -20.686 -6.469 -26.531 1.00 90.00 356 CYS A CA 1
ATOM 2735 C C . CYS A 1 356 ? -20.775 -6.092 -28.014 1.00 90.00 356 CYS A C 1
ATOM 2737 O O . CYS A 1 356 ? -21.457 -5.131 -28.352 1.00 90.00 356 CYS A O 1
ATOM 2739 N N . LEU A 1 357 ? -20.207 -6.902 -28.913 1.00 86.06 357 LEU A N 1
ATOM 2740 C CA . LEU A 1 357 ? -20.351 -6.729 -30.359 1.00 86.06 357 LEU A CA 1
ATOM 2741 C C . LEU A 1 357 ? -21.808 -6.806 -30.824 1.00 86.06 357 LEU A C 1
ATOM 2743 O O . LEU A 1 357 ? -22.161 -6.147 -31.793 1.00 86.06 357 LEU A O 1
ATOM 2747 N N . ALA A 1 358 ? -22.658 -7.605 -30.180 1.00 83.75 358 ALA A N 1
ATOM 2748 C CA . ALA A 1 358 ? -24.068 -7.704 -30.549 1.00 83.75 358 ALA A CA 1
ATOM 2749 C C . ALA A 1 358 ? -24.893 -6.479 -30.109 1.00 83.75 358 ALA A C 1
ATOM 2751 O O . ALA A 1 358 ? -25.894 -6.150 -30.750 1.00 83.75 358 ALA A O 1
ATOM 2752 N N . ASN A 1 359 ? -24.481 -5.806 -29.031 1.00 81.81 359 ASN A N 1
ATOM 2753 C CA . ASN A 1 359 ? -25.261 -4.756 -28.372 1.00 81.81 359 ASN A CA 1
ATOM 2754 C C . ASN A 1 359 ? -24.708 -3.336 -28.581 1.00 81.81 359 ASN A C 1
ATOM 2756 O O . ASN A 1 359 ? -25.474 -2.368 -28.560 1.00 81.81 359 ASN A O 1
ATOM 2760 N N . ASP A 1 360 ? -23.402 -3.190 -28.796 1.00 78.31 360 ASP A N 1
ATOM 2761 C CA . ASP A 1 360 ? -22.748 -1.910 -29.043 1.00 78.31 360 ASP A CA 1
ATOM 2762 C C . ASP A 1 360 ? -22.772 -1.593 -30.542 1.00 78.31 360 ASP A C 1
ATOM 2764 O O . ASP A 1 360 ? -22.058 -2.174 -31.362 1.00 78.31 360 ASP A O 1
ATOM 2768 N N . LYS A 1 361 ? -23.621 -0.629 -30.904 1.00 73.19 361 LYS A N 1
ATOM 2769 C CA . LYS A 1 361 ? -23.819 -0.219 -32.296 1.00 73.19 361 LYS A CA 1
ATOM 2770 C C . LYS A 1 361 ? -22.545 0.356 -32.933 1.00 73.19 361 LYS A C 1
ATOM 2772 O O . LYS A 1 361 ? -22.363 0.192 -34.137 1.00 73.19 361 LYS A O 1
ATOM 2777 N N . ASN A 1 362 ? -21.652 0.963 -32.144 1.00 69.75 362 ASN A N 1
ATOM 2778 C CA . ASN A 1 362 ? -20.341 1.394 -32.629 1.00 69.75 362 ASN A CA 1
ATOM 2779 C C . ASN A 1 362 ? -19.454 0.175 -32.897 1.00 69.75 362 ASN A C 1
ATOM 2781 O O . ASN A 1 362 ? -18.912 0.053 -33.993 1.00 69.75 362 ASN A O 1
ATOM 2785 N N . ALA A 1 363 ? -19.400 -0.776 -31.960 1.00 69.94 363 ALA A N 1
ATOM 2786 C CA . ALA A 1 363 ? -18.581 -1.981 -32.095 1.00 69.94 363 ALA A CA 1
ATOM 2787 C C . ALA A 1 363 ? -18.998 -2.864 -33.287 1.00 69.94 363 ALA A C 1
ATOM 2789 O O . ALA A 1 363 ? -18.145 -3.458 -33.949 1.00 69.94 363 ALA A O 1
ATOM 2790 N N . ILE A 1 364 ? -20.293 -2.893 -33.628 1.00 73.12 364 ILE A N 1
ATOM 2791 C CA . ILE A 1 364 ? -20.805 -3.524 -34.855 1.00 73.12 364 ILE A CA 1
ATOM 2792 C C . ILE A 1 364 ? -20.130 -2.934 -36.102 1.00 73.12 364 ILE A C 1
ATOM 2794 O O . ILE A 1 364 ? -19.641 -3.674 -36.962 1.00 73.12 364 ILE A O 1
ATOM 2798 N N . CYS A 1 365 ? -20.089 -1.605 -36.207 1.00 74.94 365 CYS A N 1
ATOM 2799 C CA . CYS A 1 365 ? -19.503 -0.923 -37.355 1.00 74.94 365 CYS A CA 1
ATOM 2800 C C . CYS A 1 365 ? -17.978 -1.021 -37.366 1.00 74.94 365 CYS A C 1
ATOM 2802 O O . CYS A 1 365 ? -17.412 -1.285 -38.424 1.00 74.94 365 CYS A O 1
ATOM 2804 N N . THR A 1 366 ? -17.310 -0.920 -36.214 1.00 72.06 366 THR A N 1
ATOM 2805 C CA . THR A 1 366 ? -15.857 -1.128 -36.101 1.00 72.06 366 THR A CA 1
ATOM 2806 C C . THR A 1 366 ? -15.461 -2.574 -36.442 1.00 72.06 366 THR A C 1
ATOM 2808 O O . THR A 1 366 ? -14.455 -2.810 -37.108 1.00 72.06 366 THR A O 1
ATOM 2811 N N . SER A 1 367 ? -16.269 -3.570 -36.073 1.00 72.75 367 SER A N 1
ATOM 2812 C CA . SER A 1 367 ? -16.037 -4.971 -36.452 1.00 72.75 367 SER A CA 1
ATOM 2813 C C . SER A 1 367 ? -16.229 -5.197 -37.955 1.00 72.75 367 SER A C 1
ATOM 2815 O O . SER A 1 367 ? -15.404 -5.842 -38.608 1.00 72.75 367 SER A O 1
ATOM 2817 N N . ALA A 1 368 ? -17.277 -4.621 -38.551 1.00 75.88 368 ALA A N 1
ATOM 2818 C CA . ALA A 1 368 ? -17.488 -4.671 -39.998 1.00 75.88 368 ALA A CA 1
ATOM 2819 C C . ALA A 1 368 ? -16.361 -3.960 -40.771 1.00 75.88 368 ALA A C 1
ATOM 2821 O O . ALA A 1 368 ? -15.893 -4.473 -41.788 1.00 75.88 368 ALA A O 1
ATOM 2822 N N . LEU A 1 369 ? -15.886 -2.827 -40.247 1.00 79.88 369 LEU A N 1
ATOM 2823 C CA . LEU A 1 369 ? -14.731 -2.072 -40.729 1.00 79.88 369 LEU A CA 1
ATOM 2824 C C . LEU A 1 369 ? -13.461 -2.933 -40.740 1.00 79.88 369 LEU A C 1
ATOM 2826 O O . LEU A 1 369 ? -12.815 -3.040 -41.781 1.00 79.88 369 LEU A O 1
ATOM 2830 N N . ASN A 1 370 ? -13.130 -3.576 -39.617 1.00 75.88 370 ASN A N 1
ATOM 2831 C CA . ASN A 1 370 ? -11.952 -4.437 -39.490 1.00 75.88 370 ASN A CA 1
ATOM 2832 C C . ASN A 1 370 ? -12.033 -5.647 -40.439 1.00 75.88 370 ASN A C 1
ATOM 2834 O O . ASN A 1 370 ? -11.068 -5.964 -41.135 1.00 75.88 370 ASN A O 1
ATOM 2838 N N . ASN A 1 371 ? -13.202 -6.288 -40.536 1.00 78.94 371 ASN A N 1
ATOM 2839 C CA . ASN A 1 371 ? -13.422 -7.432 -41.426 1.00 78.94 371 ASN A CA 1
ATOM 2840 C C . ASN A 1 371 ? -13.350 -7.073 -42.921 1.00 78.94 371 ASN A C 1
ATOM 2842 O O . ASN A 1 371 ? -12.950 -7.915 -43.729 1.00 78.94 371 ASN A O 1
ATOM 2846 N N . ASP A 1 372 ? -13.751 -5.858 -43.312 1.00 78.44 372 ASP A N 1
ATOM 2847 C CA . ASP A 1 372 ? -13.595 -5.363 -44.688 1.00 78.44 372 ASP A CA 1
ATOM 2848 C C . ASP A 1 372 ? -12.143 -4.973 -44.978 1.00 78.44 372 ASP A C 1
ATOM 2850 O O . ASP A 1 372 ? -11.609 -5.326 -46.029 1.00 78.44 372 ASP A O 1
ATOM 2854 N N . ALA A 1 373 ? -11.474 -4.321 -44.023 1.00 77.12 373 ALA A N 1
ATOM 2855 C CA . ALA A 1 373 ? -10.080 -3.908 -44.142 1.00 77.12 373 ALA A CA 1
ATOM 2856 C C . ALA A 1 373 ? -9.142 -5.098 -44.400 1.00 77.12 373 ALA A C 1
ATOM 2858 O O . ALA A 1 373 ? -8.328 -5.042 -45.316 1.00 77.12 373 ALA A O 1
ATOM 2859 N N . VAL A 1 374 ? -9.318 -6.221 -43.691 1.00 72.1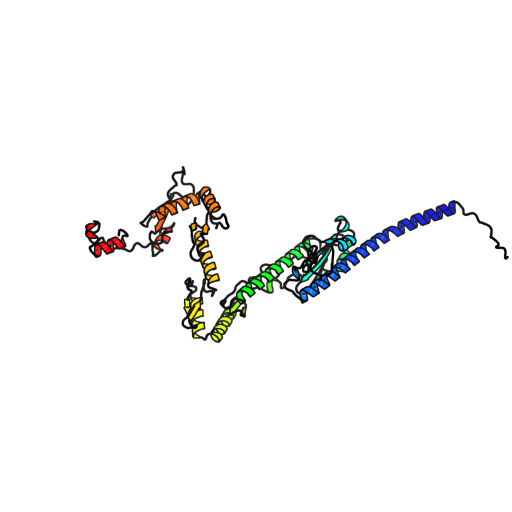9 374 VAL A N 1
ATOM 2860 C CA . VAL A 1 374 ? -8.519 -7.449 -43.902 1.00 72.19 374 VAL A CA 1
ATOM 2861 C C . VAL A 1 374 ? -8.695 -8.039 -45.311 1.00 72.19 374 VAL A C 1
ATOM 2863 O O . VAL A 1 374 ? -7.801 -8.715 -45.816 1.00 72.19 374 VAL A O 1
ATOM 2866 N N . LYS A 1 375 ? -9.829 -7.781 -45.976 1.00 77.94 375 LYS A N 1
ATOM 2867 C CA . LYS A 1 375 ? -10.088 -8.249 -47.349 1.00 77.94 375 LYS A CA 1
ATOM 2868 C C . LYS A 1 375 ? -9.485 -7.333 -48.414 1.00 77.94 375 LYS A C 1
ATOM 2870 O O . LYS A 1 375 ? -9.439 -7.718 -49.582 1.00 77.94 375 LYS A O 1
ATOM 2875 N N . ARG A 1 376 ? -9.040 -6.128 -48.049 1.00 74.31 376 ARG A N 1
ATOM 2876 C CA . ARG A 1 376 ? -8.439 -5.172 -48.982 1.00 74.31 376 ARG A CA 1
ATOM 2877 C C . ARG A 1 376 ? -6.941 -5.425 -49.080 1.00 74.31 376 ARG A C 1
ATOM 2879 O O . ARG A 1 376 ? -6.218 -5.330 -48.100 1.00 74.31 376 ARG A O 1
ATOM 2886 N N . SER A 1 377 ? -6.460 -5.701 -50.288 1.00 68.56 377 SER A N 1
ATOM 2887 C CA . SER A 1 377 ? -5.020 -5.801 -50.556 1.00 68.56 377 SER A CA 1
ATOM 2888 C C . SER A 1 377 ? -4.352 -4.430 -50.702 1.00 68.56 377 SER A C 1
ATOM 2890 O O . SER A 1 377 ? -3.156 -4.293 -50.466 1.00 68.56 377 SER A O 1
ATOM 2892 N N . ASN A 1 378 ? -5.120 -3.408 -51.092 1.00 73.44 378 ASN A N 1
ATOM 2893 C CA . ASN A 1 378 ? -4.599 -2.087 -51.430 1.00 73.44 378 ASN A CA 1
ATOM 2894 C C . ASN A 1 378 ? -4.979 -1.084 -50.337 1.00 73.44 378 ASN A C 1
ATOM 2896 O O . ASN A 1 378 ? -6.148 -1.000 -49.952 1.00 73.44 378 ASN A O 1
ATOM 2900 N N . GLY A 1 379 ? -3.990 -0.328 -49.854 1.00 79.31 379 GLY A N 1
ATOM 2901 C CA . GLY A 1 379 ? -4.226 0.774 -48.924 1.00 79.31 379 GLY A CA 1
ATOM 2902 C C . GLY A 1 379 ? -4.943 1.962 -49.575 1.00 79.31 379 GLY A C 1
ATOM 2903 O O . GLY A 1 379 ? -5.065 2.032 -50.800 1.00 79.31 379 GLY A O 1
ATOM 2904 N N . GLY A 1 380 ? -5.418 2.898 -48.755 1.00 83.44 380 GLY A N 1
ATOM 2905 C CA . GLY A 1 380 ? -6.078 4.129 -49.187 1.00 83.44 380 GLY A CA 1
ATOM 2906 C C . GLY A 1 380 ? -7.407 4.410 -48.477 1.00 83.44 380 GLY A C 1
ATOM 2907 O O . GLY A 1 380 ? -7.754 3.738 -47.500 1.00 83.44 380 GLY A O 1
ATOM 2908 N N . PRO A 1 381 ? -8.158 5.419 -48.954 1.00 85.88 381 PRO A N 1
ATOM 2909 C CA . PRO A 1 381 ? -9.398 5.834 -48.325 1.00 85.88 381 PRO A CA 1
ATOM 2910 C C . PRO A 1 381 ? -10.494 4.790 -48.544 1.00 85.88 381 PRO A C 1
ATOM 2912 O O . PRO A 1 381 ? -10.647 4.235 -49.636 1.00 85.88 381 PRO A O 1
ATOM 2915 N N . TYR A 1 382 ? -11.305 4.558 -47.523 1.00 82.06 382 TYR A N 1
ATOM 2916 C CA . TYR A 1 382 ? -12.450 3.667 -47.599 1.00 82.06 382 TYR A CA 1
ATOM 2917 C C . TYR A 1 382 ? -13.547 4.104 -46.637 1.00 82.06 382 TYR A C 1
ATOM 2919 O O . TYR A 1 382 ? -13.278 4.633 -45.566 1.00 82.06 382 TYR A O 1
ATOM 2927 N N . THR A 1 383 ? -14.799 3.895 -47.026 1.00 83.00 383 THR A N 1
ATOM 2928 C CA . THR A 1 383 ? -15.949 4.172 -46.163 1.00 83.00 383 THR A CA 1
ATOM 2929 C C . THR A 1 383 ? -16.327 2.901 -45.424 1.00 83.00 383 THR A C 1
ATOM 2931 O O . THR A 1 383 ? -16.429 1.840 -46.045 1.00 83.00 383 THR A O 1
ATOM 2934 N N . SER A 1 384 ? -16.526 3.003 -44.112 1.00 78.88 384 SER A N 1
ATOM 2935 C CA . SER A 1 384 ? -16.917 1.864 -43.290 1.00 78.88 384 SER A CA 1
ATOM 2936 C C . SER A 1 384 ? -18.249 1.273 -43.774 1.00 78.88 384 SER A C 1
ATOM 2938 O O . SER A 1 384 ? -19.222 2.012 -43.977 1.00 78.88 384 SER A O 1
ATOM 2940 N N . PRO A 1 385 ? -18.322 -0.048 -44.022 1.00 76.38 385 PRO A N 1
ATOM 2941 C CA . PRO A 1 385 ? -19.548 -0.656 -44.511 1.00 76.38 385 PRO A CA 1
ATOM 2942 C C . PRO A 1 385 ? -20.615 -0.636 -43.416 1.00 76.38 385 PRO A C 1
ATOM 2944 O O . PRO A 1 385 ? -20.349 -0.958 -42.261 1.00 76.38 385 PRO A O 1
ATOM 2947 N N . THR A 1 386 ? -21.850 -0.307 -43.794 1.00 74.75 386 THR A N 1
ATOM 2948 C CA . THR A 1 386 ? -23.009 -0.577 -42.936 1.00 74.75 386 THR A CA 1
ATOM 2949 C C . THR A 1 386 ? -23.367 -2.057 -43.092 1.00 74.75 386 THR A C 1
ATOM 2951 O O . THR A 1 386 ? -23.595 -2.491 -44.226 1.00 74.75 386 THR A O 1
ATOM 2954 N N . PRO A 1 387 ? -23.398 -2.858 -42.013 1.00 76.00 387 PRO A N 1
ATOM 2955 C CA . PRO A 1 387 ? -23.776 -4.264 -42.107 1.00 76.00 387 PRO A CA 1
ATOM 2956 C C . PRO A 1 387 ? -25.157 -4.441 -42.742 1.00 76.00 387 PRO A C 1
ATOM 2958 O O . PRO A 1 387 ? -26.077 -3.673 -42.472 1.00 76.00 387 PRO A O 1
ATOM 2961 N N . SER A 1 388 ? -25.328 -5.486 -43.554 1.00 75.06 388 SER A N 1
ATOM 2962 C CA . SER A 1 388 ? -26.553 -5.713 -44.341 1.00 75.06 388 SER A CA 1
ATOM 2963 C C . SER A 1 388 ? -27.821 -5.928 -43.506 1.00 75.06 388 SER A C 1
ATOM 2965 O O . SER A 1 388 ? -28.924 -5.776 -44.024 1.00 75.06 388 SER A O 1
ATOM 2967 N N . TYR A 1 389 ? -27.677 -6.284 -42.228 1.00 73.31 389 TYR A N 1
ATOM 2968 C CA . TYR A 1 389 ? -28.783 -6.454 -41.284 1.00 73.31 389 TYR A CA 1
ATOM 2969 C C . TYR A 1 389 ? -29.179 -5.152 -40.565 1.00 73.31 389 TYR A C 1
ATOM 2971 O O . TYR A 1 389 ? -30.156 -5.146 -39.818 1.00 73.31 389 TYR A O 1
ATOM 2979 N N . MET A 1 390 ? -28.449 -4.051 -40.773 1.00 71.69 390 MET A N 1
ATOM 2980 C CA . MET A 1 390 ? -28.800 -2.738 -40.233 1.00 71.69 390 MET A CA 1
ATOM 2981 C C . MET A 1 390 ? -29.605 -1.938 -41.260 1.00 71.69 390 MET A C 1
ATOM 2983 O O . MET A 1 390 ? -29.185 -1.746 -42.397 1.00 71.69 390 MET A O 1
ATOM 2987 N N . SER A 1 391 ? -30.764 -1.422 -40.843 1.00 70.56 391 SER A N 1
ATOM 2988 C CA . SER A 1 391 ? -31.623 -0.579 -41.687 1.00 70.56 391 SER A CA 1
ATOM 2989 C C . SER A 1 391 ? -31.104 0.855 -41.856 1.00 70.56 391 SER A C 1
ATOM 2991 O O . SER A 1 391 ? -31.589 1.581 -42.719 1.00 70.56 391 SER A O 1
ATOM 2993 N N . ALA A 1 392 ? -30.150 1.278 -41.022 1.00 67.75 392 ALA A N 1
ATOM 2994 C CA . ALA A 1 392 ? -29.451 2.556 -41.101 1.00 67.75 392 ALA A CA 1
ATOM 2995 C C . ALA A 1 392 ? -28.082 2.443 -40.399 1.00 67.75 392 ALA A C 1
ATOM 2997 O O . ALA A 1 392 ? -27.968 1.658 -39.453 1.00 67.75 392 ALA A O 1
ATOM 2998 N N . PRO A 1 393 ? -27.062 3.222 -40.808 1.00 66.56 393 PRO A N 1
ATOM 2999 C CA . PRO A 1 393 ? -25.827 3.360 -40.042 1.00 66.56 393 PRO A CA 1
ATOM 3000 C C . PRO A 1 393 ? -26.160 4.018 -38.699 1.00 66.56 393 PRO A C 1
ATOM 3002 O O . PRO A 1 393 ? -26.504 5.197 -38.647 1.00 66.56 393 PRO A O 1
ATOM 3005 N N . ILE A 1 394 ? -26.122 3.249 -37.612 1.00 58.59 394 ILE A N 1
ATOM 3006 C CA . ILE A 1 394 ? -26.316 3.771 -36.259 1.00 58.59 394 ILE A CA 1
ATOM 3007 C C . ILE A 1 394 ? -25.007 3.551 -35.514 1.00 58.59 394 ILE A C 1
ATOM 3009 O O . ILE A 1 394 ? -24.689 2.418 -35.185 1.00 58.59 394 ILE A O 1
ATOM 3013 N N . GLY A 1 395 ? -24.274 4.630 -35.265 1.00 65.50 395 GLY A N 1
ATOM 3014 C CA . GLY A 1 395 ? -22.978 4.614 -34.593 1.00 65.50 395 GLY A CA 1
ATOM 3015 C C . GLY A 1 395 ? -22.031 5.650 -35.196 1.00 65.50 395 GLY A C 1
ATOM 3016 O O . GLY A 1 395 ? -22.145 5.977 -36.376 1.00 65.50 395 GLY A O 1
ATOM 3017 N N . GLU A 1 396 ? -21.117 6.183 -34.390 1.00 71.19 396 GLU A N 1
ATOM 3018 C CA . GLU A 1 396 ? -20.175 7.237 -34.802 1.00 71.19 396 GLU A CA 1
ATOM 3019 C C . GLU A 1 396 ? -19.127 6.757 -35.810 1.00 71.19 396 GLU A C 1
ATOM 3021 O O . GLU A 1 396 ? -18.487 7.577 -36.462 1.00 71.19 396 GLU A O 1
ATOM 3026 N N . ASP A 1 397 ? -18.961 5.442 -35.951 1.00 70.38 397 ASP A N 1
ATOM 3027 C CA . ASP A 1 397 ? -18.001 4.826 -36.867 1.00 70.38 397 ASP A CA 1
ATOM 3028 C C . ASP A 1 397 ? -18.663 4.262 -38.134 1.00 70.38 397 ASP A C 1
ATOM 3030 O O . ASP A 1 397 ? -17.980 3.760 -39.029 1.00 70.38 397 ASP A O 1
ATOM 3034 N N . CYS A 1 398 ? -19.992 4.333 -38.251 1.00 78.00 398 CYS A N 1
ATOM 3035 C CA . CYS A 1 398 ? -20.727 3.828 -39.408 1.00 78.00 398 CYS A CA 1
ATOM 3036 C C . CYS A 1 398 ? -20.783 4.881 -40.525 1.00 78.00 398 CYS A C 1
ATOM 3038 O O . CYS A 1 398 ? -21.145 6.030 -40.281 1.00 78.00 398 CYS A O 1
ATOM 3040 N N . ASN A 1 399 ? -20.510 4.480 -41.770 1.00 80.44 399 ASN A N 1
ATOM 3041 C CA . ASN A 1 399 ? -20.516 5.363 -42.941 1.00 80.44 399 ASN A CA 1
ATOM 3042 C C . ASN A 1 399 ? -19.522 6.545 -42.843 1.00 80.44 399 ASN A C 1
ATOM 3044 O O . ASN A 1 399 ? -19.723 7.595 -43.456 1.00 80.44 399 ASN A O 1
ATOM 3048 N N . ILE A 1 400 ? -18.438 6.369 -42.082 1.00 83.25 400 ILE A N 1
ATOM 3049 C CA . ILE A 1 400 ? -17.333 7.329 -41.973 1.00 83.25 400 ILE A CA 1
ATOM 3050 C C . ILE A 1 400 ? -16.195 6.893 -42.900 1.00 83.25 400 ILE A C 1
ATOM 3052 O O . ILE A 1 400 ? -15.979 5.700 -43.125 1.00 83.25 400 ILE A O 1
ATOM 3056 N N . GLN A 1 401 ? -15.487 7.865 -43.478 1.00 85.19 401 GLN A N 1
ATOM 3057 C CA . GLN A 1 401 ? -14.285 7.611 -44.266 1.00 85.19 401 GLN A CA 1
ATOM 3058 C C . GLN A 1 401 ? -13.082 7.394 -43.339 1.00 85.19 401 GLN A C 1
ATOM 3060 O O . GLN A 1 401 ? -12.757 8.254 -42.528 1.00 85.19 401 GLN A O 1
ATOM 3065 N N . TYR A 1 402 ? -12.412 6.263 -43.511 1.00 87.06 402 TYR A N 1
ATOM 3066 C CA . TYR A 1 402 ? -11.148 5.894 -42.888 1.00 87.06 402 TYR A CA 1
ATOM 3067 C C . TYR A 1 402 ? -10.073 5.727 -43.962 1.00 87.06 402 TYR A C 1
ATOM 3069 O O . TYR A 1 402 ? -10.355 5.721 -45.162 1.00 87.06 402 TYR A O 1
ATOM 3077 N N . TRP A 1 403 ? -8.833 5.552 -43.528 1.00 86.44 403 TRP A N 1
ATOM 3078 C CA . TRP A 1 403 ? -7.685 5.244 -44.368 1.00 86.44 403 TRP A CA 1
ATOM 3079 C C . TRP A 1 403 ? -7.096 3.911 -43.917 1.00 86.44 403 TRP A C 1
ATOM 3081 O O . TRP A 1 403 ? -6.719 3.763 -42.759 1.00 86.44 403 TRP A O 1
ATOM 3091 N N . TYR A 1 404 ? -7.058 2.916 -44.802 1.00 84.75 404 TYR A N 1
ATOM 3092 C CA . TYR A 1 404 ? -6.484 1.605 -44.498 1.00 84.75 404 TYR A CA 1
ATOM 3093 C C . TYR A 1 404 ? -5.075 1.509 -45.057 1.00 84.75 404 TYR A C 1
ATOM 3095 O O . TYR A 1 404 ? -4.838 1.866 -46.208 1.00 84.75 404 TYR A O 1
ATOM 3103 N N . CYS A 1 405 ? -4.150 0.969 -44.278 1.00 85.19 405 CYS A N 1
ATOM 3104 C CA . CYS A 1 405 ? -2.792 0.723 -44.719 1.00 85.19 405 CYS A CA 1
ATOM 3105 C C . CYS A 1 405 ? -2.532 -0.767 -44.899 1.00 85.19 405 CYS A C 1
ATOM 3107 O O . CYS A 1 405 ? -2.382 -1.505 -43.929 1.00 85.19 405 CYS A O 1
ATOM 3109 N N . GLY A 1 406 ? -2.425 -1.209 -46.155 1.00 78.56 406 GLY A N 1
ATOM 3110 C CA . GLY A 1 406 ? -2.241 -2.629 -46.477 1.00 78.56 406 GLY A CA 1
ATOM 3111 C C . GLY A 1 406 ? -0.963 -3.245 -45.895 1.00 78.56 406 GLY A C 1
ATOM 3112 O O . GLY A 1 406 ? -0.966 -4.418 -45.533 1.00 78.56 406 GLY A O 1
ATOM 3113 N N . LYS A 1 407 ? 0.117 -2.460 -45.749 1.00 78.38 407 LYS A N 1
ATOM 3114 C CA . LYS A 1 407 ? 1.397 -2.948 -45.205 1.00 78.38 407 LYS A CA 1
ATOM 3115 C C . LYS A 1 407 ? 1.392 -3.084 -43.683 1.00 78.38 407 LYS A C 1
ATOM 3117 O O . LYS A 1 407 ? 1.764 -4.139 -43.183 1.00 78.38 407 LYS A O 1
ATOM 3122 N N . SER A 1 408 ? 0.968 -2.052 -42.948 1.00 79.00 408 SER A N 1
ATOM 3123 C CA . SER A 1 408 ? 0.904 -2.106 -41.477 1.00 79.00 408 SER A CA 1
ATOM 3124 C C . SER A 1 408 ? -0.344 -2.825 -40.956 1.00 79.00 408 SER A C 1
ATOM 3126 O O . SER A 1 408 ? -0.414 -3.143 -39.772 1.00 79.00 408 SER A O 1
ATOM 3128 N N . ARG A 1 409 ? -1.331 -3.073 -41.830 1.00 79.19 409 ARG A N 1
ATOM 3129 C CA . ARG A 1 409 ? -2.676 -3.577 -41.508 1.00 79.19 409 ARG A CA 1
ATOM 3130 C C . ARG A 1 409 ? -3.443 -2.700 -40.510 1.00 79.19 409 ARG A C 1
ATOM 3132 O O . ARG A 1 409 ? -4.367 -3.183 -39.863 1.00 79.19 409 ARG A O 1
ATOM 3139 N N . LYS A 1 410 ? -3.091 -1.416 -40.406 1.00 82.12 410 LYS A N 1
ATOM 3140 C CA . LYS A 1 410 ? -3.747 -0.440 -39.524 1.00 82.12 410 LYS A CA 1
ATOM 3141 C C . LYS A 1 410 ? -4.818 0.369 -40.256 1.00 82.12 410 LYS A C 1
ATOM 3143 O O . LYS A 1 410 ? -4.780 0.528 -41.478 1.00 82.12 410 LYS A O 1
ATOM 3148 N N . ILE A 1 411 ? -5.757 0.895 -39.476 1.00 82.62 411 ILE A N 1
ATOM 3149 C CA . ILE A 1 411 ? -6.855 1.759 -39.913 1.00 82.62 411 ILE A CA 1
ATOM 3150 C C . ILE A 1 411 ? -6.708 3.111 -39.214 1.00 82.62 411 ILE A C 1
ATOM 3152 O O . ILE A 1 411 ? -6.561 3.154 -37.995 1.00 82.62 411 ILE A O 1
ATOM 3156 N N . TYR A 1 412 ? -6.798 4.201 -39.970 1.00 83.56 412 TYR A N 1
ATOM 3157 C CA . TYR A 1 412 ? -6.701 5.568 -39.460 1.00 83.56 412 TYR A CA 1
ATOM 3158 C C . TYR A 1 412 ? -7.993 6.326 -39.739 1.00 83.56 412 TYR A C 1
ATOM 3160 O O . TYR A 1 412 ? -8.587 6.190 -40.810 1.00 83.56 412 TYR A O 1
ATOM 3168 N N . ARG A 1 413 ? -8.430 7.146 -38.780 1.00 82.69 413 ARG A N 1
ATOM 3169 C CA . ARG A 1 413 ? -9.612 8.009 -38.943 1.00 82.69 413 ARG A CA 1
ATOM 3170 C C . ARG A 1 413 ? -9.277 9.273 -39.740 1.00 82.69 413 ARG A C 1
ATOM 3172 O O . ARG A 1 413 ? -10.105 9.747 -40.510 1.00 82.69 413 ARG A O 1
ATOM 3179 N N . GLY A 1 414 ? -8.060 9.794 -39.582 1.00 85.81 414 GLY A N 1
ATOM 3180 C CA . GLY A 1 414 ? -7.541 10.946 -40.313 1.00 85.81 414 GLY A CA 1
ATOM 3181 C C . GLY A 1 414 ? -6.552 10.548 -41.407 1.00 85.81 414 GLY A C 1
ATOM 3182 O O . GLY A 1 414 ? -5.820 9.567 -41.281 1.00 85.81 414 GLY A O 1
ATOM 3183 N N . LYS A 1 415 ? -6.503 11.345 -42.480 1.00 89.81 415 LYS A N 1
ATOM 3184 C CA . LYS A 1 415 ? -5.469 11.210 -43.516 1.00 89.81 415 LYS A CA 1
ATOM 3185 C C . LYS A 1 415 ? -4.073 11.530 -42.965 1.00 89.81 415 LYS A C 1
ATOM 3187 O O . LYS A 1 415 ? -3.105 10.905 -43.367 1.00 89.81 415 LYS A O 1
ATOM 3192 N N . GLU A 1 416 ? -3.984 12.481 -42.038 1.00 87.88 416 GLU A N 1
ATOM 3193 C CA . GLU A 1 416 ? -2.720 12.921 -41.435 1.00 87.88 416 GLU A CA 1
ATOM 3194 C C . GLU A 1 416 ? -1.996 11.767 -40.727 1.00 87.88 416 GLU A C 1
ATOM 3196 O O . GLU A 1 416 ? -0.819 11.539 -40.992 1.00 87.88 416 GLU A O 1
ATOM 3201 N N . ASP A 1 417 ? -2.711 10.978 -39.919 1.00 85.69 417 ASP A N 1
ATOM 3202 C CA . ASP A 1 417 ? -2.136 9.814 -39.230 1.00 85.69 417 ASP A CA 1
ATOM 3203 C C . ASP A 1 417 ? -1.726 8.703 -40.209 1.00 85.69 417 ASP A C 1
ATOM 3205 O O . ASP A 1 417 ? -0.716 8.028 -40.009 1.00 85.69 417 ASP A O 1
ATOM 3209 N N . TYR A 1 418 ? -2.493 8.529 -41.290 1.00 87.25 418 TYR A N 1
ATOM 3210 C CA . TYR A 1 418 ? -2.156 7.598 -42.366 1.00 87.25 418 TYR A CA 1
ATOM 3211 C C . TYR A 1 418 ? -0.876 8.020 -43.101 1.00 87.25 418 TYR A C 1
ATOM 3213 O O . TYR A 1 418 ? -0.006 7.188 -43.344 1.00 87.25 418 TYR A O 1
ATOM 3221 N N . ASP A 1 419 ? -0.743 9.307 -43.430 1.00 85.56 419 ASP A N 1
ATOM 3222 C CA . ASP A 1 419 ? 0.427 9.859 -44.120 1.00 85.56 419 ASP A CA 1
ATOM 3223 C C . ASP A 1 419 ? 1.675 9.879 -43.207 1.00 85.56 419 ASP A C 1
ATOM 3225 O O . ASP A 1 419 ? 2.807 9.849 -43.702 1.00 85.56 419 ASP A O 1
ATOM 3229 N N . ALA A 1 420 ? 1.488 9.910 -41.882 1.00 86.62 420 ALA A N 1
ATOM 3230 C CA . ALA A 1 420 ? 2.562 9.845 -40.891 1.00 86.62 420 ALA A CA 1
ATOM 3231 C C . ALA A 1 420 ? 3.153 8.433 -40.717 1.00 86.62 420 ALA A C 1
ATOM 3233 O O . ALA A 1 420 ? 4.316 8.306 -40.329 1.00 86.62 420 ALA A O 1
ATOM 3234 N N . ASP A 1 421 ? 2.396 7.373 -41.016 1.00 83.50 421 ASP A N 1
ATOM 3235 C CA . ASP A 1 421 ? 2.906 6.004 -40.936 1.00 83.50 421 ASP A CA 1
ATOM 3236 C C . ASP A 1 421 ? 3.768 5.677 -42.171 1.00 83.50 421 ASP A C 1
ATOM 3238 O O . ASP A 1 421 ? 3.288 5.538 -43.298 1.00 83.50 421 ASP A O 1
ATOM 3242 N N . GLU A 1 422 ? 5.079 5.544 -41.956 1.00 83.50 422 GLU A N 1
ATOM 3243 C CA . GLU A 1 422 ? 6.070 5.229 -42.997 1.00 83.50 422 GLU A CA 1
ATOM 3244 C C . GLU A 1 422 ? 5.761 3.936 -43.766 1.00 83.50 422 GLU A C 1
ATOM 3246 O O . GLU A 1 422 ? 6.094 3.823 -44.947 1.00 83.50 422 GLU A O 1
ATOM 3251 N N . ALA A 1 423 ? 5.083 2.961 -43.149 1.00 82.12 423 ALA A N 1
ATOM 3252 C CA . ALA A 1 423 ? 4.674 1.746 -43.850 1.00 82.12 423 ALA A CA 1
ATOM 3253 C C . ALA A 1 423 ? 3.548 2.014 -44.864 1.00 82.12 423 ALA A C 1
ATOM 3255 O O . ALA A 1 423 ? 3.341 1.217 -45.780 1.00 82.12 423 ALA A O 1
ATOM 3256 N N . CYS A 1 424 ? 2.825 3.121 -44.708 1.00 80.81 424 CYS A N 1
ATOM 3257 C CA . CYS A 1 424 ? 1.642 3.492 -45.483 1.00 80.81 424 CYS A CA 1
ATOM 3258 C C . CYS A 1 424 ? 1.945 4.490 -46.595 1.00 80.81 424 CYS A C 1
ATOM 3260 O O . CYS A 1 424 ? 1.165 4.613 -47.546 1.00 80.81 424 CYS A O 1
ATOM 3262 N N . LYS A 1 425 ? 3.117 5.129 -46.535 1.00 81.69 425 LYS A N 1
ATOM 3263 C CA . LYS A 1 425 ? 3.670 5.878 -47.656 1.00 81.69 425 LYS A CA 1
ATOM 3264 C C . LYS A 1 425 ? 3.841 4.922 -48.831 1.00 81.69 425 LYS A C 1
ATOM 3266 O O . LYS A 1 425 ? 4.677 4.015 -48.828 1.00 81.69 425 LYS A O 1
ATOM 3271 N N . ILE A 1 426 ? 2.991 5.106 -49.839 1.00 65.12 426 ILE A N 1
ATOM 3272 C CA . ILE A 1 426 ? 3.136 4.446 -51.132 1.00 65.12 426 ILE A CA 1
ATOM 3273 C C . ILE A 1 426 ? 4.547 4.802 -51.597 1.00 65.12 426 ILE A C 1
ATOM 3275 O O . ILE A 1 426 ? 4.854 5.982 -51.762 1.00 65.12 426 ILE A O 1
ATOM 3279 N N . ARG A 1 427 ? 5.426 3.800 -51.748 1.00 60.72 427 ARG A N 1
ATOM 3280 C CA . ARG A 1 427 ? 6.700 4.031 -52.433 1.00 60.72 427 ARG A CA 1
ATOM 3281 C C . ARG A 1 427 ? 6.328 4.611 -53.786 1.00 60.72 427 ARG A C 1
ATOM 3283 O O . ARG A 1 427 ? 5.572 3.974 -54.513 1.00 60.72 427 ARG A O 1
ATOM 3290 N N . ASP A 1 428 ? 6.808 5.810 -54.085 1.00 62.53 428 ASP A N 1
ATOM 3291 C CA . ASP A 1 428 ? 6.700 6.360 -55.426 1.00 62.53 428 ASP A CA 1
ATOM 3292 C C . ASP A 1 428 ? 7.445 5.397 -56.353 1.00 62.53 428 ASP A C 1
ATOM 3294 O O . ASP A 1 428 ? 8.674 5.368 -56.400 1.00 62.53 428 ASP A O 1
ATOM 3298 N N . CYS A 1 429 ? 6.694 4.511 -57.008 1.00 65.19 429 CYS A N 1
ATOM 3299 C CA . CYS A 1 429 ? 7.250 3.509 -57.907 1.00 65.19 429 CYS A CA 1
ATOM 3300 C C . CYS A 1 429 ? 7.735 4.149 -59.221 1.00 65.19 429 CYS A C 1
ATOM 3302 O O . CYS A 1 429 ? 8.134 3.425 -60.133 1.00 65.19 429 CYS A O 1
ATOM 3304 N N . GLY A 1 430 ? 7.687 5.484 -59.325 1.00 67.94 430 GLY A N 1
ATOM 3305 C CA . GLY A 1 430 ? 7.970 6.244 -60.528 1.00 67.94 430 GLY A CA 1
ATOM 3306 C C . GLY A 1 430 ? 6.874 6.097 -61.582 1.00 67.94 430 GLY A C 1
ATOM 3307 O O . GLY A 1 430 ? 5.868 5.402 -61.406 1.00 67.94 430 GLY A O 1
ATOM 3308 N N . ASP A 1 431 ? 7.082 6.752 -62.721 1.00 69.25 431 ASP A N 1
ATOM 3309 C CA . ASP A 1 431 ? 6.218 6.586 -63.885 1.00 69.25 431 ASP A CA 1
ATOM 3310 C C . ASP A 1 431 ? 6.296 5.152 -64.422 1.00 69.25 431 ASP A C 1
ATOM 3312 O O . ASP A 1 431 ? 7.370 4.553 -64.503 1.00 69.25 431 ASP A O 1
ATOM 3316 N N . ALA A 1 432 ? 5.151 4.607 -64.844 1.00 64.56 432 ALA A N 1
ATOM 3317 C CA . ALA A 1 432 ? 5.077 3.265 -65.414 1.00 64.56 432 ALA A CA 1
ATOM 3318 C C . ALA A 1 432 ? 6.072 3.123 -66.590 1.00 64.56 432 ALA A C 1
ATOM 3320 O O . ALA A 1 432 ? 5.875 3.770 -67.626 1.00 64.56 432 ALA A O 1
ATOM 3321 N N . PRO A 1 433 ? 7.096 2.248 -66.496 1.00 61.06 433 PRO A N 1
ATOM 3322 C CA . PRO A 1 433 ? 8.244 2.299 -67.407 1.00 61.06 433 PRO A CA 1
ATOM 3323 C C . PRO A 1 433 ? 7.923 1.937 -68.871 1.00 61.06 433 PRO A C 1
ATOM 3325 O O . PRO A 1 433 ? 8.750 2.131 -69.756 1.00 61.06 433 PRO A O 1
ATOM 3328 N N . SER A 1 434 ? 6.714 1.450 -69.177 1.00 64.94 434 SER A N 1
ATOM 3329 C CA . SER A 1 434 ? 6.118 1.481 -70.523 1.00 64.94 434 SER A CA 1
ATOM 3330 C C . SER A 1 434 ? 4.641 1.061 -70.478 1.00 64.94 434 SER A C 1
ATOM 3332 O O . SER A 1 434 ? 4.215 0.360 -69.557 1.00 64.94 434 SER A O 1
ATOM 3334 N N . ARG A 1 435 ? 3.861 1.348 -71.538 1.00 65.38 435 ARG A N 1
ATOM 3335 C CA . ARG A 1 435 ? 2.471 0.845 -71.708 1.00 65.38 435 ARG A CA 1
ATOM 3336 C C . ARG A 1 435 ? 2.337 -0.689 -71.641 1.00 65.38 435 ARG A C 1
ATOM 3338 O O . ARG A 1 435 ? 1.219 -1.196 -71.565 1.00 65.38 435 ARG A O 1
ATOM 3345 N N . ASN A 1 436 ? 3.441 -1.436 -71.699 1.00 67.25 436 ASN A N 1
ATOM 3346 C CA . ASN A 1 436 ? 3.434 -2.893 -71.767 1.00 67.25 436 ASN A CA 1
ATOM 3347 C C . ASN A 1 436 ? 3.644 -3.593 -70.413 1.00 67.25 436 ASN A C 1
ATOM 3349 O O . ASN A 1 436 ? 3.305 -4.772 -70.324 1.00 67.25 436 ASN A O 1
ATOM 3353 N N . CYS A 1 437 ? 4.101 -2.902 -69.357 1.00 67.31 437 CYS A N 1
ATOM 3354 C CA . CYS A 1 437 ? 4.355 -3.532 -68.047 1.00 67.31 437 CYS A CA 1
ATOM 3355 C C . CYS A 1 437 ? 3.085 -4.030 -67.325 1.00 67.31 437 CYS A C 1
ATOM 3357 O O . CYS A 1 437 ? 3.177 -4.838 -66.412 1.00 67.31 437 CYS A O 1
ATOM 3359 N N . ASN A 1 438 ? 1.887 -3.626 -67.765 1.00 63.22 438 ASN A N 1
ATOM 3360 C CA . ASN A 1 438 ? 0.612 -4.128 -67.230 1.00 63.22 438 ASN A CA 1
ATOM 3361 C C . ASN A 1 438 ? 0.165 -5.480 -67.827 1.00 63.22 438 ASN A C 1
ATOM 3363 O O . ASN A 1 438 ? -0.956 -5.913 -67.568 1.00 63.22 438 ASN A O 1
ATOM 3367 N N . LYS A 1 439 ? 0.971 -6.131 -68.678 1.00 72.81 439 LYS A N 1
ATOM 3368 C CA . LYS A 1 439 ? 0.614 -7.417 -69.299 1.00 72.81 439 LYS A CA 1
ATOM 3369 C C . LYS A 1 439 ? 1.470 -8.550 -68.711 1.00 72.81 439 LYS A C 1
ATOM 3371 O O . LYS A 1 439 ? 2.691 -8.403 -68.705 1.00 72.81 439 LYS A O 1
ATOM 3376 N N . PRO A 1 440 ? 0.882 -9.715 -68.363 1.00 69.94 440 PRO A N 1
ATOM 3377 C CA . PRO A 1 440 ? 1.585 -10.806 -67.678 1.00 69.94 440 PRO A CA 1
ATOM 3378 C C . PRO A 1 440 ? 2.883 -11.274 -68.335 1.00 69.94 440 PRO A C 1
ATOM 3380 O O . PRO A 1 440 ? 3.859 -11.606 -67.673 1.00 69.94 440 PRO A O 1
ATOM 3383 N N . LYS A 1 441 ? 2.924 -11.229 -69.669 1.00 74.69 441 LYS A N 1
ATOM 3384 C CA . LYS A 1 441 ? 4.089 -11.627 -70.464 1.00 74.69 441 LYS A CA 1
ATOM 3385 C C . LYS A 1 441 ? 5.321 -10.719 -70.322 1.00 74.69 441 LYS A C 1
ATOM 3387 O O . LYS A 1 441 ? 6.344 -11.036 -70.913 1.00 74.69 441 LYS A O 1
ATOM 3392 N N . PHE A 1 442 ? 5.225 -9.592 -69.613 1.00 66.50 442 PHE A N 1
ATOM 3393 C CA . PHE A 1 442 ? 6.341 -8.663 -69.398 1.00 66.50 442 PHE A CA 1
ATOM 3394 C C . PHE A 1 442 ? 6.834 -8.622 -67.945 1.00 66.50 442 PHE A C 1
ATOM 3396 O O . PHE A 1 442 ? 7.779 -7.889 -67.670 1.00 66.50 442 PHE A O 1
ATOM 3403 N N . TYR A 1 443 ? 6.275 -9.429 -67.033 1.00 62.16 443 TYR A N 1
ATOM 3404 C CA . TYR A 1 443 ? 6.767 -9.520 -65.649 1.00 62.16 443 TYR A CA 1
ATOM 3405 C C . TYR A 1 443 ? 8.178 -10.116 -65.535 1.00 62.16 443 TYR A C 1
ATOM 3407 O O . TYR A 1 443 ? 8.809 -9.984 -64.500 1.00 62.16 443 TYR A O 1
ATOM 3415 N N . THR A 1 444 ? 8.716 -10.725 -66.594 1.00 65.88 444 THR A N 1
ATOM 3416 C CA . THR A 1 444 ? 10.102 -11.225 -66.630 1.00 65.88 444 THR A CA 1
ATOM 3417 C C . THR A 1 444 ? 11.131 -10.147 -66.977 1.00 65.88 444 THR A C 1
ATOM 3419 O O . THR A 1 444 ? 12.327 -10.424 -67.004 1.00 65.88 444 THR A O 1
ATOM 3422 N N . VAL A 1 445 ? 10.691 -8.928 -67.302 1.00 75.75 445 VAL A N 1
ATOM 3423 C CA . VAL A 1 445 ? 11.582 -7.809 -67.611 1.00 75.75 445 VAL A CA 1
ATOM 3424 C C . VAL A 1 445 ? 11.838 -7.033 -66.321 1.00 75.75 445 VAL A C 1
ATOM 3426 O O . VAL A 1 445 ? 10.891 -6.511 -65.741 1.00 75.75 445 VAL A O 1
ATOM 3429 N N . LEU A 1 446 ? 13.101 -6.957 -65.882 1.00 76.56 446 LEU A N 1
ATOM 3430 C CA . LEU A 1 446 ? 13.509 -6.509 -64.538 1.00 76.56 446 LEU A CA 1
ATOM 3431 C C . LEU A 1 446 ? 12.831 -5.203 -64.081 1.00 76.56 446 LEU A C 1
ATOM 3433 O O . LEU A 1 446 ? 12.270 -5.151 -62.996 1.00 76.56 446 LEU A O 1
ATOM 3437 N N . PHE A 1 447 ? 12.763 -4.190 -64.946 1.00 74.19 447 PHE A N 1
ATOM 3438 C CA . PHE A 1 447 ? 12.113 -2.917 -64.612 1.00 74.19 447 PHE A CA 1
ATOM 3439 C C . PHE A 1 447 ? 10.577 -3.007 -64.508 1.00 74.19 447 PHE A C 1
ATOM 3441 O O . PHE A 1 447 ? 9.966 -2.284 -63.728 1.00 74.19 447 PHE A O 1
ATOM 3448 N N . CYS A 1 448 ? 9.920 -3.892 -65.270 1.00 76.12 448 CYS A N 1
ATOM 3449 C CA . CYS A 1 448 ? 8.487 -4.151 -65.104 1.00 76.12 448 CYS A CA 1
ATOM 3450 C C . CYS A 1 448 ? 8.220 -5.024 -63.868 1.00 76.12 448 CYS A C 1
ATOM 3452 O O . CYS A 1 448 ? 7.152 -4.890 -63.274 1.00 76.12 448 CYS A O 1
ATOM 3454 N N . TYR A 1 449 ? 9.160 -5.903 -63.497 1.00 73.94 449 TYR A N 1
ATOM 3455 C CA . TYR A 1 449 ? 9.106 -6.706 -62.274 1.00 73.94 449 TYR A CA 1
ATOM 3456 C C . TYR A 1 449 ? 9.193 -5.802 -61.046 1.00 73.94 449 TYR A C 1
ATOM 3458 O O . TYR A 1 449 ? 8.263 -5.787 -60.256 1.00 73.94 449 TYR A O 1
ATOM 3466 N N . GLU A 1 450 ? 10.228 -4.966 -60.946 1.00 71.25 450 GLU A N 1
ATOM 3467 C CA . GLU A 1 450 ? 10.418 -4.024 -59.835 1.00 71.25 450 GLU A CA 1
ATOM 3468 C C . GLU A 1 450 ? 9.244 -3.047 -59.699 1.00 71.25 450 GLU A C 1
ATOM 3470 O O . GLU A 1 450 ? 8.760 -2.812 -58.596 1.00 71.25 450 GLU A O 1
ATOM 3475 N N . TYR A 1 451 ? 8.719 -2.532 -60.817 1.00 74.25 451 TYR A N 1
ATOM 3476 C CA . TYR A 1 451 ? 7.518 -1.695 -60.804 1.00 74.25 451 TYR A CA 1
ATOM 3477 C C . TYR A 1 451 ? 6.268 -2.467 -60.349 1.00 74.25 451 TYR A C 1
ATOM 3479 O O . TYR A 1 451 ? 5.463 -1.947 -59.581 1.00 74.25 451 TYR A O 1
ATOM 3487 N N . SER A 1 452 ? 6.084 -3.710 -60.806 1.00 67.94 452 SER A N 1
ATOM 3488 C CA . SER A 1 452 ? 4.913 -4.525 -60.440 1.00 67.94 452 SER A CA 1
ATOM 3489 C C . SER A 1 452 ? 4.977 -5.026 -58.997 1.00 67.94 452 SER A C 1
ATOM 3491 O O . SER A 1 452 ? 3.940 -5.062 -58.342 1.00 67.94 452 SER A O 1
ATOM 3493 N N . ASP A 1 453 ? 6.170 -5.343 -58.500 1.00 70.12 453 ASP A N 1
ATOM 3494 C CA . ASP A 1 453 ? 6.461 -5.697 -57.107 1.00 70.12 453 ASP A CA 1
ATOM 3495 C C . ASP A 1 453 ? 6.227 -4.483 -56.197 1.00 70.12 453 ASP A C 1
ATOM 3497 O O . ASP A 1 453 ? 5.479 -4.548 -55.223 1.00 70.12 453 ASP A O 1
ATOM 3501 N N . CYS A 1 454 ? 6.738 -3.312 -56.596 1.00 69.88 454 CYS A N 1
ATOM 3502 C CA . CYS A 1 454 ? 6.488 -2.043 -55.912 1.00 69.88 454 CYS A CA 1
ATOM 3503 C C . CYS A 1 454 ? 4.988 -1.692 -55.846 1.00 69.88 454 CYS A C 1
ATOM 3505 O O . CYS A 1 454 ? 4.509 -1.218 -54.815 1.00 69.88 454 CYS A O 1
ATOM 3507 N N . MET A 1 455 ? 4.232 -1.986 -56.911 1.00 65.75 455 MET A N 1
ATOM 3508 C CA . MET A 1 455 ? 2.774 -1.811 -56.986 1.00 65.75 455 MET A CA 1
ATOM 3509 C C . MET A 1 455 ? 1.969 -2.946 -56.323 1.00 65.75 455 MET A C 1
ATOM 3511 O O . MET A 1 455 ? 0.737 -2.906 -56.372 1.00 65.75 455 MET A O 1
ATOM 3515 N N . GLY A 1 456 ? 2.623 -3.961 -55.743 1.00 61.97 456 GLY A N 1
ATOM 3516 C CA . GLY A 1 456 ? 1.970 -5.088 -55.065 1.00 61.97 456 GLY A CA 1
ATOM 3517 C C . GLY A 1 456 ? 1.132 -5.982 -55.986 1.00 61.97 456 GLY A C 1
ATOM 3518 O O . GLY A 1 456 ? 0.076 -6.465 -55.586 1.00 61.97 456 GLY A O 1
ATOM 3519 N N . ARG A 1 457 ? 1.542 -6.141 -57.249 1.00 64.31 457 ARG A N 1
ATOM 3520 C CA . ARG A 1 457 ? 0.833 -6.940 -58.269 1.00 64.31 457 ARG A CA 1
ATOM 3521 C C . ARG A 1 457 ? 1.481 -8.295 -58.566 1.00 64.31 457 ARG A C 1
ATOM 3523 O O . ARG A 1 457 ? 0.964 -9.007 -59.428 1.00 64.31 457 ARG A O 1
ATOM 3530 N N . LEU A 1 458 ? 2.606 -8.600 -57.922 1.00 57.97 458 LEU A N 1
ATOM 3531 C CA . LEU A 1 458 ? 3.328 -9.868 -58.035 1.00 57.97 458 LEU A CA 1
ATOM 3532 C C . LEU A 1 458 ? 3.075 -10.773 -56.832 1.00 57.97 458 LEU A C 1
ATOM 3534 O O . LEU A 1 458 ? 2.829 -10.229 -55.732 1.00 57.97 458 LEU A O 1
#

Foldseek 3Di:
DDDDDDDDDPDDDPVNVVVVVVVCVVVVVVPPPVVVLVLLVVLLVQLLVLQVQLLVVLLVVCVVPVLCSFVAFLDDPPPPPDPDDDNSDPQVSNVVSQKGWDPPQRGNQKTKIAGPDPVCCAARHWIWMWGQDPSDIAIATAHNYPNCVVSRCVTHPVQYYHPVQQVQLVVLQVLLVVLQSVLVVVLQVLLVDQLRWFKDQFHFACQCCQPRDSHDHGDDDSSPHSSRRGWMFGDHRSGTQATHPDPVRVVSSLVVCCVVQNDQQSVVLQVQLVVQDFADLQADQDVSRVRDGWTDHRSTTGDSLVSLVVQQVVQVQVCLVAFAWADTRSPPHDIWGHAPSDTQDDPCSVVVSVVSCVPPLASVQRVQQLVVLVVDQDWAKDFGDDDPPDPDNDHPRHRQIWTAANQVRDIGNDPVVLCVDPSNPLPCLDDQPDPPLPDPVCCPPVNSVSSCVSVVND

Solvent-accessible surface area (backbone atoms only — not comparable to full-atom values): 24936 Å² total; per-residue (Å²): 138,84,85,82,86,80,75,83,83,78,78,80,50,72,65,59,53,51,53,51,52,53,49,50,51,55,52,52,63,67,58,55,70,57,55,58,55,54,52,44,51,50,26,52,52,48,50,50,51,41,49,52,52,40,52,51,54,32,50,54,37,34,72,75,39,62,86,58,30,45,77,35,59,59,63,68,95,78,54,87,84,54,90,84,73,77,83,60,57,41,70,72,64,37,44,76,44,51,28,37,72,38,87,95,24,54,22,42,26,34,32,30,35,28,34,69,47,77,76,36,23,33,55,61,33,33,28,42,33,39,36,47,54,97,84,42,81,36,46,32,16,17,42,67,29,82,67,7,38,65,60,14,35,73,68,16,52,84,35,51,41,45,62,66,43,45,52,55,23,53,56,50,55,52,47,26,51,54,40,47,52,50,22,50,49,54,42,50,57,50,32,70,37,62,79,33,44,42,68,41,63,47,31,62,34,71,56,15,58,71,65,49,66,91,44,64,65,65,66,85,44,86,31,22,38,52,80,23,49,59,28,30,32,28,32,52,58,47,39,81,69,30,64,47,92,42,76,66,28,52,47,54,39,48,54,50,42,22,74,76,59,34,58,69,21,34,54,51,56,46,52,52,30,74,62,49,42,68,48,56,97,86,29,44,68,35,74,62,48,86,53,46,68,44,29,31,54,72,26,40,46,39,38,70,66,55,42,32,51,54,47,18,50,54,51,50,58,70,40,26,86,39,67,43,80,41,65,44,74,60,53,62,85,55,66,45,32,23,49,91,61,36,79,46,74,67,99,55,19,66,62,55,44,55,49,41,41,74,69,35,49,40,39,41,19,44,51,45,31,52,61,51,52,76,72,42,81,69,53,47,80,43,64,25,50,62,60,90,89,51,98,61,70,58,40,92,48,28,68,35,66,30,29,38,23,48,73,72,70,46,78,24,76,44,66,65,62,36,66,67,35,73,66,47,50,75,71,82,62,67,75,78,93,48,97,57,47,86,39,83,92,32,50,85,40,66,71,31,30,54,40,33,50,64,68,66,74,109

Nearest PDB structures (foldseek):
  7c7x-assembly1_F  TM=2.963E-01  e=2.579E-01  Arabidopsis thaliana
  5n9j-assembly1_A  TM=2.311E-01  e=3.206E+00  Schizosaccharomyces pombe